Protein AF-G0TZ95-F1 (afdb_monomer_lite)

Radius of gyration: 84.83 Å; chains: 1; bounding box: 204×74×215 Å

pLDDT: mean 77.56, std 23.8, range [28.5, 98.88]

InterPro domains:
  IPR039893 Centrosomal protein of 120kDa-like [PTHR21574] (42-413)

Organism: Trypanosoma vivax (strain Y486) (NCBI:txid1055687)

Structure (mmCIF, N/CA/C/O backbone):
data_AF-G0TZ95-F1
#
_entry.id   AF-G0TZ95-F1
#
loop_
_atom_site.group_PDB
_atom_site.id
_atom_site.type_symbol
_atom_site.label_atom_id
_atom_site.label_alt_id
_atom_site.label_comp_id
_atom_site.label_asym_id
_atom_site.label_entity_id
_atom_site.label_seq_id
_atom_site.pdbx_PDB_ins_code
_atom_site.Cartn_x
_atom_site.Cartn_y
_atom_site.Cartn_z
_atom_site.occupancy
_atom_site.B_iso_or_equiv
_atom_site.auth_seq_id
_atom_site.auth_comp_id
_atom_site.auth_asym_id
_atom_site.auth_atom_id
_atom_site.pdbx_PDB_model_num
ATOM 1 N N . MET A 1 1 ? 4.154 -23.115 43.504 1.00 56.00 1 MET A N 1
ATOM 2 C CA . MET A 1 1 ? 4.595 -24.377 42.876 1.00 56.00 1 MET A CA 1
ATOM 3 C C . MET A 1 1 ? 3.771 -24.569 41.620 1.00 56.00 1 MET A C 1
ATOM 5 O O . MET A 1 1 ? 2.568 -24.710 41.749 1.00 56.00 1 MET A O 1
ATOM 9 N N . SER A 1 2 ? 4.413 -24.420 40.462 1.00 44.62 2 SER A N 1
ATOM 10 C CA . SER A 1 2 ? 4.052 -24.951 39.137 1.00 44.62 2 SER A CA 1
ATOM 11 C C . SER A 1 2 ? 4.961 -24.238 38.144 1.00 44.62 2 SER A C 1
ATOM 13 O O . SER A 1 2 ? 4.767 -23.070 37.819 1.00 44.62 2 SER A O 1
ATOM 15 N N . ALA A 1 3 ? 6.037 -24.931 37.787 1.00 47.38 3 ALA A N 1
ATOM 16 C CA . ALA A 1 3 ? 7.017 -24.507 36.808 1.00 47.38 3 ALA A CA 1
ATOM 17 C C . ALA A 1 3 ? 6.435 -24.678 35.402 1.00 47.38 3 ALA A C 1
ATOM 19 O O . ALA A 1 3 ? 5.887 -25.734 35.097 1.00 47.38 3 ALA A O 1
ATOM 20 N N . THR A 1 4 ? 6.602 -23.677 34.541 1.00 55.75 4 THR A N 1
ATOM 21 C CA . THR A 1 4 ? 6.538 -23.873 33.090 1.00 55.75 4 THR A CA 1
ATOM 22 C C . THR A 1 4 ? 7.740 -23.196 32.434 1.00 55.75 4 THR A C 1
ATOM 24 O O . THR A 1 4 ? 8.016 -22.011 32.592 1.00 55.75 4 THR A O 1
ATOM 27 N N . THR A 1 5 ? 8.504 -24.061 31.781 1.00 50.94 5 THR A N 1
ATOM 28 C CA . THR A 1 5 ? 9.686 -23.900 30.932 1.00 50.94 5 THR A CA 1
ATOM 29 C C . THR A 1 5 ? 9.387 -23.015 29.718 1.00 50.94 5 THR A C 1
ATOM 31 O O . THR A 1 5 ? 8.360 -23.183 29.074 1.00 50.94 5 THR A O 1
ATOM 34 N N . SER A 1 6 ? 10.185 -21.981 29.444 1.00 39.12 6 SER A N 1
ATOM 35 C CA . SER A 1 6 ? 11.365 -22.006 28.557 1.00 39.12 6 SER A CA 1
ATOM 36 C C . SER A 1 6 ? 11.121 -22.660 27.192 1.00 39.12 6 SER A C 1
ATOM 38 O O . SER A 1 6 ? 10.993 -23.877 27.094 1.00 39.12 6 SER A O 1
ATOM 40 N N . THR A 1 7 ? 11.120 -21.846 26.133 1.00 47.41 7 THR A N 1
ATOM 41 C CA . THR A 1 7 ? 11.591 -22.232 24.790 1.00 47.41 7 THR A CA 1
ATOM 42 C C . THR A 1 7 ? 11.876 -20.971 23.971 1.00 47.41 7 THR A C 1
ATOM 44 O O . THR A 1 7 ? 10.998 -20.359 23.370 1.00 47.41 7 THR A O 1
ATOM 47 N N . HIS A 1 8 ? 13.147 -20.568 23.970 1.00 43.97 8 HIS A N 1
ATOM 48 C CA . HIS A 1 8 ? 13.704 -19.648 22.986 1.00 43.97 8 HIS A CA 1
ATOM 49 C C . HIS A 1 8 ? 13.823 -20.376 21.644 1.00 43.97 8 HIS A C 1
ATOM 51 O O . HIS A 1 8 ? 14.458 -21.425 21.572 1.00 43.97 8 HIS A O 1
ATOM 57 N N . SER A 1 9 ? 13.251 -19.811 20.583 1.00 46.81 9 SER A N 1
ATOM 58 C CA . SER A 1 9 ? 13.501 -20.245 19.205 1.00 46.81 9 SER A CA 1
ATOM 59 C C . SER A 1 9 ? 14.284 -19.161 18.474 1.00 46.81 9 SER A C 1
ATOM 61 O O . SER A 1 9 ? 13.720 -18.302 17.804 1.00 46.81 9 SER A O 1
ATOM 63 N N . SER A 1 10 ? 15.605 -19.207 18.637 1.00 44.62 10 SER A N 1
ATOM 64 C CA . SER A 1 10 ? 16.561 -18.524 17.769 1.00 44.62 10 SER A CA 1
ATOM 65 C C . SER A 1 10 ? 16.777 -19.392 16.534 1.00 44.62 10 SER A C 1
ATOM 67 O O . SER A 1 10 ? 17.442 -20.421 16.609 1.00 44.62 10 SER A O 1
ATOM 69 N N . THR A 1 11 ? 16.224 -18.993 15.393 1.00 46.06 11 THR A N 1
ATOM 70 C CA . THR A 1 11 ? 16.550 -19.592 14.093 1.00 46.06 11 THR A CA 1
ATOM 71 C C . THR A 1 11 ? 17.605 -18.732 13.409 1.00 46.06 11 THR A C 1
ATOM 73 O O . THR A 1 11 ? 17.319 -17.779 12.692 1.00 46.06 11 THR A O 1
ATOM 76 N N . SER A 1 12 ? 18.858 -19.082 13.695 1.00 42.91 12 SER A N 1
ATOM 77 C CA . SER A 1 12 ? 20.016 -18.796 12.857 1.00 42.91 12 SER A CA 1
ATOM 78 C C . SER A 1 12 ? 20.111 -19.921 11.831 1.00 42.91 12 SER A C 1
ATOM 80 O O . SER A 1 12 ? 20.308 -21.075 12.207 1.00 42.91 12 SER A O 1
ATOM 82 N N . LEU A 1 13 ? 19.950 -19.598 10.550 1.00 49.78 13 LEU A N 1
ATOM 83 C CA . LEU A 1 13 ? 20.355 -20.470 9.454 1.00 49.78 13 LEU A CA 1
ATOM 84 C C . LEU A 1 13 ? 21.202 -19.652 8.489 1.00 49.78 13 LEU A C 1
ATOM 86 O O . LEU A 1 13 ? 20.712 -18.833 7.713 1.00 49.78 13 LEU A O 1
ATOM 90 N N . ALA A 1 14 ? 22.503 -19.902 8.591 1.00 42.12 14 ALA A N 1
ATOM 91 C CA . ALA A 1 14 ? 23.452 -19.702 7.522 1.00 42.12 14 ALA A CA 1
ATOM 92 C C . ALA A 1 14 ? 23.001 -20.522 6.306 1.00 42.12 14 ALA A C 1
ATOM 94 O O . ALA A 1 14 ? 22.770 -21.725 6.412 1.00 42.12 14 ALA A O 1
ATOM 95 N N . SER A 1 15 ? 22.898 -19.867 5.153 1.00 46.28 15 SER A N 1
ATOM 96 C CA . SER A 1 15 ? 22.956 -20.541 3.863 1.00 46.28 15 SER A CA 1
ATOM 97 C C . SER A 1 15 ? 24.113 -19.936 3.098 1.00 46.28 15 SER A C 1
ATOM 99 O O . SER A 1 15 ? 24.068 -18.791 2.649 1.00 46.28 15 SER A O 1
ATOM 101 N N . GLU A 1 16 ? 25.155 -20.746 2.991 1.00 43.72 16 GLU A N 1
ATOM 102 C CA . GLU A 1 16 ? 26.220 -20.633 2.015 1.00 43.72 16 GLU A CA 1
ATOM 103 C C . GLU A 1 16 ? 25.608 -20.521 0.614 1.00 43.72 16 GLU A C 1
ATOM 105 O O . GLU A 1 16 ? 24.672 -21.236 0.252 1.00 43.72 16 GLU A O 1
ATOM 110 N N . GLY A 1 17 ? 26.118 -19.570 -0.159 1.00 41.16 17 GLY A N 1
ATOM 111 C CA . GLY A 1 17 ? 25.615 -19.220 -1.479 1.00 41.16 17 GLY A CA 1
ATOM 112 C C . GLY A 1 17 ? 26.755 -18.709 -2.338 1.00 41.16 17 GLY A C 1
ATOM 113 O O . GLY A 1 17 ? 26.833 -17.524 -2.632 1.00 41.16 17 GLY A O 1
ATOM 114 N N . SER A 1 18 ? 27.675 -19.632 -2.618 1.00 44.09 18 SER A N 1
ATOM 115 C CA . SER A 1 18 ? 28.556 -19.725 -3.784 1.00 44.09 18 SER A CA 1
ATOM 116 C C . SER A 1 18 ? 28.569 -18.509 -4.726 1.00 44.09 18 SER A C 1
ATOM 118 O O . SER A 1 18 ? 27.631 -18.243 -5.478 1.00 44.09 18 SER A O 1
ATOM 120 N N . THR A 1 19 ? 29.700 -17.811 -4.713 1.00 51.06 19 THR A N 1
ATOM 121 C CA . THR A 1 19 ? 30.159 -16.924 -5.783 1.00 51.06 19 THR A CA 1
ATOM 122 C C . THR A 1 19 ? 30.222 -17.657 -7.126 1.00 51.06 19 THR A C 1
ATOM 124 O O . THR A 1 19 ? 30.728 -18.776 -7.207 1.00 51.06 19 THR A O 1
ATOM 127 N N . PRO A 1 20 ? 29.854 -16.975 -8.218 1.00 59.34 20 PRO A N 1
ATOM 128 C CA . PRO A 1 20 ? 30.687 -17.025 -9.414 1.00 59.34 20 PRO A CA 1
ATOM 129 C C . PRO A 1 20 ? 31.356 -15.665 -9.678 1.00 59.34 20 PRO A C 1
ATOM 131 O O . PRO A 1 20 ? 30.856 -14.616 -9.264 1.00 59.34 20 PRO A O 1
ATOM 134 N N . PRO A 1 21 ? 32.531 -15.673 -10.325 1.00 53.00 21 PRO A N 1
ATOM 135 C CA . PRO A 1 21 ? 33.418 -14.524 -10.387 1.00 53.00 21 PRO A CA 1
ATOM 136 C C . PRO A 1 21 ? 32.870 -13.447 -11.324 1.00 53.00 21 PRO A C 1
ATOM 138 O O . PRO A 1 21 ? 32.476 -13.721 -12.457 1.00 53.00 21 PRO A O 1
ATOM 141 N N . VAL A 1 22 ? 32.940 -12.193 -10.876 1.00 39.97 22 VAL A N 1
ATOM 142 C CA . VAL A 1 22 ? 32.885 -11.028 -11.760 1.00 39.97 22 VAL A CA 1
ATOM 143 C C . VAL A 1 22 ? 34.128 -11.084 -12.646 1.00 39.97 22 VAL A C 1
ATOM 145 O O . VAL A 1 22 ? 35.224 -10.686 -12.252 1.00 39.97 22 VAL A O 1
ATOM 148 N N . THR A 1 23 ? 33.969 -11.628 -13.850 1.00 42.66 23 THR A N 1
ATOM 149 C CA . THR A 1 23 ? 34.944 -11.489 -14.927 1.00 42.66 23 THR A CA 1
ATOM 150 C C . THR A 1 23 ? 35.024 -10.020 -15.308 1.00 42.66 23 THR A C 1
ATOM 152 O O . THR A 1 23 ? 34.185 -9.485 -16.030 1.00 42.66 23 THR A O 1
ATOM 155 N N . SER A 1 24 ? 36.060 -9.379 -14.783 1.00 45.28 24 SER A N 1
ATOM 156 C CA . SER A 1 24 ? 36.605 -8.122 -15.263 1.00 45.28 24 SER A CA 1
ATOM 157 C C . SER A 1 24 ? 36.930 -8.271 -16.754 1.00 45.28 24 SER A C 1
ATOM 159 O O . SER A 1 24 ? 37.904 -8.929 -17.127 1.00 45.28 24 SER A O 1
ATOM 161 N N . VAL A 1 25 ? 36.092 -7.702 -17.625 1.00 41.94 25 VAL A N 1
ATOM 162 C CA . VAL A 1 25 ? 36.420 -7.537 -19.046 1.00 41.94 25 VAL A CA 1
ATOM 163 C C . VAL A 1 25 ? 37.445 -6.415 -19.137 1.00 41.94 25 VAL A C 1
ATOM 165 O O . VAL A 1 25 ? 37.148 -5.239 -19.315 1.00 41.94 25 VAL A O 1
ATOM 168 N N . ARG A 1 26 ? 38.696 -6.832 -18.974 1.00 42.22 26 ARG A N 1
ATOM 169 C CA . ARG A 1 26 ? 39.902 -6.149 -19.412 1.00 42.22 26 ARG A CA 1
ATOM 170 C C . ARG A 1 26 ? 39.840 -6.046 -20.937 1.00 42.22 26 ARG A C 1
ATOM 172 O O . ARG A 1 26 ? 40.210 -6.983 -21.638 1.00 42.22 26 ARG A O 1
ATOM 179 N N . THR A 1 27 ? 39.392 -4.911 -21.466 1.00 41.75 27 THR A N 1
ATOM 180 C CA . THR A 1 27 ? 39.670 -4.527 -22.855 1.00 41.75 27 THR A CA 1
ATOM 181 C C . THR A 1 27 ? 41.162 -4.237 -22.983 1.00 41.75 27 THR A C 1
ATOM 183 O O . THR A 1 27 ? 41.624 -3.110 -22.831 1.00 41.75 27 THR A O 1
ATOM 186 N N . GLY A 1 28 ? 41.933 -5.298 -23.224 1.00 37.97 28 GLY A N 1
ATOM 187 C CA . GLY A 1 28 ? 43.259 -5.208 -23.811 1.00 37.97 28 GLY A CA 1
ATOM 188 C C . GLY A 1 28 ? 43.123 -4.817 -25.278 1.00 37.97 28 GLY A C 1
ATOM 189 O O . GLY A 1 28 ? 42.950 -5.675 -26.135 1.00 37.97 28 GLY A O 1
ATOM 190 N N . GLY A 1 29 ? 43.189 -3.517 -25.559 1.00 38.03 29 GLY A N 1
ATOM 191 C CA . GLY A 1 29 ? 43.485 -3.002 -26.892 1.00 38.03 29 GLY A CA 1
ATOM 192 C C . GLY A 1 29 ? 44.996 -2.984 -27.073 1.00 38.03 29 GLY A C 1
ATOM 193 O O . GLY A 1 29 ? 45.649 -2.004 -26.729 1.00 38.03 29 GLY A O 1
ATOM 194 N N . GLY A 1 30 ? 45.547 -4.109 -27.529 1.00 38.28 30 GLY A N 1
ATOM 195 C CA . GLY A 1 30 ? 46.945 -4.222 -27.914 1.00 38.28 30 GLY A CA 1
ATOM 196 C C . GLY A 1 30 ? 47.277 -3.254 -29.045 1.00 38.28 30 GLY A C 1
ATOM 197 O O . GLY A 1 30 ? 46.555 -3.153 -30.036 1.00 38.28 30 GLY A O 1
ATOM 198 N N . ALA A 1 31 ? 48.390 -2.554 -28.865 1.00 42.97 31 ALA A N 1
ATOM 199 C CA . ALA A 1 31 ? 49.067 -1.800 -29.895 1.00 42.97 31 ALA A CA 1
ATOM 200 C C . ALA A 1 31 ? 49.420 -2.706 -31.084 1.00 42.97 31 ALA A C 1
ATOM 202 O O . ALA A 1 31 ? 50.064 -3.739 -30.908 1.00 42.97 31 ALA A O 1
ATOM 203 N N . ILE A 1 32 ? 49.068 -2.269 -32.293 1.00 44.06 32 ILE A N 1
ATOM 204 C CA . ILE A 1 32 ? 49.827 -2.567 -33.508 1.00 44.06 32 ILE A CA 1
ATOM 205 C C . ILE A 1 32 ? 50.023 -1.230 -34.241 1.00 44.06 32 ILE A C 1
ATOM 207 O O . ILE A 1 32 ? 49.062 -0.473 -34.395 1.00 44.06 32 ILE A O 1
ATOM 211 N N . PRO A 1 33 ? 51.266 -0.906 -34.632 1.00 44.66 33 PRO A N 1
ATOM 212 C CA . PRO A 1 33 ? 51.645 0.396 -35.154 1.00 44.66 33 PRO A CA 1
ATOM 213 C C . PRO A 1 33 ? 51.264 0.513 -36.629 1.00 44.66 33 PRO A C 1
ATOM 215 O O . PRO A 1 33 ? 51.649 -0.324 -37.444 1.00 44.66 33 PRO A O 1
ATOM 218 N N . VAL A 1 34 ? 50.583 1.593 -37.006 1.00 37.25 34 VAL A N 1
ATOM 219 C CA . VAL A 1 34 ? 50.553 2.012 -38.412 1.00 37.25 34 VAL A CA 1
ATOM 220 C C . VAL A 1 34 ? 51.740 2.936 -38.633 1.00 37.25 34 VAL A C 1
ATOM 222 O O . VAL A 1 34 ? 51.669 4.153 -38.488 1.00 37.25 34 VAL A O 1
ATOM 225 N N . SER A 1 35 ? 52.861 2.293 -38.945 1.00 40.84 35 SER A N 1
ATOM 226 C CA . SER A 1 35 ? 53.931 2.874 -39.738 1.00 40.84 35 SER A CA 1
ATOM 227 C C . SER A 1 35 ? 53.448 2.934 -41.189 1.00 40.84 35 SER A C 1
ATOM 229 O O . SER A 1 35 ? 53.229 1.902 -41.818 1.00 40.84 35 SER A O 1
ATOM 231 N N . ALA A 1 36 ? 53.248 4.140 -41.706 1.00 35.75 36 ALA A N 1
ATOM 232 C CA . ALA A 1 36 ? 53.238 4.437 -43.135 1.00 35.75 36 ALA A CA 1
ATOM 233 C C . ALA A 1 36 ? 53.902 5.815 -43.255 1.00 35.75 36 ALA A C 1
ATOM 235 O O . ALA A 1 36 ? 53.308 6.841 -42.950 1.00 35.75 36 ALA A O 1
ATOM 236 N N . ALA A 1 37 ? 55.228 5.842 -43.347 1.00 37.59 37 ALA A N 1
ATOM 237 C CA . ALA A 1 37 ? 55.905 5.934 -44.635 1.00 37.59 37 ALA A CA 1
ATOM 238 C C . ALA A 1 37 ? 55.388 7.132 -45.450 1.00 37.59 37 ALA A C 1
ATOM 240 O O . ALA A 1 37 ? 54.465 7.021 -46.253 1.00 37.59 37 ALA A O 1
ATOM 241 N N . ALA A 1 38 ? 56.052 8.273 -45.249 1.00 43.88 38 ALA A N 1
ATOM 242 C CA . ALA A 1 38 ? 56.300 9.216 -46.331 1.00 43.88 38 ALA A CA 1
ATOM 243 C C . ALA A 1 38 ? 56.900 8.462 -47.540 1.00 43.88 38 ALA A C 1
ATOM 245 O O . ALA A 1 38 ? 57.601 7.462 -47.363 1.00 43.88 38 ALA A O 1
ATOM 246 N N . PRO A 1 39 ? 56.633 8.926 -48.764 1.00 44.38 39 PRO A N 1
ATOM 247 C CA . PRO A 1 39 ? 57.570 9.865 -49.376 1.00 44.38 39 PRO A CA 1
ATOM 248 C C . PRO A 1 39 ? 56.809 11.056 -49.983 1.00 44.38 39 PRO A C 1
ATOM 250 O O . PRO A 1 39 ? 55.690 10.934 -50.458 1.00 44.38 39 PRO A O 1
ATOM 253 N N . GLY A 1 40 ? 57.324 12.276 -49.889 1.00 38.81 40 GLY A N 1
ATOM 254 C CA . GLY A 1 40 ? 58.403 12.686 -50.778 1.00 38.81 40 GLY A CA 1
ATOM 255 C C . GLY A 1 40 ? 57.816 13.140 -52.118 1.00 38.81 40 GLY A C 1
ATOM 256 O O . GLY A 1 40 ? 57.840 12.402 -53.096 1.00 38.81 40 GLY A O 1
ATOM 257 N N . HIS A 1 41 ? 57.291 14.364 -52.151 1.00 37.28 41 HIS A N 1
ATOM 258 C CA . HIS A 1 41 ? 57.091 15.122 -53.386 1.00 37.28 41 HIS A CA 1
ATOM 259 C C . HIS A 1 41 ? 57.794 16.477 -53.255 1.00 37.28 41 HIS A C 1
ATOM 261 O O . HIS A 1 41 ? 57.189 17.534 -53.376 1.00 37.28 41 HIS A O 1
ATOM 267 N N . ASP A 1 42 ? 59.105 16.414 -53.022 1.00 35.78 42 ASP A N 1
ATOM 268 C CA . ASP A 1 42 ? 60.013 17.274 -53.770 1.00 35.78 42 ASP A CA 1
ATOM 269 C C . ASP A 1 42 ? 60.232 16.590 -55.118 1.00 35.78 42 ASP A C 1
ATOM 271 O O . ASP A 1 42 ? 60.610 15.425 -55.164 1.00 35.78 42 ASP A O 1
ATOM 275 N N . HIS A 1 43 ? 59.902 17.282 -56.203 1.00 39.34 43 HIS A N 1
ATOM 276 C CA . HIS A 1 43 ? 60.775 17.461 -57.360 1.00 39.34 43 HIS A CA 1
ATOM 277 C C . HIS A 1 43 ? 60.036 18.311 -58.391 1.00 39.34 43 HIS A C 1
ATOM 279 O O . HIS A 1 43 ? 59.138 17.872 -59.109 1.00 39.34 43 HIS A O 1
ATOM 285 N N . ALA A 1 44 ? 60.481 19.561 -58.456 1.00 39.88 44 ALA A N 1
ATOM 286 C CA . ALA A 1 44 ? 60.479 20.352 -59.6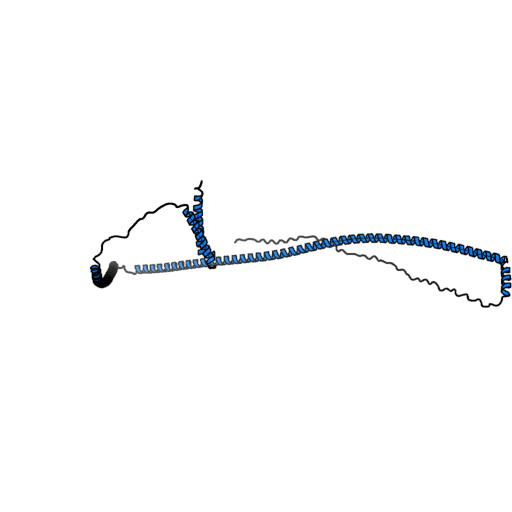68 1.00 39.88 44 ALA A CA 1
ATOM 287 C C . ALA A 1 44 ? 60.929 19.524 -60.888 1.00 39.88 44 ALA A C 1
ATOM 289 O O . ALA A 1 44 ? 61.812 18.671 -60.788 1.00 39.88 44 ALA A O 1
ATOM 290 N N . PRO A 1 45 ? 60.419 19.886 -62.066 1.00 43.78 45 PRO A N 1
ATOM 291 C CA . PRO A 1 45 ? 61.300 20.249 -63.169 1.00 43.78 45 PRO A CA 1
ATOM 292 C C . PRO A 1 45 ? 60.981 21.707 -63.531 1.00 43.78 45 PRO A C 1
ATOM 294 O O . PRO A 1 45 ? 59.857 22.049 -63.878 1.00 43.78 45 PRO A O 1
ATOM 297 N N . VAL A 1 46 ? 61.881 22.674 -63.338 1.00 35.19 46 VAL A N 1
ATOM 298 C CA . VAL A 1 46 ? 63.042 22.922 -64.210 1.00 35.19 46 VAL A CA 1
ATOM 299 C C . VAL A 1 46 ? 62.855 22.307 -65.601 1.00 35.19 46 VAL A C 1
ATOM 301 O O . VAL A 1 46 ? 63.374 21.245 -65.916 1.00 35.19 46 VAL A O 1
ATOM 304 N N . ALA A 1 47 ? 62.107 23.018 -66.439 1.00 34.62 47 ALA A N 1
ATOM 305 C CA . ALA A 1 47 ? 62.411 23.135 -67.858 1.00 34.62 47 ALA A CA 1
ATOM 306 C C . ALA A 1 47 ? 62.507 24.644 -68.140 1.00 34.62 47 ALA A C 1
ATOM 308 O O . ALA A 1 47 ? 61.515 25.361 -68.186 1.00 34.62 47 ALA A O 1
ATOM 309 N N . SER A 1 48 ? 63.705 25.199 -67.989 1.00 42.25 48 SER A N 1
ATOM 310 C CA . SER A 1 48 ? 64.605 25.436 -69.121 1.00 42.25 48 SER A CA 1
ATOM 311 C C . SER A 1 48 ? 64.121 26.592 -69.990 1.00 42.25 48 SER A C 1
ATOM 313 O O . SER A 1 48 ? 63.500 26.418 -71.034 1.00 42.25 48 SER A O 1
ATOM 315 N N . LYS A 1 49 ? 64.513 27.798 -69.561 1.00 36.03 49 LYS A N 1
ATOM 316 C CA . LYS A 1 49 ? 64.950 28.838 -70.491 1.00 36.03 49 LYS A CA 1
ATOM 317 C C . LYS A 1 49 ? 66.024 28.232 -71.405 1.00 36.03 49 LYS A C 1
ATOM 319 O O . LYS A 1 49 ? 67.111 27.912 -70.938 1.00 36.03 49 LYS A O 1
ATOM 324 N N . ALA A 1 50 ? 65.719 28.110 -72.687 1.00 33.72 50 ALA A N 1
ATOM 325 C CA . ALA A 1 50 ? 66.679 28.114 -73.785 1.00 33.72 50 ALA A CA 1
ATOM 326 C C . ALA A 1 50 ? 65.928 28.744 -74.965 1.00 33.72 50 A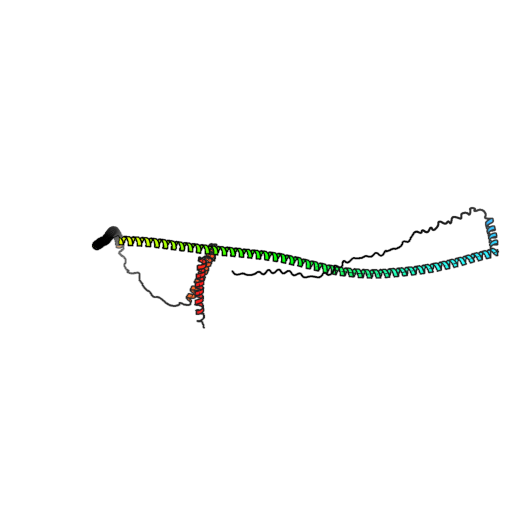LA A C 1
ATOM 328 O O . ALA A 1 50 ? 64.919 28.224 -75.424 1.00 33.72 50 ALA A O 1
ATOM 329 N N . SER A 1 51 ? 66.197 30.011 -75.259 1.00 33.03 51 SER A N 1
ATOM 330 C CA . SER A 1 51 ? 67.262 30.381 -76.192 1.00 33.03 51 SER A CA 1
ATOM 331 C C . SER A 1 51 ? 66.954 29.893 -77.610 1.00 33.03 51 SER A C 1
ATOM 333 O O . SER A 1 51 ? 67.400 28.836 -78.039 1.00 33.03 51 SER A O 1
ATOM 335 N N . ALA A 1 52 ? 66.191 30.716 -78.324 1.00 32.19 52 ALA A N 1
ATOM 336 C CA . ALA A 1 52 ? 66.441 31.008 -79.728 1.00 32.19 52 ALA A CA 1
ATOM 337 C C . ALA A 1 52 ? 66.411 32.539 -79.874 1.00 32.19 52 ALA A C 1
ATOM 339 O O . ALA A 1 52 ? 65.483 33.140 -80.405 1.00 32.19 52 ALA A O 1
ATOM 340 N N . GLN A 1 53 ? 67.416 33.171 -79.267 1.00 31.42 53 GLN A N 1
ATOM 341 C CA . GLN A 1 53 ? 68.057 34.349 -79.839 1.00 31.42 53 GLN A CA 1
ATOM 342 C C . GLN A 1 53 ? 69.013 33.845 -80.937 1.00 31.42 53 GLN A C 1
ATOM 344 O O . GLN A 1 53 ? 69.553 32.749 -80.801 1.00 31.42 53 GLN A O 1
ATOM 349 N N . ALA A 1 54 ? 69.250 34.685 -81.950 1.00 29.42 54 ALA A N 1
ATOM 350 C CA . ALA A 1 54 ? 69.963 34.451 -83.219 1.00 29.42 54 ALA A CA 1
ATOM 351 C C . ALA A 1 54 ? 69.050 33.880 -84.324 1.00 29.42 54 ALA A C 1
ATOM 353 O O . ALA A 1 54 ? 68.475 32.813 -84.170 1.00 29.42 54 ALA A O 1
ATOM 354 N N . ALA A 1 55 ? 68.820 34.547 -85.454 1.00 34.25 55 ALA A N 1
ATOM 355 C CA . ALA A 1 55 ? 69.574 35.583 -86.168 1.00 34.25 55 ALA A CA 1
ATOM 356 C C . ALA A 1 55 ? 68.561 36.634 -86.686 1.00 34.25 55 ALA A C 1
ATOM 358 O O . ALA A 1 55 ? 67.496 36.263 -87.163 1.00 34.25 55 ALA A O 1
ATOM 359 N N . ASN A 1 56 ? 68.673 37.946 -86.479 1.00 30.77 56 ASN A N 1
ATOM 360 C CA . ASN A 1 56 ? 69.759 38.884 -86.761 1.00 30.77 56 ASN A CA 1
ATOM 361 C C . ASN A 1 56 ? 70.303 38.800 -88.199 1.00 30.77 56 ASN A C 1
ATOM 363 O O . ASN A 1 56 ? 70.841 37.780 -88.603 1.00 30.77 56 ASN A O 1
ATOM 367 N N . VAL A 1 57 ? 70.251 39.950 -88.876 1.00 30.66 57 VAL A N 1
ATOM 368 C CA . VAL A 1 57 ? 71.032 40.340 -90.062 1.00 30.66 57 VAL A CA 1
ATOM 369 C C . VAL A 1 57 ? 70.627 39.739 -91.418 1.00 30.66 57 VAL A C 1
ATOM 371 O O . VAL A 1 57 ? 71.041 38.645 -91.774 1.00 30.66 57 VAL A O 1
ATOM 374 N N . ALA A 1 58 ? 69.918 40.540 -92.221 1.00 32.62 58 ALA A N 1
ATOM 375 C CA . ALA A 1 58 ? 70.298 40.904 -93.600 1.00 32.62 58 ALA A CA 1
ATOM 376 C C . ALA A 1 58 ? 69.270 41.926 -94.131 1.00 32.62 58 ALA A C 1
ATOM 378 O O . ALA A 1 58 ? 68.105 41.601 -94.322 1.00 32.62 58 ALA A O 1
ATOM 379 N N . SER A 1 59 ? 69.614 43.217 -94.120 1.00 35.81 59 SER A N 1
ATOM 380 C CA . SER A 1 59 ? 70.059 43.976 -95.309 1.00 35.81 59 SER A CA 1
ATOM 381 C C . SER A 1 59 ? 68.861 44.483 -96.124 1.00 35.81 59 SER A C 1
ATOM 383 O O . SER A 1 59 ? 68.125 43.708 -96.713 1.00 35.81 59 SER A O 1
ATOM 385 N N . ALA A 1 60 ? 68.498 45.766 -96.076 1.00 35.25 60 ALA A N 1
ATOM 386 C CA . ALA A 1 60 ? 69.257 46.906 -96.601 1.00 35.25 60 ALA A CA 1
ATOM 387 C C . ALA A 1 60 ? 69.741 46.685 -98.046 1.00 35.25 60 ALA A C 1
ATOM 389 O O . ALA A 1 60 ? 70.452 45.726 -98.320 1.00 35.25 60 ALA A O 1
ATOM 390 N N . ARG A 1 61 ? 69.428 47.670 -98.898 1.00 39.41 61 ARG A N 1
ATOM 391 C CA . ARG A 1 61 ? 69.887 47.889 -100.284 1.00 39.41 61 ARG A CA 1
ATOM 392 C C . ARG A 1 61 ? 69.100 47.182 -101.393 1.00 39.41 61 ARG A C 1
ATOM 394 O O . ARG A 1 61 ? 69.501 46.176 -101.959 1.00 39.41 61 ARG A O 1
ATOM 401 N N . LEU A 1 62 ? 68.000 47.841 -101.763 1.00 43.84 62 LEU A N 1
ATOM 402 C CA . LEU A 1 62 ? 67.771 48.205 -103.163 1.00 43.84 62 LEU A CA 1
ATOM 403 C C . LEU A 1 62 ? 69.028 48.930 -103.676 1.00 43.84 62 LEU A C 1
ATOM 405 O O . LEU A 1 62 ? 69.500 49.811 -102.961 1.00 43.84 62 LEU A O 1
ATOM 409 N N . GLU A 1 63 ? 69.521 48.512 -104.847 1.00 45.22 63 GLU A N 1
ATOM 410 C CA . GLU A 1 63 ? 70.679 48.986 -105.646 1.00 45.22 63 GLU A CA 1
ATOM 411 C C . GLU A 1 63 ? 71.642 47.813 -105.913 1.00 45.22 63 GLU A C 1
ATOM 413 O O . GLU A 1 63 ? 72.585 47.604 -105.161 1.00 45.22 63 GLU A O 1
ATOM 418 N N . ASP A 1 64 ? 71.322 46.993 -106.930 1.00 44.09 64 ASP A N 1
ATOM 419 C CA . ASP A 1 64 ? 72.280 46.293 -107.817 1.00 44.09 64 ASP A CA 1
ATOM 420 C C . ASP A 1 64 ? 71.533 45.393 -108.835 1.00 44.09 64 ASP A C 1
ATOM 422 O O . ASP A 1 64 ? 71.680 44.171 -108.910 1.00 44.09 64 ASP A O 1
ATOM 426 N N . GLY A 1 65 ? 70.695 46.019 -109.672 1.00 48.22 65 GLY A N 1
ATOM 427 C CA . GLY A 1 65 ? 69.930 45.365 -110.749 1.00 48.22 65 GLY A CA 1
ATOM 428 C C . GLY A 1 65 ? 70.773 44.797 -111.903 1.00 48.22 65 GLY A C 1
ATOM 429 O O . GLY A 1 65 ? 70.226 44.176 -112.807 1.00 48.22 65 GLY A O 1
ATOM 430 N N . SER A 1 66 ? 72.097 44.966 -111.862 1.00 49.38 66 SER A N 1
ATOM 431 C CA . SER A 1 66 ? 73.047 44.364 -112.810 1.00 49.38 66 SER A CA 1
ATOM 432 C C . SER A 1 66 ? 73.669 43.064 -112.270 1.00 49.38 66 SER A C 1
ATOM 434 O O . SER A 1 66 ? 74.028 42.170 -113.036 1.00 49.38 66 SER A O 1
ATOM 436 N N . TYR A 1 67 ? 73.702 42.884 -110.942 1.00 48.81 67 TYR A N 1
ATOM 437 C CA . TYR A 1 67 ? 74.246 41.678 -110.311 1.00 48.81 67 TYR A CA 1
ATOM 438 C C . TYR A 1 67 ? 73.187 40.605 -110.041 1.00 48.81 67 TYR A C 1
ATOM 440 O O . TYR A 1 67 ? 73.544 39.436 -109.969 1.00 48.81 67 TYR A O 1
ATOM 448 N N . ALA A 1 68 ? 71.892 40.940 -109.964 1.00 55.31 68 ALA A N 1
ATOM 449 C CA . ALA A 1 68 ? 70.823 39.953 -109.765 1.00 55.31 68 ALA A CA 1
ATOM 450 C C . ALA A 1 68 ? 70.648 39.002 -110.966 1.00 55.31 68 ALA A C 1
ATOM 452 O O . ALA A 1 68 ? 70.476 37.804 -110.763 1.00 55.31 68 ALA A O 1
ATOM 453 N N . ALA A 1 69 ? 70.768 39.510 -112.201 1.00 54.97 69 ALA A N 1
ATOM 454 C CA . ALA A 1 69 ? 70.694 38.707 -113.427 1.00 54.97 69 ALA A CA 1
ATOM 455 C C . ALA A 1 69 ? 71.930 37.800 -113.606 1.00 54.97 69 ALA A C 1
ATOM 457 O O . ALA A 1 69 ? 71.799 36.618 -113.941 1.00 54.97 69 ALA A O 1
ATOM 458 N N . ALA A 1 70 ? 73.125 38.320 -113.295 1.00 56.72 70 ALA A N 1
ATOM 459 C CA . ALA A 1 70 ? 74.365 37.546 -113.263 1.00 56.72 70 ALA A CA 1
ATOM 460 C C . ALA A 1 70 ? 74.367 36.511 -112.122 1.00 56.72 70 ALA A C 1
ATOM 462 O O . ALA A 1 70 ? 74.750 35.364 -112.336 1.00 56.72 70 ALA A O 1
ATOM 463 N N . ALA A 1 71 ? 73.851 36.861 -110.940 1.00 57.50 71 ALA A N 1
ATOM 464 C CA . ALA A 1 71 ? 73.688 35.944 -109.815 1.00 57.50 71 ALA A CA 1
ATOM 465 C C . ALA A 1 71 ? 72.686 34.829 -110.135 1.00 57.50 71 ALA A C 1
ATOM 467 O O . ALA A 1 71 ? 72.975 33.676 -109.843 1.00 57.50 71 ALA A O 1
ATOM 468 N N . THR A 1 72 ? 71.562 35.109 -110.803 1.00 61.56 72 THR A N 1
ATOM 469 C CA . THR A 1 72 ? 70.652 34.050 -111.274 1.00 61.56 72 THR A CA 1
ATOM 470 C C . THR A 1 72 ? 71.279 33.164 -112.350 1.00 61.56 72 THR A C 1
ATOM 472 O O . THR A 1 72 ? 71.059 31.959 -112.328 1.00 61.56 72 THR A O 1
ATOM 475 N N . SER A 1 73 ? 72.113 33.709 -113.244 1.00 60.25 73 SER A N 1
ATOM 476 C CA . SER A 1 73 ? 72.854 32.915 -114.238 1.00 60.25 73 SER A CA 1
ATOM 477 C C . SER A 1 73 ? 73.908 32.008 -113.591 1.00 60.25 73 SER A C 1
ATOM 479 O O . SER A 1 73 ? 74.041 30.850 -113.980 1.00 60.25 73 SER A O 1
ATOM 481 N N . VAL A 1 74 ? 74.639 32.503 -112.589 1.00 61.66 74 VAL A N 1
ATOM 482 C CA . VAL A 1 74 ? 75.631 31.724 -111.829 1.00 61.66 74 VAL A CA 1
ATOM 483 C C . VAL A 1 74 ? 74.941 30.687 -110.938 1.00 61.66 74 VAL A C 1
ATOM 485 O O . VAL A 1 74 ? 75.384 29.547 -110.876 1.00 61.66 74 VAL A O 1
ATOM 488 N N . VAL A 1 75 ? 73.808 31.025 -110.316 1.00 64.31 75 VAL A N 1
ATOM 489 C CA . VAL A 1 75 ? 72.983 30.078 -109.548 1.00 64.31 75 VAL A CA 1
ATOM 490 C C . VAL A 1 75 ? 72.408 28.987 -110.452 1.00 64.31 75 VAL A C 1
ATOM 492 O O . VAL A 1 75 ? 72.391 27.830 -110.046 1.00 64.31 75 VAL A O 1
ATOM 495 N N . ASN A 1 76 ? 71.993 29.306 -111.680 1.00 64.56 76 ASN A N 1
ATOM 496 C CA . ASN A 1 76 ? 71.535 28.300 -112.643 1.00 64.56 76 ASN A CA 1
ATOM 497 C C . ASN A 1 76 ? 72.689 27.398 -113.112 1.00 64.56 76 ASN A C 1
ATOM 499 O O . ASN A 1 76 ? 72.529 26.184 -113.141 1.00 64.56 76 ASN A O 1
ATOM 503 N N . SER A 1 77 ? 73.877 27.964 -113.346 1.00 65.44 77 SER A N 1
ATOM 504 C CA . SER A 1 77 ? 75.092 27.204 -113.673 1.00 65.44 77 SER A CA 1
ATOM 505 C C . SER A 1 77 ? 75.533 26.262 -112.538 1.00 65.44 77 SER A C 1
ATOM 507 O O . SER A 1 77 ? 75.887 25.117 -112.801 1.00 65.44 77 SER A O 1
ATOM 509 N N . VAL A 1 78 ? 75.432 26.687 -111.271 1.00 70.00 78 VAL A N 1
ATOM 510 C CA . VAL A 1 78 ? 75.700 25.846 -110.084 1.00 70.00 78 VAL A CA 1
ATOM 511 C C . VAL A 1 78 ? 74.628 24.769 -109.890 1.00 70.00 78 VAL A C 1
ATOM 513 O O . VAL A 1 78 ? 74.936 23.687 -109.411 1.00 70.00 78 VAL A O 1
ATOM 516 N N . ARG A 1 79 ? 73.373 25.024 -110.278 1.00 76.38 79 ARG A N 1
ATOM 517 C CA . ARG A 1 79 ? 72.270 24.049 -110.172 1.00 76.38 79 ARG A CA 1
ATOM 518 C C . ARG A 1 79 ? 72.320 22.937 -111.219 1.00 76.38 79 ARG A C 1
ATOM 520 O O . ARG A 1 79 ? 71.721 21.879 -111.025 1.00 76.38 79 ARG A O 1
ATOM 527 N N . GLU A 1 80 ? 73.008 23.181 -112.327 1.00 75.75 80 GLU A N 1
ATOM 528 C CA . GLU A 1 80 ? 73.201 22.219 -113.413 1.00 75.75 80 GLU A CA 1
ATOM 529 C C . GLU A 1 80 ? 74.428 21.321 -113.205 1.00 75.75 80 GLU A C 1
ATOM 531 O O . GLU A 1 80 ? 74.588 20.339 -113.935 1.00 75.75 80 GLU A O 1
ATOM 536 N N . THR A 1 81 ? 75.264 21.592 -112.193 1.00 85.25 81 THR A N 1
ATOM 537 C CA . THR A 1 81 ? 76.391 20.715 -111.868 1.00 85.25 81 THR A CA 1
ATOM 538 C C . THR A 1 81 ? 75.899 19.378 -111.291 1.00 85.25 81 THR A C 1
ATOM 540 O O . THR A 1 81 ? 74.896 19.327 -110.564 1.00 85.25 81 THR A O 1
ATOM 543 N N . PRO A 1 82 ? 76.570 18.255 -111.608 1.00 86.38 82 PRO A N 1
ATOM 544 C CA . PRO A 1 82 ? 76.180 16.944 -111.094 1.00 86.38 82 PRO A CA 1
ATOM 545 C C . PRO A 1 82 ? 76.238 16.883 -109.560 1.00 86.38 82 PRO A C 1
ATOM 547 O O . PRO A 1 82 ? 75.424 16.196 -108.944 1.00 86.38 82 PRO A O 1
ATOM 550 N N . GLU A 1 83 ? 77.133 17.645 -108.929 1.00 89.69 83 GLU A N 1
ATOM 551 C CA . GLU A 1 83 ? 77.261 17.731 -107.474 1.00 89.69 83 GLU A CA 1
ATOM 552 C C . GLU A 1 83 ? 76.020 18.355 -106.830 1.00 89.69 83 GLU A C 1
ATOM 554 O O . GLU A 1 83 ? 75.562 17.875 -105.791 1.00 89.69 83 GLU A O 1
ATOM 559 N N . TYR A 1 84 ? 75.438 19.389 -107.451 1.00 91.44 84 TYR A N 1
ATOM 560 C CA . TYR A 1 84 ? 74.225 20.021 -106.939 1.00 91.44 84 TYR A CA 1
ATOM 561 C C . TYR A 1 84 ? 73.010 19.101 -107.046 1.00 91.44 84 TYR A C 1
ATOM 563 O O . TYR A 1 84 ? 72.228 19.016 -106.101 1.00 91.44 84 TYR A O 1
ATOM 571 N N . ARG A 1 85 ? 72.860 18.363 -108.155 1.00 88.81 85 ARG A N 1
ATOM 572 C CA . ARG A 1 85 ? 71.776 17.375 -108.305 1.00 88.81 85 ARG A CA 1
ATOM 573 C C . ARG A 1 85 ? 71.847 16.289 -107.236 1.00 88.81 85 ARG A C 1
ATOM 575 O O . ARG A 1 85 ? 70.842 16.011 -106.595 1.00 88.81 85 ARG A O 1
ATOM 582 N N . VAL A 1 86 ? 73.040 15.749 -106.980 1.00 92.81 86 VAL A N 1
ATOM 583 C CA . VAL A 1 86 ? 73.248 14.759 -105.911 1.00 92.81 86 VAL A CA 1
ATOM 584 C C . VAL A 1 86 ? 72.970 15.362 -104.531 1.00 92.81 86 VAL A C 1
ATOM 586 O O . VAL A 1 86 ? 72.324 14.719 -103.706 1.00 92.81 86 VAL A O 1
ATOM 589 N N . ALA A 1 87 ? 73.414 16.594 -104.263 1.00 91.75 87 ALA A N 1
ATOM 590 C CA . ALA A 1 87 ? 73.121 17.277 -103.002 1.00 91.75 87 ALA A CA 1
ATOM 591 C C . ALA A 1 87 ? 71.610 17.483 -102.802 1.00 91.75 87 ALA A C 1
ATOM 593 O O . ALA A 1 87 ? 71.094 17.204 -101.720 1.00 91.75 87 ALA A O 1
ATOM 594 N N . TRP A 1 88 ? 70.897 17.893 -103.852 1.00 92.38 88 TRP A N 1
ATOM 595 C CA . TRP A 1 88 ? 69.445 18.050 -103.842 1.00 92.38 88 TRP A CA 1
ATOM 596 C C . TRP A 1 88 ? 68.710 16.719 -103.641 1.00 92.38 88 TRP A C 1
ATOM 598 O O . TRP A 1 88 ? 67.812 16.634 -102.805 1.00 92.38 88 TRP A O 1
ATOM 608 N N . ASP A 1 89 ? 69.120 15.654 -104.333 1.00 93.56 89 ASP A N 1
ATOM 609 C CA . ASP A 1 89 ? 68.548 14.315 -104.159 1.00 93.56 89 ASP A CA 1
ATOM 610 C C . ASP A 1 89 ? 68.769 13.791 -102.730 1.00 93.56 89 ASP A C 1
ATOM 612 O O . ASP A 1 89 ? 67.876 13.176 -102.142 1.00 93.56 89 ASP A O 1
ATOM 616 N N . LEU A 1 90 ? 69.926 14.085 -102.122 1.00 94.56 90 LEU A N 1
ATOM 617 C CA . LEU A 1 90 ? 70.202 13.774 -100.718 1.00 94.56 90 LEU A CA 1
ATOM 618 C C . LEU A 1 90 ? 69.350 14.607 -99.754 1.00 94.56 90 LEU A C 1
ATOM 620 O O . LEU A 1 90 ? 68.894 14.073 -98.741 1.00 94.56 90 LEU A O 1
ATOM 624 N N . GLU A 1 91 ? 69.121 15.891 -100.031 1.00 95.31 91 GLU A N 1
ATOM 625 C CA . GLU A 1 91 ? 68.210 16.731 -99.246 1.00 95.31 91 GLU A CA 1
ATOM 626 C C . GLU A 1 91 ? 66.770 16.220 -99.324 1.00 95.31 91 GLU A C 1
ATOM 628 O O . GLU A 1 91 ? 66.120 16.066 -98.286 1.00 95.31 91 GLU A O 1
ATOM 633 N N . LEU A 1 92 ? 66.292 15.877 -100.522 1.00 95.62 92 LEU A N 1
ATOM 634 C CA . LEU A 1 92 ? 64.967 15.301 -100.724 1.00 95.62 92 LEU A CA 1
ATOM 635 C C . LEU A 1 92 ? 64.846 13.942 -100.029 1.00 95.62 92 LEU A C 1
ATOM 637 O O . LEU A 1 92 ? 63.867 13.700 -99.322 1.00 95.62 92 LEU A O 1
ATOM 641 N N . TRP A 1 93 ? 65.855 13.074 -100.150 1.00 96.94 93 TRP A N 1
ATOM 642 C CA . TRP A 1 93 ? 65.893 11.798 -99.439 1.00 96.94 93 TRP A CA 1
ATOM 643 C C . TRP A 1 93 ? 65.864 11.999 -97.919 1.00 96.94 93 TRP A C 1
ATOM 645 O O . TRP A 1 93 ? 65.059 11.364 -97.236 1.00 96.94 93 TRP A O 1
ATOM 655 N N . ARG A 1 94 ? 66.654 12.937 -97.375 1.00 97.81 94 ARG A N 1
ATOM 656 C CA . ARG A 1 94 ? 66.613 13.306 -95.947 1.00 97.81 94 ARG A CA 1
ATOM 657 C C . ARG A 1 94 ? 65.240 13.834 -95.537 1.00 97.81 94 ARG A C 1
ATOM 659 O O . ARG A 1 94 ? 64.767 13.483 -94.459 1.00 97.81 94 ARG A O 1
ATOM 666 N N . ALA A 1 95 ? 64.585 14.638 -96.373 1.00 96.50 95 ALA A N 1
ATOM 667 C CA . ALA A 1 95 ? 63.247 15.156 -96.104 1.00 96.50 95 ALA A CA 1
ATOM 668 C C . ALA A 1 95 ? 62.195 14.035 -96.082 1.00 96.50 95 ALA A C 1
ATOM 670 O O . ALA A 1 95 ? 61.381 13.983 -95.157 1.00 96.50 95 ALA A O 1
ATOM 671 N N . VAL A 1 96 ? 62.246 13.103 -97.040 1.00 96.31 96 VAL A N 1
ATOM 672 C CA . VAL A 1 96 ? 61.369 11.921 -97.086 1.00 96.31 96 VAL A CA 1
ATOM 673 C C . VAL A 1 96 ? 61.603 11.025 -95.867 1.00 96.31 96 VAL A C 1
ATOM 675 O O . VAL A 1 96 ? 60.639 10.642 -95.205 1.00 96.31 96 VAL A O 1
ATOM 678 N N . GLN A 1 97 ? 62.859 10.752 -95.502 1.00 97.19 97 GLN A N 1
ATOM 679 C CA . GLN A 1 97 ? 63.198 9.981 -94.298 1.00 97.19 97 GLN A CA 1
ATOM 680 C C . GLN A 1 97 ? 62.725 10.681 -93.016 1.00 97.19 97 GLN A C 1
ATOM 682 O O . GLN A 1 97 ? 62.113 10.059 -92.148 1.00 97.19 97 GLN A O 1
ATOM 687 N N . ALA A 1 98 ? 62.920 11.997 -92.906 1.00 96.75 98 ALA A N 1
ATOM 688 C CA . ALA A 1 98 ? 62.424 12.775 -91.776 1.00 96.75 98 ALA A CA 1
ATOM 689 C C . ALA A 1 98 ? 60.888 12.755 -91.691 1.00 96.75 98 ALA A C 1
ATOM 691 O O . ALA A 1 98 ? 60.339 12.688 -90.591 1.00 96.75 98 ALA A O 1
ATOM 692 N N . ALA A 1 99 ? 60.180 12.794 -92.824 1.00 97.12 99 ALA A N 1
ATOM 693 C CA . ALA A 1 99 ? 58.725 12.669 -92.867 1.00 97.12 99 ALA A CA 1
ATOM 694 C C . ALA A 1 99 ? 58.256 11.273 -92.421 1.00 97.12 99 ALA A C 1
ATOM 696 O O . ALA A 1 99 ? 57.343 11.180 -91.600 1.00 97.12 99 ALA A O 1
ATOM 697 N N . GLN A 1 100 ? 58.922 10.205 -92.876 1.00 97.25 100 GLN A N 1
ATOM 698 C CA . GLN A 1 100 ? 58.639 8.830 -92.448 1.00 97.25 100 GLN A CA 1
ATOM 699 C C . GLN A 1 100 ? 58.843 8.654 -90.937 1.00 97.25 100 GLN A C 1
ATOM 701 O O . GLN A 1 100 ? 57.954 8.144 -90.256 1.00 97.25 100 GLN A O 1
ATOM 706 N N . LEU A 1 101 ? 59.955 9.148 -90.380 1.00 97.75 101 LEU A N 1
ATOM 707 C CA . LEU A 1 101 ? 60.209 9.110 -88.935 1.00 97.75 101 LEU A CA 1
ATOM 708 C C . LEU A 1 101 ? 59.169 9.918 -88.148 1.00 97.75 101 LEU A C 1
ATOM 710 O O . LEU A 1 101 ? 58.673 9.459 -87.119 1.00 97.75 101 LEU A O 1
ATOM 714 N N . LYS A 1 102 ? 58.783 11.104 -88.638 1.00 97.81 102 LYS A N 1
ATOM 715 C CA . LYS A 1 102 ? 57.709 11.905 -88.025 1.00 97.81 102 LYS A CA 1
ATOM 716 C C . LYS A 1 102 ? 56.378 11.154 -88.022 1.00 97.81 102 LYS A C 1
ATOM 718 O O . LYS A 1 102 ? 55.682 11.183 -87.007 1.00 97.81 102 LYS A O 1
ATOM 723 N N . GLN A 1 103 ? 56.035 10.471 -89.113 1.00 97.69 103 GLN A N 1
ATOM 724 C CA . GLN A 1 103 ? 54.817 9.668 -89.197 1.00 97.69 103 GLN A CA 1
ATOM 725 C C . GLN A 1 103 ? 54.861 8.476 -88.233 1.00 97.69 103 GLN A C 1
ATOM 727 O O . GLN A 1 103 ? 53.922 8.298 -87.460 1.00 97.69 103 GLN A O 1
ATOM 732 N N . GLN A 1 104 ? 55.961 7.719 -88.200 1.00 97.69 104 GLN A N 1
ATOM 733 C CA . GLN A 1 104 ? 56.135 6.600 -87.268 1.00 97.69 104 GLN A CA 1
ATOM 734 C C . GLN A 1 104 ? 56.032 7.057 -85.808 1.00 97.69 104 GLN A C 1
ATOM 736 O O . GLN A 1 104 ? 55.318 6.441 -85.017 1.00 97.69 104 GLN A O 1
ATOM 741 N N . LEU A 1 105 ? 56.666 8.180 -85.450 1.00 97.94 105 LEU A N 1
ATOM 742 C CA . LEU A 1 105 ? 56.540 8.769 -84.115 1.00 97.94 105 LEU A CA 1
ATOM 743 C C . LEU A 1 105 ? 55.104 9.207 -83.815 1.00 97.94 105 LEU A C 1
ATOM 745 O O . LEU A 1 105 ? 54.629 9.022 -82.696 1.00 97.94 105 LEU A O 1
ATOM 749 N N . ALA A 1 106 ? 54.392 9.780 -84.786 1.00 97.94 106 ALA A N 1
ATOM 750 C CA . ALA A 1 106 ? 52.993 10.156 -84.613 1.00 97.94 106 ALA A CA 1
ATOM 751 C C . ALA A 1 106 ? 52.095 8.925 -84.406 1.00 97.94 106 ALA A C 1
ATOM 753 O O . ALA A 1 106 ? 51.217 8.946 -83.545 1.00 97.94 106 ALA A O 1
ATOM 754 N N . GLU A 1 107 ? 52.322 7.839 -85.143 1.00 97.75 107 GLU A N 1
ATOM 755 C CA . GLU A 1 107 ? 51.600 6.575 -84.986 1.00 97.75 107 GLU A CA 1
ATOM 756 C C . GLU A 1 107 ? 51.896 5.905 -83.642 1.00 97.75 107 GLU A C 1
ATOM 758 O O . GLU A 1 107 ? 50.965 5.480 -82.957 1.00 97.75 107 GLU A O 1
ATOM 763 N N . GLN A 1 108 ? 53.162 5.859 -83.219 1.00 98.06 108 GLN A N 1
ATOM 764 C CA . GLN A 1 108 ? 53.551 5.354 -81.899 1.00 98.06 108 GLN A CA 1
ATOM 765 C C . GLN A 1 108 ? 52.915 6.179 -80.778 1.00 98.06 108 GLN A C 1
ATOM 767 O O . GLN A 1 108 ? 52.328 5.610 -79.860 1.00 98.06 108 GLN A O 1
ATOM 772 N N . LYS A 1 109 ? 52.938 7.516 -80.883 1.00 98.06 109 LYS A N 1
ATOM 773 C CA . LYS A 1 109 ? 52.251 8.405 -79.934 1.00 98.06 109 LYS A CA 1
ATOM 774 C C . LYS A 1 109 ? 50.747 8.140 -79.901 1.00 98.06 109 LYS A C 1
ATOM 776 O O . LYS A 1 109 ? 50.186 8.021 -78.818 1.00 98.06 109 LYS A O 1
ATOM 781 N N . LYS A 1 110 ? 50.090 7.996 -81.058 1.00 98.00 110 LYS A N 1
ATOM 782 C CA . LYS A 1 110 ? 48.656 7.658 -81.133 1.00 98.00 110 LYS A CA 1
ATOM 783 C C . LYS A 1 110 ? 48.354 6.316 -80.458 1.00 98.00 110 LYS A C 1
ATOM 785 O O . LYS A 1 110 ? 47.397 6.240 -79.693 1.00 98.00 110 LYS A O 1
ATOM 790 N N . LYS A 1 111 ? 49.169 5.282 -80.700 1.00 98.12 111 LYS A N 1
ATOM 791 C CA . LYS A 1 111 ? 49.027 3.959 -80.064 1.00 98.12 111 LYS A CA 1
ATOM 792 C C . LYS A 1 111 ? 49.197 4.046 -78.545 1.00 98.12 111 LYS A C 1
ATOM 794 O O . LYS A 1 111 ? 48.303 3.611 -77.825 1.00 98.12 111 LYS A O 1
ATOM 799 N N . ALA A 1 112 ? 50.262 4.694 -78.071 1.00 97.94 112 ALA A N 1
ATOM 800 C CA . ALA A 1 112 ? 50.531 4.876 -76.644 1.00 97.94 112 ALA A CA 1
ATOM 801 C C . ALA A 1 112 ? 49.420 5.673 -75.935 1.00 97.94 112 ALA A C 1
ATOM 803 O O . ALA A 1 112 ? 48.957 5.277 -74.867 1.00 97.94 112 ALA A O 1
ATOM 804 N N . LEU A 1 113 ? 48.926 6.757 -76.546 1.00 98.06 113 LEU A N 1
ATOM 805 C CA . LEU A 1 113 ? 47.802 7.530 -76.004 1.00 98.06 113 LEU A CA 1
ATOM 806 C C . LEU A 1 113 ? 46.501 6.715 -75.977 1.00 98.06 113 LEU A C 1
ATOM 808 O O . LEU A 1 113 ? 45.740 6.812 -75.016 1.00 98.06 113 LEU A O 1
ATOM 812 N N . ALA A 1 114 ? 46.246 5.885 -76.993 1.00 98.06 114 ALA A N 1
ATOM 813 C CA . ALA A 1 114 ? 45.073 5.014 -77.025 1.00 98.06 114 ALA A CA 1
ATOM 814 C C . ALA A 1 114 ? 45.141 3.891 -75.975 1.00 98.06 114 ALA A C 1
ATOM 816 O O . ALA A 1 114 ? 44.113 3.518 -75.408 1.00 98.06 114 ALA A O 1
ATOM 817 N N . GLU A 1 115 ? 46.325 3.336 -75.711 1.00 98.19 115 GLU A N 1
ATOM 818 C CA . GLU A 1 115 ? 46.555 2.364 -74.634 1.00 98.19 115 GLU A CA 1
ATOM 819 C C . GLU A 1 115 ? 46.386 3.002 -73.257 1.00 98.19 115 GLU A C 1
ATOM 821 O O . GLU A 1 115 ? 45.660 2.460 -72.420 1.00 98.19 115 GLU A O 1
ATOM 826 N N . LEU A 1 116 ? 46.960 4.192 -73.051 1.00 98.12 116 LEU A N 1
ATOM 827 C CA . LEU A 1 116 ? 46.774 4.962 -71.825 1.00 98.12 116 LEU A CA 1
ATOM 828 C C . LEU A 1 116 ? 45.287 5.245 -71.583 1.00 98.12 116 LEU A C 1
ATOM 830 O O . LEU A 1 116 ? 44.778 4.915 -70.514 1.00 98.12 116 LEU A O 1
ATOM 834 N N . ALA A 1 117 ? 44.566 5.747 -72.590 1.00 98.31 117 ALA A N 1
ATOM 835 C CA . ALA A 1 117 ? 43.129 6.004 -72.498 1.00 98.31 117 ALA A CA 1
ATOM 836 C C . ALA A 1 117 ? 42.325 4.740 -72.149 1.00 98.31 117 ALA A C 1
ATOM 838 O O . ALA A 1 117 ? 41.401 4.807 -71.340 1.00 98.31 117 ALA A O 1
ATOM 839 N N . ARG A 1 118 ? 42.680 3.577 -72.714 1.00 98.38 118 ARG A N 1
ATOM 840 C CA . ARG A 1 118 ? 42.058 2.290 -72.356 1.00 98.38 118 ARG A CA 1
ATOM 841 C C . ARG A 1 118 ? 42.332 1.912 -70.899 1.00 98.38 118 ARG A C 1
ATOM 843 O O . ARG A 1 118 ? 41.400 1.531 -70.198 1.00 98.38 118 ARG A O 1
ATOM 850 N N . SER A 1 119 ? 43.573 2.051 -70.427 1.00 98.12 119 SER A N 1
ATOM 851 C CA . SER A 1 119 ? 43.934 1.736 -69.036 1.00 98.12 119 SER A CA 1
ATOM 852 C C . SER A 1 119 ? 43.256 2.657 -68.015 1.00 98.12 119 SER A C 1
ATOM 854 O O . SER A 1 119 ? 42.803 2.183 -66.975 1.00 98.12 119 SER A O 1
ATOM 856 N N . VAL A 1 120 ? 43.132 3.952 -68.327 1.00 98.44 120 VAL A N 1
ATOM 857 C CA . VAL A 1 120 ? 42.442 4.933 -67.480 1.00 98.44 120 VAL A CA 1
ATOM 858 C C . VAL A 1 120 ? 40.959 4.587 -67.392 1.00 98.44 120 VAL A C 1
ATOM 860 O O . VAL A 1 120 ? 40.457 4.409 -66.288 1.00 98.44 120 VAL A O 1
ATOM 863 N N . LYS A 1 121 ? 40.296 4.342 -68.531 1.00 98.56 121 LYS A N 1
ATOM 864 C CA . LYS A 1 121 ? 38.888 3.911 -68.560 1.00 98.56 121 LYS A CA 1
ATOM 865 C C . LYS A 1 121 ? 38.649 2.625 -67.768 1.00 98.56 121 LYS A C 1
ATOM 867 O O . LYS A 1 121 ? 37.673 2.533 -67.033 1.00 98.56 121 LYS A O 1
ATOM 872 N N . ALA A 1 122 ? 39.539 1.637 -67.886 1.00 98.44 122 ALA A N 1
ATOM 873 C CA . ALA A 1 122 ? 39.424 0.392 -67.128 1.00 98.44 122 ALA A CA 1
ATOM 874 C C . ALA A 1 122 ? 39.552 0.626 -65.611 1.00 98.44 122 ALA A C 1
ATOM 876 O O . ALA A 1 122 ? 38.779 0.064 -64.836 1.00 98.44 122 ALA A O 1
ATOM 877 N N . ARG A 1 123 ? 40.487 1.483 -65.178 1.00 98.50 123 ARG A N 1
ATOM 878 C CA . ARG A 1 123 ? 40.642 1.855 -63.761 1.00 98.50 123 ARG A CA 1
ATOM 879 C C . ARG A 1 123 ? 39.447 2.645 -63.235 1.00 98.50 123 ARG A C 1
ATOM 881 O O . ARG A 1 123 ? 39.001 2.377 -62.126 1.00 98.50 123 ARG A O 1
ATOM 888 N N . GLU A 1 124 ? 38.910 3.573 -64.021 1.00 98.50 124 GLU A N 1
ATOM 889 C CA . GLU A 1 124 ? 37.702 4.329 -63.673 1.00 98.50 124 GLU A CA 1
ATOM 890 C C . GLU A 1 124 ? 36.501 3.395 -63.493 1.00 98.50 124 GLU A C 1
ATOM 892 O O . GLU A 1 124 ? 35.828 3.457 -62.468 1.00 98.50 124 GLU A O 1
ATOM 897 N N . GLN A 1 125 ? 36.279 2.462 -64.424 1.00 98.44 125 GLN A N 1
ATOM 898 C CA . GLN A 1 125 ? 35.209 1.462 -64.314 1.00 98.44 125 GLN A CA 1
ATOM 899 C C . GLN A 1 125 ? 35.363 0.582 -63.067 1.00 98.44 125 GLN A C 1
ATOM 901 O O . GLN A 1 125 ? 34.387 0.334 -62.361 1.00 98.44 125 GLN A O 1
ATOM 906 N N . GLN A 1 126 ? 36.587 0.143 -62.758 1.00 98.38 126 GLN A N 1
ATOM 907 C CA . GLN A 1 126 ? 36.869 -0.618 -61.538 1.00 98.38 126 GLN A CA 1
ATOM 908 C C . GLN A 1 126 ? 36.620 0.210 -60.272 1.00 98.38 126 GLN A C 1
ATOM 910 O O . GLN A 1 126 ? 36.055 -0.312 -59.312 1.00 98.38 126 GLN A O 1
ATOM 915 N N . ALA A 1 127 ? 37.001 1.491 -60.262 1.00 98.44 127 ALA A N 1
ATOM 916 C CA . ALA A 1 127 ? 36.757 2.386 -59.136 1.00 98.44 127 ALA A CA 1
ATOM 917 C C . ALA A 1 127 ? 35.254 2.607 -58.913 1.00 98.44 127 ALA A C 1
ATOM 919 O O . ALA A 1 127 ? 34.794 2.480 -57.780 1.00 98.44 127 ALA A O 1
ATOM 920 N N . VAL A 1 128 ? 34.485 2.844 -59.981 1.00 98.44 128 VAL A N 1
ATOM 921 C CA . VAL A 1 128 ? 33.021 2.987 -59.917 1.00 98.44 128 VAL A CA 1
ATOM 922 C C . VAL A 1 128 ? 32.373 1.707 -59.390 1.00 98.44 128 VAL A C 1
ATOM 924 O O . VAL A 1 128 ? 31.628 1.767 -58.417 1.00 98.44 128 VAL A O 1
ATOM 927 N N . ALA A 1 129 ? 32.726 0.535 -59.927 1.00 98.44 129 ALA A N 1
ATOM 928 C CA . ALA A 1 129 ? 32.194 -0.740 -59.439 1.00 98.44 129 ALA A CA 1
ATOM 929 C C . ALA A 1 129 ? 32.528 -0.989 -57.953 1.00 98.44 129 ALA A C 1
ATOM 931 O O . ALA A 1 129 ? 31.689 -1.476 -57.192 1.00 98.44 129 ALA A O 1
ATOM 932 N N . CYS A 1 130 ? 33.738 -0.623 -57.514 1.00 98.56 130 CYS A N 1
ATOM 933 C CA . CYS A 1 130 ? 34.121 -0.688 -56.102 1.00 98.56 130 CYS A CA 1
ATOM 934 C C . CYS A 1 130 ? 33.286 0.257 -55.226 1.00 98.56 130 CYS A C 1
ATOM 936 O O . CYS A 1 130 ? 32.915 -0.123 -54.114 1.00 98.56 130 CYS A O 1
ATOM 938 N N . LEU A 1 131 ? 33.006 1.476 -55.694 1.00 98.56 131 LEU A N 1
ATOM 939 C CA . LEU A 1 131 ? 32.179 2.443 -54.971 1.00 98.56 131 LEU A CA 1
ATOM 940 C C . LEU A 1 131 ? 30.731 1.965 -54.865 1.00 98.56 131 LEU A C 1
ATOM 942 O O . LEU A 1 131 ? 30.203 1.942 -53.760 1.00 98.56 131 LEU A O 1
ATOM 946 N N . GLU A 1 132 ? 30.139 1.458 -55.946 1.00 98.62 132 GLU A N 1
ATOM 947 C CA . GLU A 1 132 ? 28.780 0.907 -55.916 1.00 98.62 132 GLU A CA 1
ATOM 948 C C . GLU A 1 132 ? 28.638 -0.263 -54.928 1.00 98.62 132 GLU A C 1
ATOM 950 O O . GLU A 1 132 ? 27.628 -0.397 -54.237 1.00 98.62 132 GLU A O 1
ATOM 955 N N . LEU A 1 133 ? 29.641 -1.147 -54.843 1.00 98.69 133 LEU A N 1
ATOM 956 C CA . LEU A 1 133 ? 29.644 -2.226 -53.850 1.00 98.69 133 LEU A CA 1
ATOM 957 C C . LEU A 1 133 ? 29.700 -1.671 -52.423 1.00 98.69 133 LEU A C 1
ATOM 959 O O . LEU A 1 133 ? 28.938 -2.117 -51.564 1.00 98.69 133 LEU A O 1
ATOM 963 N N . ARG A 1 134 ? 30.557 -0.672 -52.180 1.00 98.69 134 ARG A N 1
ATOM 964 C CA . ARG A 1 134 ? 30.649 -0.001 -50.876 1.00 98.69 134 ARG A CA 1
ATOM 965 C C . ARG A 1 134 ? 29.345 0.701 -50.509 1.00 98.69 134 ARG A C 1
ATOM 967 O O . ARG A 1 134 ? 28.916 0.572 -49.370 1.00 98.69 134 ARG A O 1
ATOM 974 N N . GLU A 1 135 ? 28.694 1.379 -51.449 1.00 98.69 135 GLU A N 1
ATOM 975 C CA . GLU A 1 135 ? 27.391 2.023 -51.245 1.00 98.69 135 GLU A CA 1
ATOM 976 C C . GLU A 1 135 ? 26.313 1.005 -50.864 1.00 98.69 135 GLU A C 1
ATOM 978 O O . GLU A 1 135 ? 25.592 1.205 -49.888 1.00 98.69 135 GLU A O 1
ATOM 983 N N . ARG A 1 136 ? 26.246 -0.139 -51.561 1.00 98.69 136 ARG A N 1
ATOM 984 C CA . ARG A 1 136 ? 25.310 -1.226 -51.221 1.00 98.69 136 ARG A CA 1
ATOM 985 C C . ARG A 1 136 ? 25.569 -1.784 -49.820 1.00 98.69 136 ARG A C 1
ATOM 987 O O . ARG A 1 136 ? 24.624 -2.049 -49.077 1.00 98.69 136 ARG A O 1
ATOM 994 N N . ASP A 1 137 ? 26.831 -1.970 -49.446 1.00 98.50 137 ASP A N 1
ATOM 995 C CA . ASP A 1 137 ? 27.193 -2.483 -48.124 1.00 98.50 137 ASP A CA 1
ATOM 996 C C . ASP A 1 137 ? 26.935 -1.471 -47.003 1.00 98.50 137 ASP A C 1
ATOM 998 O O . ASP A 1 137 ? 26.482 -1.864 -45.925 1.00 98.50 137 ASP A O 1
ATOM 1002 N N . ILE A 1 138 ? 27.170 -0.179 -47.252 1.00 98.62 138 ILE A N 1
ATOM 1003 C CA . ILE A 1 138 ? 26.799 0.906 -46.336 1.00 98.62 138 ILE A CA 1
ATOM 1004 C C . ILE A 1 138 ? 25.277 0.935 -46.165 1.00 98.62 138 ILE A C 1
ATOM 1006 O O . ILE A 1 138 ? 24.812 0.840 -45.032 1.00 98.62 138 ILE A O 1
ATOM 1010 N N . GLY A 1 139 ? 24.503 0.907 -47.254 1.00 98.62 139 GLY A N 1
ATOM 1011 C CA . GLY A 1 139 ? 23.039 0.894 -47.190 1.00 98.62 139 GLY A CA 1
ATOM 1012 C C . GLY A 1 139 ? 22.476 -0.298 -46.403 1.00 98.62 139 GLY A C 1
ATOM 1013 O O . GLY A 1 139 ? 21.558 -0.144 -45.599 1.00 98.62 139 GLY A O 1
ATOM 1014 N N . ARG A 1 140 ? 23.067 -1.496 -46.535 1.00 98.75 140 ARG A N 1
ATOM 1015 C CA . ARG A 1 140 ? 22.696 -2.664 -45.707 1.00 98.75 140 ARG A CA 1
ATOM 1016 C C . ARG A 1 140 ? 23.000 -2.454 -44.222 1.00 98.75 140 ARG A C 1
ATOM 1018 O O . ARG A 1 140 ? 22.250 -2.932 -43.372 1.00 98.75 140 ARG A O 1
ATOM 1025 N N . ARG A 1 141 ? 24.116 -1.799 -43.886 1.00 98.56 141 ARG A N 1
ATOM 1026 C CA . ARG A 1 141 ? 24.474 -1.490 -42.490 1.00 98.56 141 ARG A CA 1
ATOM 1027 C C . ARG A 1 141 ? 23.536 -0.441 -41.905 1.00 98.56 141 ARG A C 1
ATOM 1029 O O . ARG A 1 141 ? 23.075 -0.634 -40.788 1.00 98.56 141 ARG A O 1
ATOM 1036 N N . GLU A 1 142 ? 23.202 0.596 -42.665 1.00 98.56 142 GLU A N 1
ATOM 1037 C CA . GLU A 1 142 ? 22.232 1.623 -42.271 1.00 98.56 142 GLU A CA 1
ATOM 1038 C C . GLU A 1 142 ? 20.852 1.018 -42.000 1.00 98.56 142 GLU A C 1
ATOM 1040 O O . GLU A 1 142 ? 20.265 1.276 -40.955 1.00 98.56 142 GLU A O 1
ATOM 1045 N N . GLN A 1 143 ? 20.369 0.121 -42.866 1.00 98.69 143 GLN A N 1
ATOM 1046 C CA . GLN A 1 143 ? 19.108 -0.598 -42.638 1.00 98.69 143 GLN A CA 1
ATOM 1047 C C . GLN A 1 143 ? 19.123 -1.392 -41.325 1.00 98.69 143 GLN A C 1
ATOM 1049 O O . GLN A 1 143 ? 18.183 -1.299 -40.534 1.00 98.69 143 GLN A O 1
ATOM 1054 N N . ARG A 1 144 ? 20.213 -2.121 -41.048 1.00 98.56 144 ARG A N 1
ATOM 1055 C CA . ARG A 1 144 ? 20.376 -2.855 -39.781 1.00 98.56 144 ARG A CA 1
ATOM 1056 C C . ARG A 1 144 ? 20.401 -1.923 -38.570 1.00 98.56 144 ARG A C 1
ATOM 1058 O O . ARG A 1 144 ? 19.853 -2.285 -37.531 1.00 98.56 144 ARG A O 1
ATOM 1065 N N . LEU A 1 145 ? 21.024 -0.748 -38.688 1.00 98.69 145 LEU A N 1
ATOM 1066 C CA . LEU A 1 145 ? 21.032 0.257 -37.622 1.00 98.69 145 LEU A CA 1
ATOM 1067 C C . LEU A 1 145 ? 19.620 0.786 -37.357 1.00 98.69 145 LEU A C 1
ATOM 1069 O O . LEU A 1 145 ? 19.184 0.753 -36.213 1.00 98.69 145 LEU A O 1
ATOM 1073 N N . VAL A 1 146 ? 18.864 1.139 -38.398 1.00 98.69 146 VAL A N 1
ATOM 1074 C CA . VAL A 1 146 ? 17.473 1.609 -38.267 1.00 98.69 146 VAL A CA 1
ATOM 1075 C C . VAL A 1 146 ? 16.569 0.547 -37.627 1.00 98.69 146 VAL A C 1
ATOM 1077 O O . VAL A 1 146 ? 15.706 0.854 -36.803 1.00 98.69 146 VAL A O 1
ATOM 1080 N N . GLU A 1 147 ? 16.735 -0.728 -37.982 1.00 98.69 147 GLU A N 1
ATOM 1081 C CA . GLU A 1 147 ? 15.995 -1.823 -37.345 1.00 98.69 147 GLU A CA 1
ATOM 1082 C C . GLU A 1 147 ? 16.374 -1.997 -35.869 1.00 98.69 147 GLU A C 1
ATOM 1084 O O . GLU A 1 147 ? 15.491 -2.188 -35.026 1.00 98.69 147 GLU A O 1
ATOM 1089 N N . ALA A 1 148 ? 17.667 -1.911 -35.545 1.00 98.50 148 ALA A N 1
ATOM 1090 C CA . ALA A 1 148 ? 18.158 -1.983 -34.175 1.00 98.50 148 ALA A CA 1
ATOM 1091 C C . ALA A 1 148 ? 17.653 -0.804 -33.327 1.00 98.50 148 ALA A C 1
ATOM 1093 O O . ALA A 1 148 ? 17.194 -1.024 -32.207 1.00 98.50 148 ALA A O 1
ATOM 1094 N N . GLU A 1 149 ? 17.650 0.415 -33.869 1.00 98.50 149 GLU A N 1
ATOM 1095 C CA . GLU A 1 149 ? 17.092 1.614 -33.232 1.00 98.50 149 GLU A CA 1
ATOM 1096 C C . GLU A 1 149 ? 15.608 1.424 -32.906 1.00 98.50 149 GLU A C 1
ATOM 1098 O O . GLU A 1 149 ? 15.219 1.529 -31.744 1.00 98.50 149 GLU A O 1
ATOM 1103 N N . LYS A 1 150 ? 14.793 0.986 -33.875 1.00 98.69 150 LYS A N 1
ATOM 1104 C CA . LYS A 1 150 ? 13.369 0.676 -33.642 1.00 98.69 150 LYS A CA 1
ATOM 1105 C C . LYS A 1 150 ? 13.167 -0.386 -32.559 1.00 98.69 150 LYS A C 1
ATOM 1107 O O . LYS A 1 150 ? 12.191 -0.345 -31.806 1.00 98.69 150 LYS A O 1
ATOM 1112 N N . GLN A 1 151 ? 14.041 -1.391 -32.484 1.00 98.75 151 GLN A N 1
ATOM 1113 C CA . GLN A 1 151 ? 13.977 -2.399 -31.423 1.00 98.75 151 GLN A CA 1
ATOM 1114 C C . GLN A 1 151 ? 14.356 -1.818 -30.056 1.00 98.75 151 GLN A C 1
ATOM 1116 O O . GLN A 1 151 ? 13.723 -2.173 -29.058 1.00 98.75 151 GLN A O 1
ATOM 1121 N N . LEU A 1 152 ? 15.353 -0.933 -29.998 1.00 98.69 152 LEU A N 1
ATOM 1122 C CA . LEU A 1 152 ? 15.748 -0.239 -28.774 1.00 98.69 152 LEU A CA 1
ATOM 1123 C C . LEU A 1 152 ? 14.644 0.698 -28.283 1.00 98.69 152 LEU A C 1
ATOM 1125 O O . LEU A 1 152 ? 14.300 0.622 -27.108 1.00 98.69 152 LEU A O 1
ATOM 1129 N N . GLU A 1 153 ? 14.011 1.475 -29.159 1.00 98.69 153 GLU A N 1
ATOM 1130 C CA . GLU A 1 153 ? 12.862 2.327 -28.819 1.00 98.69 153 GLU A CA 1
ATOM 1131 C C . GLU A 1 153 ? 11.703 1.509 -28.232 1.00 98.69 153 GLU A C 1
ATOM 1133 O O . GLU A 1 153 ? 11.155 1.846 -27.181 1.00 98.69 153 GLU A O 1
ATOM 1138 N N . LYS A 1 154 ? 11.371 0.361 -28.843 1.00 98.81 154 LYS A N 1
ATOM 1139 C CA . LYS A 1 154 ? 10.351 -0.560 -28.308 1.00 98.81 154 LYS A CA 1
ATOM 1140 C C . LYS A 1 154 ? 10.719 -1.085 -26.919 1.00 98.81 154 LYS A C 1
ATOM 1142 O O . LYS A 1 154 ? 9.848 -1.204 -26.058 1.00 98.81 154 LYS A O 1
ATOM 1147 N N . ARG A 1 155 ? 11.991 -1.429 -26.691 1.00 98.75 155 ARG A N 1
ATOM 1148 C CA . ARG A 1 155 ? 12.476 -1.887 -25.377 1.00 98.75 155 ARG A CA 1
ATOM 1149 C C . ARG A 1 155 ? 12.430 -0.760 -24.347 1.00 98.75 155 ARG A C 1
ATOM 1151 O O . ARG A 1 155 ? 11.959 -0.999 -23.242 1.00 98.75 155 ARG A O 1
ATOM 1158 N N . GLN A 1 156 ? 12.850 0.449 -24.711 1.00 98.56 156 GLN A N 1
ATOM 1159 C CA . GLN A 1 156 ? 12.787 1.633 -23.851 1.00 98.56 156 GLN A CA 1
ATOM 1160 C C . GLN A 1 156 ? 11.349 1.956 -23.447 1.00 98.56 156 GLN A C 1
ATOM 1162 O O . GLN A 1 156 ? 11.079 2.170 -22.268 1.00 98.56 156 GLN A O 1
ATOM 1167 N N . TRP A 1 157 ? 10.408 1.912 -24.392 1.00 98.81 157 TRP A N 1
ATOM 1168 C CA . TRP A 1 157 ? 8.996 2.143 -24.101 1.00 98.81 157 TRP A CA 1
ATOM 1169 C C . TRP A 1 157 ? 8.434 1.112 -23.110 1.00 98.81 157 TRP A C 1
ATOM 1171 O O . TRP A 1 157 ? 7.803 1.494 -22.124 1.00 98.81 157 TRP A O 1
ATOM 1181 N N . ARG A 1 158 ? 8.734 -0.183 -23.310 1.00 98.62 158 ARG A N 1
ATOM 1182 C CA . ARG A 1 158 ? 8.339 -1.259 -22.379 1.00 98.62 158 ARG A CA 1
ATOM 1183 C C . ARG A 1 158 ? 8.956 -1.074 -20.994 1.00 98.62 158 ARG A C 1
ATOM 1185 O O . ARG A 1 158 ? 8.261 -1.221 -19.996 1.00 98.62 158 ARG A O 1
ATOM 1192 N N . LEU A 1 159 ? 10.242 -0.727 -20.921 1.00 98.69 159 LEU A N 1
ATOM 1193 C CA . LEU A 1 159 ? 10.914 -0.435 -19.652 1.00 98.69 159 LEU A CA 1
ATOM 1194 C C . LEU A 1 159 ? 10.237 0.736 -18.930 1.00 98.69 159 LEU A C 1
ATOM 1196 O O . LEU A 1 159 ? 9.928 0.623 -17.748 1.00 98.69 159 LEU A O 1
ATOM 1200 N N . ALA A 1 160 ? 9.917 1.816 -19.645 1.00 98.75 160 ALA A N 1
ATOM 1201 C CA . ALA A 1 160 ? 9.223 2.969 -19.080 1.00 98.75 160 ALA A CA 1
ATOM 1202 C C . ALA A 1 160 ? 7.796 2.642 -18.599 1.00 98.75 160 ALA A C 1
ATOM 1204 O O . ALA A 1 160 ? 7.294 3.289 -17.678 1.00 98.75 160 ALA A O 1
ATOM 1205 N N . GLU A 1 161 ? 7.106 1.685 -19.223 1.00 98.75 161 GLU A N 1
ATOM 1206 C CA . GLU A 1 161 ? 5.812 1.173 -18.755 1.00 98.75 161 GLU A CA 1
ATOM 1207 C C . GLU A 1 161 ? 5.966 0.340 -17.476 1.00 98.75 161 GLU A C 1
ATOM 1209 O O . GLU A 1 161 ? 5.342 0.664 -16.466 1.00 98.75 161 GLU A O 1
ATOM 1214 N N . MET A 1 162 ? 6.888 -0.628 -17.459 1.00 98.62 162 MET A N 1
ATOM 1215 C CA . MET A 1 162 ? 7.160 -1.423 -16.256 1.00 98.62 162 MET A CA 1
ATOM 1216 C C . MET A 1 162 ? 7.617 -0.556 -15.076 1.00 98.62 162 MET A C 1
ATOM 1218 O O . MET A 1 162 ? 7.221 -0.796 -13.939 1.00 98.62 162 MET A O 1
ATOM 1222 N N . GLU A 1 163 ? 8.422 0.482 -15.312 1.00 98.69 163 GLU A N 1
ATOM 1223 C CA . GLU A 1 163 ? 8.806 1.442 -14.273 1.00 98.69 163 GLU A CA 1
ATOM 1224 C C . GLU A 1 163 ? 7.604 2.196 -13.697 1.00 98.69 163 GLU A C 1
ATOM 1226 O O . GLU A 1 163 ? 7.544 2.432 -12.487 1.00 98.69 163 GLU A O 1
ATOM 1231 N N . ARG A 1 164 ? 6.648 2.589 -14.549 1.00 98.75 164 ARG A N 1
ATOM 1232 C CA . ARG A 1 164 ? 5.405 3.233 -14.107 1.00 98.75 164 ARG A CA 1
ATOM 1233 C C . ARG A 1 164 ? 4.594 2.282 -13.230 1.00 98.75 164 ARG A C 1
ATOM 1235 O O . ARG A 1 164 ? 4.149 2.698 -12.161 1.00 98.75 164 ARG A O 1
ATOM 1242 N N . ASP A 1 165 ? 4.474 1.017 -13.613 1.00 98.69 165 ASP A N 1
ATOM 1243 C CA . ASP A 1 165 ? 3.761 0.015 -12.818 1.00 98.69 165 ASP A CA 1
ATOM 1244 C C . ASP A 1 165 ? 4.474 -0.304 -11.501 1.00 98.69 165 ASP A C 1
ATOM 1246 O O . ASP A 1 165 ? 3.835 -0.343 -10.451 1.00 98.69 165 ASP A O 1
ATOM 1250 N N . LEU A 1 166 ? 5.807 -0.400 -11.500 1.00 98.75 166 LEU A N 1
ATOM 1251 C CA . LEU A 1 166 ? 6.589 -0.545 -10.271 1.00 98.75 166 LEU A CA 1
ATOM 1252 C C . LEU A 1 166 ? 6.390 0.641 -9.318 1.00 98.75 166 LEU A C 1
ATOM 1254 O O . LEU A 1 166 ? 6.280 0.438 -8.108 1.00 98.75 166 LEU A O 1
ATOM 1258 N N . ARG A 1 167 ? 6.323 1.879 -9.828 1.00 98.81 167 ARG A N 1
ATOM 1259 C CA . ARG A 1 167 ? 6.016 3.067 -9.008 1.00 98.81 167 ARG A CA 1
ATOM 1260 C C . ARG A 1 167 ? 4.608 2.975 -8.410 1.00 98.81 167 ARG A C 1
ATOM 1262 O O . ARG A 1 167 ? 4.466 3.209 -7.212 1.00 98.81 167 ARG A O 1
ATOM 1269 N N . ARG A 1 168 ? 3.605 2.572 -9.199 1.00 98.88 168 ARG A N 1
ATOM 1270 C CA . ARG A 1 168 ? 2.217 2.376 -8.734 1.00 98.88 168 ARG A CA 1
ATOM 1271 C C . ARG A 1 168 ? 2.125 1.308 -7.645 1.00 98.88 168 ARG A C 1
ATOM 1273 O O . ARG A 1 168 ? 1.564 1.572 -6.587 1.00 98.88 168 ARG A O 1
ATOM 1280 N N . VAL A 1 169 ? 2.724 0.136 -7.856 1.00 98.69 169 VAL A N 1
ATOM 1281 C CA . VAL A 1 169 ? 2.715 -0.960 -6.870 1.00 98.69 169 VAL A CA 1
ATOM 1282 C C . VAL A 1 169 ? 3.438 -0.550 -5.587 1.00 98.69 169 VAL A C 1
ATOM 1284 O O . VAL A 1 169 ? 2.956 -0.829 -4.491 1.00 98.69 169 VAL A O 1
ATOM 1287 N N . ARG A 1 170 ? 4.564 0.169 -5.685 1.00 98.75 170 ARG A N 1
ATOM 1288 C CA . ARG A 1 170 ? 5.255 0.714 -4.504 1.00 98.75 170 ARG A CA 1
ATOM 1289 C C . ARG A 1 170 ? 4.362 1.670 -3.714 1.00 98.75 170 ARG A C 1
ATOM 1291 O O . ARG A 1 170 ? 4.303 1.532 -2.497 1.00 98.75 170 ARG A O 1
ATOM 1298 N N . GLN A 1 171 ? 3.657 2.579 -4.390 1.00 98.81 171 GLN A N 1
ATOM 1299 C CA . GLN A 1 171 ? 2.706 3.503 -3.758 1.00 98.81 171 GLN A CA 1
ATOM 1300 C C . GLN A 1 171 ? 1.548 2.753 -3.078 1.00 98.81 171 GLN A C 1
ATOM 1302 O O . GLN A 1 171 ? 1.244 3.000 -1.913 1.00 98.81 171 GLN A O 1
ATOM 1307 N N . GLN A 1 172 ? 0.965 1.760 -3.754 1.00 98.69 172 GLN A N 1
ATOM 1308 C CA . GLN A 1 172 ? -0.091 0.919 -3.182 1.00 98.69 172 GLN A CA 1
ATOM 1309 C C . GLN A 1 172 ? 0.385 0.157 -1.940 1.00 98.69 172 GLN A C 1
ATOM 1311 O O . GLN A 1 172 ? -0.327 0.107 -0.939 1.00 98.69 172 GLN A O 1
ATOM 1316 N N . LEU A 1 173 ? 1.601 -0.398 -1.965 1.00 98.81 173 LEU A N 1
ATOM 1317 C CA . LEU A 1 173 ? 2.189 -1.076 -0.809 1.00 98.81 173 LEU A CA 1
ATOM 1318 C C . LEU A 1 173 ? 2.466 -0.111 0.348 1.00 98.81 173 LEU A C 1
ATOM 1320 O O . LEU A 1 173 ? 2.276 -0.487 1.505 1.00 98.81 173 LEU A O 1
ATOM 1324 N N . THR A 1 174 ? 2.908 1.120 0.076 1.00 98.69 174 THR A N 1
ATOM 1325 C CA . THR A 1 174 ? 3.095 2.127 1.131 1.00 98.69 174 THR A CA 1
ATOM 1326 C C . THR A 1 174 ? 1.768 2.548 1.752 1.00 98.69 174 THR A C 1
ATOM 1328 O O . THR A 1 174 ? 1.681 2.622 2.977 1.00 98.69 174 THR A O 1
ATOM 1331 N N . ASP A 1 175 ? 0.724 2.730 0.943 1.00 98.75 175 ASP A N 1
ATOM 1332 C CA . ASP A 1 175 ? -0.612 3.085 1.426 1.00 98.75 175 ASP A CA 1
ATOM 1333 C C . ASP A 1 175 ? -1.252 1.946 2.221 1.00 98.75 175 ASP A C 1
ATOM 1335 O O . ASP A 1 175 ? -1.801 2.182 3.295 1.00 98.75 175 ASP A O 1
ATOM 1339 N N . ALA A 1 176 ? -1.132 0.702 1.749 1.00 98.62 176 ALA A N 1
ATOM 1340 C CA . ALA A 1 176 ? -1.617 -0.476 2.465 1.00 98.62 176 ALA A CA 1
ATOM 1341 C C . ALA A 1 176 ? -0.910 -0.644 3.818 1.00 98.62 176 ALA A C 1
ATOM 1343 O O . ALA A 1 176 ? -1.564 -0.864 4.834 1.00 98.62 176 ALA A O 1
ATOM 1344 N N . ARG A 1 177 ? 0.419 -0.461 3.863 1.00 98.75 177 ARG A N 1
ATOM 1345 C CA . ARG A 1 177 ? 1.181 -0.467 5.124 1.00 98.75 177 ARG A CA 1
ATOM 1346 C C . ARG A 1 177 ? 0.748 0.650 6.068 1.00 98.75 177 ARG A C 1
ATOM 1348 O O . ARG A 1 177 ? 0.756 0.437 7.275 1.00 98.75 177 ARG A O 1
ATOM 1355 N N . ARG A 1 178 ? 0.415 1.836 5.549 1.00 98.75 178 ARG A N 1
ATOM 1356 C CA . ARG A 1 178 ? -0.091 2.948 6.363 1.00 98.75 178 ARG A CA 1
ATOM 1357 C C . ARG A 1 178 ? -1.456 2.608 6.966 1.00 98.75 178 ARG A C 1
ATOM 1359 O O . ARG A 1 178 ? -1.593 2.706 8.178 1.00 98.75 178 ARG A O 1
ATOM 1366 N N . ARG A 1 179 ? -2.407 2.131 6.155 1.00 98.75 179 ARG A N 1
ATOM 1367 C CA . ARG A 1 179 ? -3.745 1.721 6.624 1.00 98.75 179 ARG A CA 1
ATOM 1368 C C . ARG A 1 179 ? -3.673 0.615 7.672 1.00 98.75 179 ARG A C 1
ATOM 1370 O O . ARG A 1 179 ? -4.235 0.772 8.743 1.00 98.75 179 ARG A O 1
ATOM 1377 N N . ALA A 1 180 ? -2.881 -0.430 7.425 1.00 98.69 180 ALA A N 1
ATOM 1378 C CA . ALA A 1 180 ? -2.705 -1.520 8.385 1.00 98.69 180 ALA A CA 1
ATOM 1379 C C . ALA A 1 180 ? -2.135 -1.038 9.735 1.00 98.69 180 ALA A C 1
ATOM 1381 O O . ALA A 1 180 ? -2.506 -1.550 10.786 1.00 98.69 180 ALA A O 1
ATOM 1382 N N . LYS A 1 181 ? -1.243 -0.036 9.730 1.00 98.69 181 LYS A N 1
ATOM 1383 C CA . LYS A 1 181 ? -0.736 0.580 10.969 1.00 98.69 181 LYS A CA 1
ATOM 1384 C C . LYS A 1 181 ? -1.806 1.397 11.692 1.00 98.69 181 LYS A C 1
ATOM 1386 O O . LYS A 1 181 ? -1.858 1.352 12.916 1.00 98.69 181 LYS A O 1
ATOM 1391 N N . GLU A 1 182 ? -2.614 2.154 10.954 1.00 98.69 182 GLU A N 1
ATOM 1392 C CA . GLU A 1 182 ? -3.720 2.945 11.509 1.00 98.69 182 GLU A CA 1
ATOM 1393 C C . GLU A 1 182 ? -4.797 2.032 12.123 1.00 98.69 182 GLU A C 1
ATOM 1395 O O . GLU A 1 182 ? -5.231 2.274 13.247 1.00 98.69 182 GLU A O 1
ATOM 1400 N N . GLU A 1 183 ? -5.154 0.940 11.443 1.00 98.62 183 GLU A N 1
ATOM 1401 C CA . GLU A 1 183 ? -6.091 -0.081 11.931 1.00 98.62 183 GLU A CA 1
ATOM 1402 C C . GLU A 1 183 ? -5.564 -0.775 13.194 1.00 98.62 183 GLU A C 1
ATOM 1404 O O . GLU A 1 183 ? -6.249 -0.781 14.216 1.00 98.62 183 GLU A O 1
ATOM 1409 N N . ALA A 1 184 ? -4.313 -1.251 13.183 1.00 98.69 184 ALA A N 1
ATOM 1410 C CA . ALA A 1 184 ? -3.698 -1.874 14.356 1.00 98.69 184 ALA A CA 1
ATOM 1411 C C . ALA A 1 184 ? -3.603 -0.913 15.558 1.00 98.69 184 ALA A C 1
ATOM 1413 O O . ALA A 1 184 ? -3.771 -1.325 16.706 1.00 98.69 184 ALA A O 1
ATOM 1414 N N . ALA A 1 185 ? -3.350 0.380 15.320 1.00 98.69 185 ALA A N 1
ATOM 1415 C CA . ALA A 1 185 ? -3.345 1.390 16.377 1.00 98.69 185 ALA A CA 1
ATOM 1416 C C . ALA A 1 185 ? -4.750 1.628 16.955 1.00 98.69 185 ALA A C 1
ATOM 1418 O O . ALA A 1 185 ? -4.895 1.745 18.172 1.00 98.69 185 ALA A O 1
ATOM 1419 N N . ALA A 1 186 ? -5.782 1.666 16.106 1.00 98.69 186 ALA A N 1
ATOM 1420 C CA . ALA A 1 186 ? -7.169 1.807 16.540 1.00 98.69 186 ALA A CA 1
ATOM 1421 C C . ALA A 1 186 ? -7.651 0.583 17.336 1.00 98.69 186 ALA A C 1
ATOM 1423 O O . ALA A 1 186 ? -8.305 0.741 18.365 1.00 98.69 186 ALA A O 1
ATOM 1424 N N . GLU A 1 187 ? -7.296 -0.630 16.909 1.00 98.56 187 GLU A N 1
ATOM 1425 C CA . GLU A 1 187 ? -7.574 -1.867 17.649 1.00 98.56 187 GLU A CA 1
ATOM 1426 C C . GLU A 1 187 ? -6.874 -1.884 19.009 1.00 98.56 187 GLU A C 1
ATOM 1428 O O . GLU A 1 187 ? -7.504 -2.180 20.023 1.00 98.56 187 GLU A O 1
ATOM 1433 N N . ALA A 1 188 ? -5.595 -1.496 19.057 1.00 98.69 188 ALA A N 1
ATOM 1434 C CA . ALA A 1 188 ? -4.859 -1.387 20.311 1.00 98.69 188 ALA A CA 1
ATOM 1435 C C . ALA A 1 188 ? -5.479 -0.350 21.258 1.00 98.69 188 ALA A C 1
ATOM 1437 O O . ALA A 1 188 ? -5.455 -0.550 22.471 1.00 98.69 188 ALA A O 1
ATOM 1438 N N . GLN A 1 189 ? -6.031 0.747 20.730 1.00 98.81 189 GLN A N 1
ATOM 1439 C CA . GLN A 1 189 ? -6.727 1.737 21.546 1.00 98.81 189 GLN A CA 1
ATOM 1440 C C . GLN A 1 189 ? -8.038 1.181 22.110 1.00 98.81 189 GLN A C 1
ATOM 1442 O O . GLN A 1 189 ? -8.241 1.253 23.316 1.00 98.81 189 GLN A O 1
ATOM 1447 N N . ARG A 1 190 ? -8.865 0.529 21.283 1.00 98.81 190 ARG A N 1
ATOM 1448 C CA . ARG A 1 190 ? -10.101 -0.127 21.750 1.00 98.81 190 ARG A CA 1
ATOM 1449 C C . ARG A 1 190 ? -9.820 -1.173 22.826 1.00 98.81 190 ARG A C 1
ATOM 1451 O O . ARG A 1 190 ? -10.456 -1.158 23.867 1.00 98.81 190 ARG A O 1
ATOM 1458 N N . ALA A 1 191 ? -8.809 -2.019 22.621 1.00 98.62 191 ALA A N 1
ATOM 1459 C CA . ALA A 1 191 ? -8.423 -3.029 23.604 1.00 98.62 191 ALA A CA 1
ATOM 1460 C C . ALA A 1 191 ? -7.952 -2.413 24.936 1.00 98.62 191 ALA A C 1
ATOM 1462 O O . ALA A 1 191 ? -8.184 -2.992 25.997 1.00 98.62 191 ALA A O 1
ATOM 1463 N N . LYS A 1 192 ? -7.294 -1.244 24.901 1.00 98.75 192 LYS A N 1
ATOM 1464 C CA . LYS A 1 192 ? -6.941 -0.498 26.118 1.00 98.75 192 LYS A CA 1
ATOM 1465 C C . LYS A 1 192 ? -8.178 0.051 26.812 1.00 98.75 192 LYS A C 1
ATOM 1467 O O . LYS A 1 192 ? -8.277 -0.098 28.024 1.00 98.75 192 LYS A O 1
ATOM 1472 N N . ASP A 1 193 ? -9.096 0.655 26.066 1.00 98.69 193 ASP A N 1
ATOM 1473 C CA . ASP A 1 193 ? -10.327 1.226 26.614 1.00 98.69 193 ASP A CA 1
ATOM 1474 C C . ASP A 1 193 ? -11.202 0.127 27.253 1.00 98.69 193 ASP A C 1
ATOM 1476 O O . ASP A 1 193 ? -11.650 0.275 28.391 1.00 98.69 193 ASP A O 1
ATOM 1480 N N . ASP A 1 194 ? -11.329 -1.032 26.599 1.00 98.69 194 ASP A N 1
ATOM 1481 C CA . ASP A 1 194 ? -12.018 -2.213 27.138 1.00 98.69 194 ASP A CA 1
ATOM 1482 C C . ASP A 1 194 ? -11.341 -2.744 28.414 1.00 98.69 194 ASP A C 1
ATOM 1484 O O . ASP A 1 194 ? -12.013 -3.091 29.390 1.00 98.69 194 ASP A O 1
ATOM 1488 N N . ALA A 1 195 ? -10.003 -2.794 28.438 1.00 98.50 195 ALA A N 1
ATOM 1489 C CA . ALA A 1 195 ? -9.250 -3.212 29.618 1.00 98.50 195 ALA A CA 1
ATOM 1490 C C . ALA A 1 195 ? -9.417 -2.226 30.786 1.00 98.50 195 ALA A C 1
ATOM 1492 O O . ALA A 1 195 ? -9.585 -2.667 31.923 1.00 98.50 195 ALA A O 1
ATOM 1493 N N . MET A 1 196 ? -9.413 -0.915 30.521 1.00 98.69 196 MET A N 1
ATOM 1494 C CA . MET A 1 196 ? -9.674 0.108 31.539 1.00 98.69 196 MET A CA 1
ATOM 1495 C C . MET A 1 196 ? -11.079 -0.052 32.125 1.00 98.69 196 MET A C 1
ATOM 1497 O O . MET A 1 196 ? -11.214 -0.149 33.343 1.00 98.69 196 MET A O 1
ATOM 1501 N N . HIS A 1 197 ? -12.107 -0.208 31.288 1.00 98.75 197 HIS A N 1
ATOM 1502 C CA . HIS A 1 197 ? -13.471 -0.447 31.764 1.00 98.75 197 HIS A CA 1
ATOM 1503 C C . HIS A 1 197 ? -13.618 -1.747 32.567 1.00 98.75 197 HIS A C 1
ATOM 1505 O O . HIS A 1 197 ? -14.339 -1.786 33.567 1.00 98.75 197 HIS A O 1
ATOM 1511 N N . ALA A 1 198 ? -12.929 -2.821 32.171 1.00 98.62 198 ALA A N 1
ATOM 1512 C CA . ALA A 1 198 ? -12.929 -4.067 32.933 1.00 98.62 198 ALA A CA 1
ATOM 1513 C C . ALA A 1 198 ? -12.298 -3.889 34.326 1.00 98.62 198 ALA A C 1
ATOM 1515 O O . ALA A 1 198 ? -12.822 -4.426 35.309 1.00 98.62 198 ALA A O 1
ATOM 1516 N N . VAL A 1 199 ? -11.208 -3.118 34.419 1.00 98.75 199 VAL A N 1
ATOM 1517 C CA . VAL A 1 199 ? -10.570 -2.763 35.694 1.00 98.75 199 VAL A CA 1
ATOM 1518 C C . VAL A 1 199 ? -11.522 -1.929 36.550 1.00 98.75 199 VAL A C 1
ATOM 1520 O O . VAL A 1 199 ? -11.804 -2.338 37.673 1.00 98.75 199 VAL A O 1
ATOM 1523 N N . GLU A 1 200 ? -12.108 -0.858 36.013 1.00 98.75 200 GLU A N 1
ATOM 1524 C CA . GLU A 1 200 ? -13.078 -0.006 36.723 1.00 98.75 200 GLU A CA 1
ATOM 1525 C C . GLU A 1 200 ? -14.260 -0.814 37.282 1.00 98.75 200 GLU A C 1
ATOM 1527 O O . GLU A 1 200 ? -14.640 -0.670 38.446 1.00 98.75 200 GLU A O 1
ATOM 1532 N N . LEU A 1 201 ? -14.829 -1.720 36.480 1.00 98.88 201 LEU A N 1
ATOM 1533 C CA . LEU A 1 201 ? -15.925 -2.583 36.918 1.00 98.88 201 LEU A CA 1
ATOM 1534 C C . LEU A 1 201 ? -15.484 -3.532 38.042 1.00 98.88 201 LEU A C 1
ATOM 1536 O O . LEU A 1 201 ? -16.250 -3.806 38.971 1.00 98.88 201 LEU A O 1
ATOM 1540 N N . SER A 1 202 ? -14.261 -4.061 37.961 1.00 98.38 202 SER A N 1
ATOM 1541 C CA . SER A 1 202 ? -13.704 -4.918 39.008 1.00 98.38 202 SER A CA 1
ATOM 1542 C C . SER A 1 202 ? -13.475 -4.148 40.312 1.00 98.38 202 SER A C 1
ATOM 1544 O O . SER A 1 202 ? -13.846 -4.646 41.375 1.00 98.38 202 SER A O 1
ATOM 1546 N N . GLU A 1 203 ? -12.984 -2.909 40.236 1.00 98.75 203 GLU A N 1
ATOM 1547 C CA . GLU A 1 203 ? -12.802 -2.021 41.386 1.00 98.75 203 GLU A CA 1
ATOM 1548 C C . GLU A 1 203 ? -14.142 -1.697 42.050 1.00 98.75 203 GLU A C 1
ATOM 1550 O O . GLU A 1 203 ? -14.267 -1.817 43.266 1.00 98.75 203 GLU A O 1
ATOM 1555 N N . GLN A 1 204 ? -15.182 -1.389 41.270 1.00 98.69 204 GLN A N 1
ATOM 1556 C CA . GLN A 1 204 ? -16.532 -1.156 41.797 1.00 98.69 204 GLN A CA 1
ATOM 1557 C C . GLN A 1 204 ? -17.098 -2.388 42.518 1.00 98.69 204 GLN A C 1
ATOM 1559 O O . GLN A 1 204 ? -17.718 -2.265 43.577 1.00 98.69 204 GLN A O 1
ATOM 1564 N N . ARG A 1 205 ? -16.874 -3.595 41.981 1.00 98.69 205 ARG A N 1
ATOM 1565 C CA . ARG A 1 205 ? -17.291 -4.850 42.632 1.00 98.69 205 ARG A CA 1
ATOM 1566 C C . ARG A 1 205 ? -16.550 -5.079 43.945 1.00 98.69 205 ARG A C 1
ATOM 1568 O O . ARG A 1 205 ? -17.184 -5.462 44.927 1.00 98.69 205 ARG A O 1
ATOM 1575 N N . VAL A 1 206 ? -15.240 -4.828 43.968 1.00 98.69 206 VAL A N 1
ATOM 1576 C CA . VAL A 1 206 ? -14.428 -4.909 45.189 1.00 98.69 206 VAL A CA 1
ATOM 1577 C C . VAL A 1 206 ? -14.926 -3.897 46.220 1.00 98.69 206 VAL A C 1
ATOM 1579 O O . VAL A 1 206 ? -15.224 -4.290 47.342 1.00 98.69 206 VAL A O 1
ATOM 1582 N N . GLN A 1 207 ? -15.150 -2.638 45.836 1.00 98.75 207 GLN A N 1
ATOM 1583 C CA . GLN A 1 207 ? -15.690 -1.602 46.727 1.00 98.75 207 GLN A CA 1
ATOM 1584 C C . GLN A 1 207 ? -17.070 -1.973 47.296 1.00 98.75 207 GLN A C 1
ATOM 1586 O O . GLN A 1 207 ? -17.334 -1.773 48.484 1.00 98.75 207 GLN A O 1
ATOM 1591 N N . ALA A 1 208 ? -17.960 -2.546 46.479 1.00 98.62 208 ALA A N 1
ATOM 1592 C CA . ALA A 1 208 ? -19.268 -3.011 46.935 1.00 98.62 208 ALA A CA 1
ATOM 1593 C C . ALA A 1 208 ? -19.152 -4.177 47.934 1.00 98.62 208 ALA A C 1
ATOM 1595 O O . ALA A 1 208 ? -19.840 -4.179 48.961 1.00 98.62 208 ALA A O 1
ATOM 1596 N N . ALA A 1 209 ? -18.259 -5.136 47.663 1.00 98.56 209 ALA A N 1
ATOM 1597 C CA . ALA A 1 209 ? -17.974 -6.253 48.558 1.00 98.56 209 ALA A CA 1
ATOM 1598 C C . ALA A 1 209 ? -17.351 -5.776 49.881 1.00 98.56 209 ALA A C 1
ATOM 1600 O O . ALA A 1 209 ? -17.790 -6.199 50.949 1.00 98.56 209 ALA A O 1
ATOM 1601 N N . GLU A 1 210 ? -16.406 -4.835 49.835 1.00 98.62 210 GLU A N 1
ATOM 1602 C CA . GLU A 1 210 ? -15.815 -4.201 51.018 1.00 98.62 210 GLU A CA 1
ATOM 1603 C C . GLU A 1 210 ? -16.863 -3.457 51.852 1.00 98.62 210 GLU A C 1
ATOM 1605 O O . GLU A 1 210 ? -16.881 -3.568 53.077 1.00 98.62 210 GLU A O 1
ATOM 1610 N N . ALA A 1 211 ? -17.778 -2.720 51.215 1.00 98.56 211 ALA A N 1
ATOM 1611 C CA . ALA A 1 211 ? -18.870 -2.047 51.914 1.00 98.56 211 ALA A CA 1
ATOM 1612 C C . ALA A 1 211 ? -19.837 -3.046 52.571 1.00 98.56 211 ALA A C 1
ATOM 1614 O O . ALA A 1 211 ? -20.350 -2.789 53.660 1.00 98.56 211 ALA A O 1
ATOM 1615 N N . GLN A 1 212 ? -20.104 -4.190 51.936 1.00 98.56 212 GLN A N 1
ATOM 1616 C CA . GLN A 1 212 ? -20.912 -5.254 52.533 1.00 98.56 212 GLN A CA 1
ATOM 1617 C C . GLN A 1 212 ? -20.193 -5.932 53.706 1.00 98.56 212 GLN A C 1
ATOM 1619 O O . GLN A 1 212 ? -20.835 -6.159 54.731 1.00 98.56 212 GLN A O 1
ATOM 1624 N N . ALA A 1 213 ? -18.892 -6.207 53.578 1.00 98.56 213 ALA A N 1
ATOM 1625 C CA . ALA A 1 213 ? -18.068 -6.759 54.651 1.00 98.56 213 ALA A CA 1
ATOM 1626 C C . ALA A 1 213 ? -18.080 -5.837 55.878 1.00 98.56 213 ALA A C 1
ATOM 1628 O O . ALA A 1 213 ? -18.446 -6.280 56.962 1.00 98.56 213 ALA A O 1
ATOM 1629 N N . LYS A 1 214 ? -17.856 -4.528 55.682 1.00 98.69 214 LYS A N 1
ATOM 1630 C CA . LYS A 1 214 ? -17.951 -3.517 56.751 1.00 98.69 214 LYS A CA 1
ATOM 1631 C C . LYS A 1 214 ? -19.308 -3.546 57.466 1.00 98.69 214 LYS A C 1
ATOM 1633 O O . LYS A 1 214 ? -19.358 -3.610 58.686 1.00 98.69 214 LYS A O 1
ATOM 1638 N N . ARG A 1 215 ? -20.422 -3.592 56.722 1.00 98.69 215 ARG A N 1
ATOM 1639 C CA . ARG A 1 215 ? -21.770 -3.691 57.324 1.00 98.69 215 ARG A CA 1
ATOM 1640 C C . ARG A 1 215 ? -21.981 -4.987 58.111 1.00 98.69 215 ARG A C 1
ATOM 1642 O O . ARG A 1 215 ? -22.747 -4.992 59.072 1.00 98.69 215 ARG A O 1
ATOM 1649 N N . ALA A 1 216 ? -21.397 -6.099 57.668 1.00 98.44 216 ALA A N 1
ATOM 1650 C CA . ALA A 1 216 ? -21.480 -7.369 58.385 1.00 98.44 216 ALA A CA 1
ATOM 1651 C C . ALA A 1 216 ? -20.672 -7.317 59.689 1.00 98.44 216 ALA A C 1
ATOM 1653 O O . ALA A 1 216 ? -21.188 -7.729 60.728 1.00 98.44 216 ALA A O 1
ATOM 1654 N N . ASP A 1 217 ? -19.472 -6.736 59.649 1.00 98.56 217 ASP A N 1
ATOM 1655 C CA . ASP A 1 217 ? -18.635 -6.509 60.828 1.00 98.56 217 ASP A CA 1
ATOM 1656 C C . ASP A 1 217 ? -19.336 -5.596 61.843 1.00 98.56 217 ASP A C 1
ATOM 1658 O O . ASP A 1 217 ? -19.380 -5.923 63.028 1.00 98.56 217 ASP A O 1
ATOM 1662 N N . ASP A 1 218 ? -19.978 -4.514 61.392 1.00 98.50 218 ASP A N 1
ATOM 1663 C CA . ASP A 1 218 ? -20.753 -3.618 62.261 1.00 98.50 218 ASP A CA 1
ATOM 1664 C C . ASP A 1 218 ? -21.911 -4.354 62.961 1.00 98.50 218 ASP A C 1
ATOM 1666 O O . ASP A 1 218 ? -22.140 -4.174 64.159 1.00 98.50 218 ASP A O 1
ATOM 1670 N N . ARG A 1 219 ? -22.629 -5.233 62.243 1.00 98.50 219 ARG A N 1
ATOM 1671 C CA . ARG A 1 219 ? -23.698 -6.070 62.824 1.00 98.50 219 ARG A CA 1
ATOM 1672 C C . ARG A 1 219 ? -23.153 -7.066 63.841 1.00 98.50 219 ARG A C 1
ATOM 1674 O O . ARG A 1 219 ? -23.784 -7.268 64.876 1.00 98.50 219 ARG A O 1
ATOM 1681 N N . LEU A 1 220 ? -22.002 -7.681 63.559 1.00 98.56 220 LEU A N 1
ATOM 1682 C CA . LEU A 1 220 ? -21.335 -8.585 64.496 1.00 98.56 220 LEU A CA 1
ATOM 1683 C C . LEU A 1 220 ? -20.913 -7.844 65.767 1.00 98.56 220 LEU A C 1
ATOM 1685 O O . LEU A 1 220 ? -21.194 -8.322 66.863 1.00 98.56 220 LEU A O 1
ATOM 1689 N N . GLN A 1 221 ? -20.307 -6.663 65.637 1.00 98.62 221 GLN A N 1
ATOM 1690 C CA . GLN A 1 221 ? -19.936 -5.829 66.781 1.00 98.62 221 GLN A CA 1
ATOM 1691 C C . GLN A 1 221 ? -21.159 -5.405 67.597 1.00 98.62 221 GLN A C 1
ATOM 1693 O O . GLN A 1 221 ? -21.113 -5.431 68.826 1.00 98.62 221 GLN A O 1
ATOM 1698 N N . GLN A 1 222 ? -22.263 -5.039 66.940 1.00 98.62 222 GLN A N 1
ATOM 1699 C CA . GLN A 1 222 ? -23.498 -4.690 67.635 1.00 98.62 222 GLN A CA 1
ATOM 1700 C C . GLN A 1 222 ? -24.070 -5.890 68.399 1.00 98.62 222 GLN A C 1
ATOM 1702 O O . GLN A 1 222 ? -24.324 -5.773 69.593 1.00 98.62 222 GLN A O 1
ATOM 1707 N N . ALA A 1 223 ? -24.171 -7.060 67.763 1.00 98.50 223 ALA A N 1
ATOM 1708 C CA . ALA A 1 223 ? -24.636 -8.280 68.422 1.00 98.50 223 ALA A CA 1
ATOM 1709 C C . ALA A 1 223 ? -23.747 -8.679 69.615 1.00 98.50 223 ALA A C 1
ATOM 1711 O O . ALA A 1 223 ? -24.253 -9.130 70.642 1.00 98.50 223 ALA A O 1
ATOM 1712 N N . GLN A 1 224 ? -22.428 -8.481 69.513 1.00 98.44 224 GLN A N 1
ATOM 1713 C CA . GLN A 1 224 ? -21.501 -8.684 70.630 1.00 98.44 224 GLN A CA 1
ATOM 1714 C C . GLN A 1 224 ? -21.769 -7.712 71.787 1.00 98.44 224 GLN A C 1
ATOM 1716 O O . GLN A 1 224 ? -21.792 -8.138 72.941 1.00 98.44 224 GLN A O 1
ATOM 1721 N N . ARG A 1 225 ? -22.000 -6.423 71.501 1.00 98.56 225 ARG A N 1
ATOM 1722 C CA . ARG A 1 225 ? -22.359 -5.421 72.523 1.00 98.56 225 ARG A CA 1
ATOM 1723 C C . ARG A 1 225 ? -23.686 -5.758 73.197 1.00 98.56 225 ARG A C 1
ATOM 1725 O O . ARG A 1 225 ? -23.761 -5.703 74.420 1.00 98.56 225 ARG A O 1
ATOM 1732 N N . ASP A 1 226 ? -24.690 -6.151 72.419 1.00 98.44 226 ASP A N 1
ATOM 1733 C CA . ASP A 1 226 ? -26.014 -6.522 72.923 1.00 98.44 226 ASP A CA 1
ATOM 1734 C C . ASP A 1 226 ? -25.939 -7.778 73.805 1.00 98.44 226 ASP A C 1
ATOM 1736 O O . ASP A 1 226 ? -26.542 -7.821 74.874 1.00 98.44 226 ASP A O 1
ATOM 1740 N N . TYR A 1 227 ? -25.143 -8.779 73.410 1.00 98.44 227 TYR A N 1
ATOM 1741 C CA . TYR A 1 227 ? -24.892 -9.971 74.224 1.00 98.44 227 TYR A CA 1
ATOM 1742 C C . TYR A 1 227 ? -24.229 -9.626 75.563 1.00 98.44 227 TYR A C 1
ATOM 1744 O O . TYR A 1 227 ? -24.662 -10.111 76.609 1.00 98.44 227 TYR A O 1
ATOM 1752 N N . LEU A 1 228 ? -23.198 -8.772 75.547 1.00 98.56 228 LEU A N 1
ATOM 1753 C CA . LEU A 1 228 ? -22.535 -8.320 76.771 1.00 98.56 228 LEU A CA 1
ATOM 1754 C C . LEU A 1 228 ? -23.507 -7.547 77.674 1.00 98.56 228 LEU A C 1
ATOM 1756 O O . LEU A 1 228 ? -23.595 -7.851 78.862 1.00 98.56 228 LEU A O 1
ATOM 1760 N N . ALA A 1 229 ? -24.302 -6.633 77.113 1.00 98.25 229 ALA A N 1
ATOM 1761 C CA . ALA A 1 229 ? -25.324 -5.897 77.855 1.00 98.25 229 ALA A CA 1
ATOM 1762 C C . ALA A 1 229 ? -26.373 -6.833 78.481 1.00 98.25 229 ALA A C 1
ATOM 1764 O O . ALA A 1 229 ? -26.672 -6.713 79.668 1.00 98.25 229 ALA A O 1
ATOM 1765 N N . LEU A 1 230 ? -26.869 -7.816 77.721 1.00 98.38 230 LEU A N 1
ATOM 1766 C CA . LEU A 1 230 ? -27.809 -8.823 78.216 1.00 98.38 230 LEU A CA 1
ATOM 1767 C C . LEU A 1 230 ? -27.193 -9.669 79.341 1.00 98.38 230 LEU A C 1
ATOM 1769 O O . LEU A 1 230 ? -27.867 -9.985 80.322 1.00 98.38 230 LEU A O 1
ATOM 1773 N N . SER A 1 231 ? -25.909 -10.020 79.229 1.00 98.06 231 SER A N 1
ATOM 1774 C CA . SER A 1 231 ? -25.198 -10.757 80.277 1.00 98.06 231 SER A CA 1
ATOM 1775 C C . SER A 1 231 ? -25.054 -9.932 81.563 1.00 98.06 231 SER A C 1
ATOM 1777 O O . SER A 1 231 ? -25.320 -10.445 82.652 1.00 98.06 231 SER A O 1
ATOM 1779 N N . ASP A 1 232 ? -24.751 -8.635 81.450 1.00 98.19 232 ASP A N 1
ATOM 1780 C CA . ASP A 1 232 ? -24.694 -7.708 82.582 1.00 98.19 232 ASP A CA 1
ATOM 1781 C C . ASP A 1 232 ? -26.069 -7.538 83.241 1.00 98.19 232 ASP A C 1
ATOM 1783 O O . ASP A 1 232 ? -26.185 -7.559 84.470 1.00 98.19 232 ASP A O 1
ATOM 1787 N N . GLU A 1 233 ? -27.133 -7.394 82.447 1.00 97.19 233 GLU A N 1
ATOM 1788 C CA . GLU A 1 233 ? -28.516 -7.338 82.930 1.00 97.19 233 GLU A CA 1
ATOM 1789 C C . GLU A 1 233 ? -28.915 -8.616 83.664 1.00 97.19 233 GLU A C 1
ATOM 1791 O O . GLU A 1 233 ? -29.478 -8.542 84.758 1.00 97.19 233 GLU A O 1
ATOM 1796 N N . PHE A 1 234 ? -28.566 -9.782 83.119 1.00 97.44 234 PHE A N 1
ATOM 1797 C CA . PHE A 1 234 ? -28.810 -11.068 83.762 1.00 97.44 234 PHE A CA 1
ATOM 1798 C C . PHE A 1 234 ? -28.053 -11.195 85.091 1.00 97.44 234 PHE A C 1
ATOM 1800 O O . PHE A 1 234 ? -28.626 -11.624 86.096 1.00 97.44 234 PHE A O 1
ATOM 1807 N N . HIS A 1 235 ? -26.788 -10.770 85.149 1.00 96.81 235 HIS A N 1
ATOM 1808 C CA . HIS A 1 235 ? -26.018 -10.739 86.394 1.00 96.81 235 HIS A CA 1
ATOM 1809 C C . HIS A 1 235 ? -26.626 -9.786 87.428 1.00 96.81 235 HIS A C 1
ATOM 1811 O O . HIS A 1 235 ? -26.757 -10.151 88.602 1.00 96.81 235 HIS A O 1
ATOM 1817 N N . ARG A 1 236 ? -27.054 -8.589 87.010 1.00 95.19 236 ARG A N 1
ATOM 1818 C CA . ARG A 1 236 ? -27.770 -7.637 87.874 1.00 95.19 236 ARG A CA 1
ATOM 1819 C C . ARG A 1 236 ? -29.082 -8.226 88.380 1.00 95.19 236 ARG A C 1
ATOM 1821 O O . ARG A 1 236 ? -29.357 -8.112 89.569 1.00 95.19 236 ARG A O 1
ATOM 1828 N N . PHE A 1 237 ? -29.865 -8.872 87.517 1.00 94.69 237 PHE A N 1
ATOM 1829 C CA . PHE A 1 237 ? -31.107 -9.550 87.888 1.00 94.69 237 PHE A CA 1
ATOM 1830 C C . PHE A 1 237 ? -30.852 -10.655 88.914 1.00 94.69 237 PHE A C 1
ATOM 1832 O O . PHE A 1 237 ? -31.448 -10.638 89.983 1.00 94.69 237 PHE A O 1
ATOM 1839 N N . ARG A 1 238 ? -29.891 -11.549 88.658 1.00 95.06 238 ARG A N 1
ATOM 1840 C CA . ARG A 1 238 ? -29.512 -12.614 89.596 1.00 95.06 238 ARG A CA 1
ATOM 1841 C C . ARG A 1 238 ? -29.062 -12.057 90.948 1.00 95.06 238 ARG A C 1
ATOM 1843 O O . ARG A 1 238 ? -29.406 -12.610 91.987 1.00 95.06 238 ARG A O 1
ATOM 1850 N N . THR A 1 239 ? -28.311 -10.957 90.939 1.00 93.56 239 THR A N 1
ATOM 1851 C CA . THR A 1 239 ? -27.881 -10.276 92.168 1.00 93.56 239 THR A CA 1
ATOM 1852 C C . THR A 1 239 ? -29.072 -9.663 92.899 1.00 93.56 239 THR A C 1
ATOM 1854 O O . THR A 1 239 ? -29.162 -9.795 94.116 1.00 93.56 239 THR A O 1
ATOM 1857 N N . ARG A 1 240 ? -30.013 -9.038 92.176 1.00 89.56 240 ARG A N 1
ATOM 1858 C CA . ARG A 1 240 ? -31.265 -8.519 92.745 1.00 89.56 240 ARG A CA 1
ATOM 1859 C C . ARG A 1 240 ? -32.077 -9.646 93.367 1.00 89.56 240 ARG A C 1
ATOM 1861 O O . ARG A 1 240 ? -32.336 -9.571 94.554 1.00 89.56 240 ARG A O 1
ATOM 1868 N N . GLU A 1 241 ? -32.397 -10.713 92.645 1.00 85.06 241 GLU A N 1
ATOM 1869 C CA . GLU A 1 241 ? -33.179 -11.845 93.175 1.00 85.06 241 GLU A CA 1
ATOM 1870 C C . GLU A 1 241 ? -32.567 -12.452 94.450 1.00 85.06 241 GLU A C 1
ATOM 1872 O O . GLU A 1 241 ? -33.282 -12.791 95.385 1.00 85.06 241 GLU A O 1
ATOM 1877 N N . LEU A 1 242 ? -31.234 -12.533 94.539 1.00 83.44 242 LEU A N 1
ATOM 1878 C CA . LEU A 1 242 ? -30.551 -13.045 95.734 1.00 83.44 242 LEU A CA 1
ATOM 1879 C C . LEU A 1 242 ? -30.498 -12.047 96.904 1.00 83.44 242 LEU A C 1
ATOM 1881 O O . LEU A 1 242 ? -30.354 -12.465 98.050 1.00 83.44 242 LEU A O 1
ATOM 1885 N N . THR A 1 243 ? -30.567 -10.741 96.635 1.00 81.44 243 THR A N 1
ATOM 1886 C CA . THR A 1 243 ? -30.472 -9.677 97.657 1.00 81.44 243 THR A CA 1
ATOM 1887 C C . THR A 1 243 ? -31.823 -9.077 98.039 1.00 81.44 243 THR A C 1
ATOM 1889 O O . THR A 1 243 ? -31.926 -8.419 99.074 1.00 81.44 243 THR A O 1
ATOM 1892 N N . THR A 1 244 ? -32.867 -9.313 97.242 1.00 67.19 244 THR A N 1
ATOM 1893 C CA . THR A 1 244 ? -34.227 -8.854 97.526 1.00 67.19 244 THR A CA 1
ATOM 1894 C C . THR A 1 244 ? -34.869 -9.854 98.495 1.00 67.19 244 THR A C 1
ATOM 1896 O O . THR A 1 244 ? -34.993 -11.030 98.156 1.00 67.19 244 THR A O 1
ATOM 1899 N N . PRO A 1 245 ? -35.263 -9.449 99.717 1.00 59.41 245 PRO A N 1
ATOM 1900 C CA . PRO A 1 245 ? -36.004 -10.331 100.616 1.00 59.41 245 PRO A CA 1
ATOM 1901 C C . PRO A 1 245 ? -37.318 -10.740 99.935 1.00 59.41 245 PRO A C 1
ATOM 1903 O O . PRO A 1 245 ? -37.894 -9.898 99.243 1.00 59.41 245 PRO A O 1
ATOM 1906 N N . PRO A 1 246 ? -37.807 -11.987 100.109 1.00 59.00 246 PRO A N 1
ATOM 1907 C CA . PRO A 1 246 ? -39.001 -12.459 99.416 1.00 59.00 246 PRO A CA 1
ATOM 1908 C C . PRO A 1 246 ? -40.134 -11.469 99.667 1.00 59.00 246 PRO A C 1
ATOM 1910 O O . PRO A 1 246 ? -40.540 -11.266 100.819 1.00 59.00 246 PRO A O 1
ATOM 1913 N N . GLU A 1 247 ? -40.601 -10.806 98.604 1.00 54.88 247 GLU A N 1
ATOM 1914 C CA . GLU A 1 247 ? -41.761 -9.933 98.702 1.00 54.88 247 GLU A CA 1
ATOM 1915 C C . GLU A 1 247 ? -42.894 -10.788 99.259 1.00 54.88 247 GLU A C 1
ATOM 1917 O O . GLU A 1 247 ? -43.315 -11.784 98.668 1.00 54.88 247 GLU A O 1
ATOM 1922 N N . LYS A 1 248 ? -43.345 -10.438 100.465 1.00 62.47 248 LYS A N 1
ATOM 1923 C CA . LYS A 1 248 ? -44.480 -11.105 101.093 1.00 62.47 248 LYS A CA 1
ATOM 1924 C C . LYS A 1 248 ? -45.629 -11.016 100.092 1.00 62.47 248 LYS A C 1
ATOM 1926 O O . LYS A 1 248 ? -45.935 -9.918 99.635 1.00 62.47 248 LYS A O 1
ATOM 1931 N N . LEU A 1 249 ? -46.258 -12.145 99.766 1.00 61.41 249 LEU A N 1
ATOM 1932 C CA . LEU A 1 249 ? -47.346 -12.238 98.779 1.00 61.41 249 LEU A CA 1
ATOM 1933 C C . LEU A 1 249 ? -48.422 -11.148 98.956 1.00 61.41 249 LEU A C 1
ATOM 1935 O O . LEU A 1 249 ? -48.986 -10.677 97.974 1.00 61.41 249 LEU A O 1
ATOM 1939 N N . SER A 1 250 ? -48.636 -10.673 100.188 1.00 67.94 250 SER A N 1
ATOM 1940 C CA . SER A 1 250 ? -49.538 -9.563 100.514 1.00 67.94 250 SER A CA 1
ATOM 1941 C C . SER A 1 250 ? -49.154 -8.208 99.898 1.00 67.94 250 SER A C 1
ATOM 1943 O O . SER A 1 250 ? -50.039 -7.417 99.580 1.00 67.94 250 SER A O 1
ATOM 1945 N N . ALA A 1 251 ? -47.866 -7.914 99.710 1.00 72.50 251 ALA A N 1
ATOM 1946 C CA . ALA A 1 251 ? -47.396 -6.682 99.074 1.00 72.50 251 ALA A CA 1
ATOM 1947 C C . ALA A 1 251 ? -47.617 -6.717 97.553 1.00 72.50 251 ALA A C 1
ATOM 1949 O O . ALA A 1 251 ? -48.060 -5.727 96.969 1.00 72.50 251 ALA A O 1
ATOM 1950 N N . VAL A 1 252 ? -47.391 -7.880 96.931 1.00 73.31 252 VAL A N 1
ATOM 1951 C CA . VAL A 1 252 ? -47.673 -8.118 95.506 1.00 73.31 252 VAL A CA 1
ATOM 1952 C C . VAL A 1 252 ? -49.177 -8.052 95.244 1.00 73.31 252 VAL A C 1
ATOM 1954 O O . VAL A 1 252 ? -49.617 -7.360 94.329 1.00 73.31 252 VAL A O 1
ATOM 1957 N N . GLU A 1 253 ? -49.981 -8.697 96.092 1.00 73.94 253 GLU A N 1
ATOM 1958 C CA . GLU A 1 253 ? -51.443 -8.630 96.040 1.00 73.94 253 GLU A CA 1
ATOM 1959 C C . GLU A 1 253 ? -51.949 -7.192 96.234 1.00 73.94 253 GLU A C 1
ATOM 1961 O O . GLU A 1 253 ? -52.824 -6.736 95.499 1.00 73.94 253 GLU A O 1
ATOM 1966 N N . GLY A 1 254 ? -51.361 -6.442 97.172 1.00 78.69 254 GLY A N 1
ATOM 1967 C CA . GLY A 1 254 ? -51.662 -5.026 97.382 1.00 78.69 254 GLY A CA 1
ATOM 1968 C C . GLY A 1 254 ? -51.359 -4.169 96.151 1.00 78.69 254 GLY A C 1
ATOM 1969 O O . GLY A 1 254 ? -52.201 -3.376 95.735 1.00 78.69 254 GLY A O 1
ATOM 1970 N N . ARG A 1 255 ? -50.196 -4.366 95.522 1.00 81.81 255 ARG A N 1
ATOM 1971 C CA . ARG A 1 255 ? -49.798 -3.648 94.303 1.00 81.81 255 ARG A CA 1
ATOM 1972 C C . ARG A 1 255 ? -50.675 -3.999 93.099 1.00 81.81 255 ARG A C 1
ATOM 1974 O O . ARG A 1 255 ? -51.048 -3.107 92.344 1.00 81.81 255 ARG A O 1
ATOM 1981 N N . LEU A 1 256 ? -51.030 -5.269 92.914 1.00 82.38 256 LEU A N 1
ATOM 1982 C CA . LEU A 1 256 ? -51.940 -5.678 91.839 1.00 82.38 256 LEU A CA 1
ATOM 1983 C C . LEU A 1 256 ? -53.340 -5.099 92.050 1.00 82.38 256 LEU A C 1
ATOM 1985 O O . LEU A 1 256 ? -53.962 -4.644 91.096 1.00 82.38 256 LEU A O 1
ATOM 1989 N N . ARG A 1 257 ? -53.818 -5.039 93.299 1.00 82.69 257 ARG A N 1
ATOM 1990 C CA . ARG A 1 257 ? -55.085 -4.378 93.633 1.00 82.69 257 ARG A CA 1
ATOM 1991 C C . ARG A 1 257 ? -55.051 -2.883 93.330 1.00 82.69 257 ARG A C 1
ATOM 1993 O O . ARG A 1 257 ? -56.014 -2.383 92.762 1.00 82.69 257 ARG A O 1
ATOM 2000 N N . THR A 1 258 ? -53.973 -2.168 93.658 1.00 83.50 258 THR A N 1
ATOM 2001 C CA . THR A 1 258 ? -53.879 -0.731 93.347 1.00 83.50 258 THR A CA 1
ATOM 2002 C C . THR A 1 258 ? -53.757 -0.468 91.850 1.00 83.50 258 THR A C 1
ATOM 2004 O O . THR A 1 258 ? -54.396 0.456 91.358 1.00 83.50 258 THR A O 1
ATOM 2007 N N . GLN A 1 259 ? -53.013 -1.297 91.110 1.00 85.31 259 GLN A N 1
ATOM 2008 C CA . GLN A 1 259 ? -52.947 -1.221 89.646 1.00 85.31 259 GLN A CA 1
ATOM 2009 C C . GLN A 1 259 ? -54.303 -1.518 89.003 1.00 85.31 259 GLN A C 1
ATOM 2011 O O . GLN A 1 259 ? -54.752 -0.750 88.160 1.00 85.31 259 GLN A O 1
ATOM 2016 N N . PHE A 1 260 ? -55.001 -2.557 89.465 1.00 88.00 260 PHE A N 1
ATOM 2017 C CA . PHE A 1 260 ? -56.346 -2.877 88.998 1.00 88.00 260 PHE A CA 1
ATOM 2018 C C . PHE A 1 260 ? -57.335 -1.740 89.280 1.00 88.00 260 PHE A C 1
ATOM 2020 O O . PHE A 1 260 ? -58.107 -1.370 88.402 1.00 88.00 260 PHE A O 1
ATOM 2027 N N . ILE A 1 261 ? -57.302 -1.140 90.477 1.00 87.81 261 ILE A N 1
ATOM 2028 C CA . ILE A 1 261 ? -58.138 0.025 90.803 1.00 87.81 261 ILE A CA 1
ATOM 2029 C C . ILE A 1 261 ? -57.792 1.206 89.887 1.00 87.81 261 ILE A C 1
ATOM 2031 O O . ILE A 1 261 ? -58.698 1.817 89.327 1.00 87.81 261 ILE A O 1
ATOM 2035 N N . ALA A 1 262 ? -56.506 1.492 89.674 1.00 83.75 262 ALA A N 1
ATOM 2036 C CA . ALA A 1 262 ? -56.067 2.579 88.802 1.00 83.75 262 ALA A CA 1
ATOM 2037 C C . ALA A 1 262 ? -56.483 2.363 87.334 1.00 83.75 262 ALA A C 1
ATOM 2039 O O . ALA A 1 262 ? -56.925 3.307 86.680 1.00 83.75 262 ALA A O 1
ATOM 2040 N N . GLU A 1 263 ? -56.404 1.133 86.819 1.00 86.62 263 GLU A N 1
ATOM 2041 C CA . GLU A 1 263 ? -56.890 0.776 85.480 1.00 86.62 263 GLU A CA 1
ATOM 2042 C C . GLU A 1 263 ? -58.416 0.883 85.379 1.00 86.62 263 GLU A C 1
ATOM 2044 O O . GLU A 1 263 ? -58.932 1.425 84.402 1.00 86.62 263 GLU A O 1
ATOM 2049 N N . GLN A 1 264 ? -59.152 0.440 86.403 1.00 86.06 264 GLN A N 1
ATOM 2050 C CA . GLN A 1 264 ? -60.608 0.596 86.471 1.00 86.06 264 GLN A CA 1
ATOM 2051 C C . GLN A 1 264 ? -61.021 2.072 86.501 1.00 86.06 264 GLN A C 1
ATOM 2053 O O . GLN A 1 264 ? -61.970 2.466 85.824 1.00 86.06 264 GLN A O 1
ATOM 2058 N N . GLU A 1 265 ? -60.303 2.915 87.241 1.00 87.62 265 GLU A N 1
ATOM 2059 C CA . GLU A 1 265 ? -60.517 4.363 87.246 1.00 87.62 265 GLU A CA 1
ATOM 2060 C C . GLU A 1 265 ? -60.160 5.007 85.903 1.00 87.62 265 GLU A C 1
ATOM 2062 O O . GLU A 1 265 ? -60.889 5.883 85.438 1.00 87.62 265 GLU A O 1
ATOM 2067 N N . ALA A 1 266 ? -59.077 4.576 85.251 1.00 86.56 266 ALA A N 1
ATOM 2068 C CA . ALA A 1 266 ? -58.698 5.060 83.926 1.00 86.56 266 ALA A CA 1
ATOM 2069 C C . ALA A 1 266 ? -59.755 4.701 82.868 1.00 86.56 266 ALA A C 1
ATOM 2071 O O . ALA A 1 266 ? -60.134 5.556 82.068 1.00 86.56 266 ALA A O 1
ATOM 2072 N N . LEU A 1 267 ? -60.288 3.476 82.907 1.00 87.81 267 LEU A N 1
ATOM 2073 C CA . LEU A 1 267 ? -61.381 3.038 82.036 1.00 87.81 267 LEU A CA 1
ATOM 2074 C C . LEU A 1 267 ? -62.668 3.825 82.299 1.00 87.81 267 LEU A C 1
ATOM 2076 O O . LEU A 1 267 ? -63.303 4.281 81.349 1.00 87.81 267 LEU A O 1
ATOM 2080 N N . ARG A 1 268 ? -63.035 4.044 83.570 1.00 86.75 268 ARG A N 1
ATOM 2081 C CA . ARG A 1 268 ? -64.187 4.887 83.932 1.00 86.75 268 ARG A CA 1
ATOM 2082 C C . ARG A 1 268 ? -64.032 6.304 83.392 1.00 86.75 268 ARG A C 1
ATOM 2084 O O . ARG A 1 268 ? -64.938 6.779 82.721 1.00 86.75 268 ARG A O 1
ATOM 2091 N N . LYS A 1 269 ? -62.864 6.927 83.575 1.00 88.75 269 LYS A N 1
ATOM 2092 C CA . LYS A 1 269 ? -62.567 8.262 83.032 1.00 88.75 269 LYS A CA 1
ATOM 2093 C C . LYS A 1 269 ? -62.650 8.299 81.507 1.00 88.75 269 LYS A C 1
ATOM 2095 O O . LYS A 1 269 ? -63.208 9.237 80.957 1.00 88.75 269 LYS A O 1
ATOM 2100 N N . GLN A 1 270 ? -62.136 7.286 80.807 1.00 86.94 270 GLN A N 1
ATOM 2101 C CA . GLN A 1 270 ? -62.252 7.213 79.345 1.00 86.94 270 GLN A CA 1
ATOM 2102 C C . GLN A 1 270 ? -63.708 7.086 78.879 1.00 86.94 270 GLN A C 1
ATOM 2104 O O . GLN A 1 270 ? -64.089 7.713 77.891 1.00 86.94 270 GLN A O 1
ATOM 2109 N N . LEU A 1 271 ? -64.527 6.295 79.577 1.00 89.25 271 LEU A N 1
ATOM 2110 C CA . LEU A 1 271 ? -65.955 6.180 79.282 1.00 89.25 271 LEU A CA 1
ATOM 2111 C C . LEU A 1 271 ? -66.701 7.481 79.590 1.00 89.25 271 LEU A C 1
ATOM 2113 O O . LEU A 1 271 ? -67.504 7.917 78.773 1.00 89.25 271 LEU A O 1
ATOM 2117 N N . GLU A 1 272 ? -66.407 8.126 80.718 1.00 88.62 272 GLU A N 1
ATOM 2118 C CA . GLU A 1 272 ? -66.967 9.430 81.088 1.00 88.62 272 GLU A CA 1
ATOM 2119 C C . GLU A 1 272 ? -66.621 10.502 80.052 1.00 88.62 272 GLU A C 1
ATOM 2121 O O . GLU A 1 272 ? -67.517 11.211 79.604 1.00 88.62 272 GLU A O 1
ATOM 2126 N N . LEU A 1 273 ? -65.364 10.576 79.600 1.00 88.88 273 LEU A N 1
ATOM 2127 C CA . LEU A 1 273 ? -64.951 11.503 78.543 1.00 88.88 273 LEU A CA 1
ATOM 2128 C C . LEU A 1 273 ? -65.717 11.248 77.244 1.00 88.88 273 LEU A C 1
ATOM 2130 O O . LEU A 1 273 ? -66.297 12.182 76.702 1.00 88.88 273 LEU A O 1
ATOM 2134 N N . ARG A 1 274 ? -65.823 9.989 76.798 1.00 87.44 274 ARG A N 1
ATOM 2135 C CA . ARG A 1 274 ? -66.619 9.640 75.608 1.00 87.44 274 ARG A CA 1
ATOM 2136 C C . ARG A 1 274 ? -68.094 9.998 75.767 1.00 87.44 274 ARG A C 1
ATOM 2138 O O . ARG A 1 274 ? -68.716 10.453 74.814 1.00 87.44 274 ARG A O 1
ATOM 2145 N N . HIS A 1 275 ? -68.670 9.794 76.951 1.00 89.38 275 HIS A N 1
ATOM 2146 C CA . HIS A 1 275 ? -70.055 10.173 77.221 1.00 89.38 275 HIS A CA 1
ATOM 2147 C C . HIS A 1 275 ? -70.247 11.691 77.195 1.00 89.38 275 HIS A C 1
ATOM 2149 O O . HIS A 1 275 ? -71.229 12.160 76.623 1.00 89.38 275 HIS A O 1
ATOM 2155 N N . VAL A 1 276 ? -69.317 12.457 77.769 1.00 88.75 276 VAL A N 1
ATOM 2156 C CA . VAL A 1 276 ? -69.345 13.924 77.734 1.00 88.75 276 VAL A CA 1
ATOM 2157 C C . VAL A 1 276 ? -69.174 14.434 76.302 1.00 88.75 276 VAL A C 1
ATOM 2159 O O . VAL A 1 276 ? -69.938 15.299 75.885 1.00 88.75 276 VAL A O 1
ATOM 2162 N N . GLU A 1 277 ? -68.246 13.871 75.528 1.00 89.12 277 GLU A N 1
ATOM 2163 C CA . GLU A 1 277 ? -68.053 14.189 74.107 1.00 89.12 277 GLU A CA 1
ATOM 2164 C C . GLU A 1 277 ? -69.327 13.908 73.299 1.00 89.12 277 GLU A C 1
ATOM 2166 O O . GLU A 1 277 ? -69.821 14.793 72.606 1.00 89.12 277 GLU A O 1
ATOM 2171 N N . GLN A 1 278 ? -69.942 12.731 73.462 1.00 86.62 278 GLN A N 1
ATOM 2172 C CA . GLN A 1 278 ? -71.209 12.397 72.799 1.00 86.62 278 GLN A CA 1
ATOM 2173 C C . GLN A 1 278 ? -72.349 13.343 73.201 1.00 86.62 278 GLN A C 1
ATOM 2175 O O . GLN A 1 278 ? -73.156 13.741 72.359 1.00 86.62 278 GLN A O 1
ATOM 2180 N N . GLN A 1 279 ? -72.439 13.726 74.478 1.00 85.75 279 GLN A N 1
ATOM 2181 C CA . GLN A 1 279 ? -73.426 14.705 74.937 1.00 85.75 279 GLN A CA 1
ATOM 2182 C C . GLN A 1 279 ? -73.181 16.087 74.323 1.00 85.75 279 GLN A C 1
ATOM 2184 O O . GLN A 1 279 ? -74.140 16.741 73.911 1.00 85.75 279 GLN A O 1
ATOM 2189 N N . GLN A 1 280 ? -71.923 16.520 74.224 1.00 87.12 280 GLN A N 1
ATOM 2190 C CA . GLN A 1 280 ? -71.552 17.775 73.575 1.00 87.12 280 GLN A CA 1
ATOM 2191 C C . GLN A 1 280 ? -71.896 17.750 72.085 1.00 87.12 280 GLN A C 1
ATOM 2193 O O . GLN A 1 280 ? -72.587 18.656 71.621 1.00 87.12 280 GLN A O 1
ATOM 2198 N N . GLU A 1 281 ? -71.545 16.684 71.364 1.00 89.19 281 GLU A N 1
ATOM 2199 C CA . GLU A 1 281 ? -71.891 16.502 69.951 1.00 89.19 281 GLU A CA 1
ATOM 2200 C C . GLU A 1 281 ? -73.404 16.551 69.713 1.00 89.19 281 GLU A C 1
ATOM 2202 O O . GLU A 1 281 ? -73.874 17.228 68.793 1.00 89.19 281 GLU A O 1
ATOM 2207 N N . LEU A 1 282 ? -74.188 15.870 70.557 1.00 87.38 282 LEU A N 1
ATOM 2208 C CA . LEU A 1 282 ? -75.648 15.925 70.491 1.00 87.38 282 LEU A CA 1
ATOM 2209 C C . LEU A 1 282 ? -76.168 17.332 70.791 1.00 87.38 282 LEU A C 1
ATOM 2211 O O . LEU A 1 282 ? -77.057 17.809 70.088 1.00 87.38 282 LEU A O 1
ATOM 2215 N N . SER A 1 283 ? -75.604 18.019 71.787 1.00 88.31 283 SER A N 1
ATOM 2216 C CA . SER A 1 283 ? -75.998 19.386 72.137 1.00 88.31 283 SER A CA 1
ATOM 2217 C C . SER A 1 283 ? -75.702 20.384 71.012 1.00 88.31 283 SER A C 1
ATOM 2219 O O . SER A 1 283 ? -76.556 21.208 70.681 1.00 88.31 283 SER A O 1
ATOM 2221 N N . ASP A 1 284 ? -74.552 20.260 70.351 1.00 87.19 284 ASP A N 1
ATOM 2222 C CA . ASP A 1 284 ? -74.169 21.099 69.219 1.00 87.19 284 ASP A CA 1
ATOM 2223 C C . ASP A 1 284 ? -75.011 20.782 67.986 1.00 87.19 284 ASP A C 1
ATOM 2225 O O . ASP A 1 284 ? -75.402 21.689 67.250 1.00 87.19 284 ASP A O 1
ATOM 2229 N N . ARG A 1 285 ? -75.361 19.507 67.772 1.00 90.00 285 ARG A N 1
ATOM 2230 C CA . ARG A 1 285 ? -76.305 19.112 66.722 1.00 90.00 285 ARG A CA 1
ATOM 2231 C C . ARG A 1 285 ? -77.697 19.682 66.981 1.00 90.00 285 ARG A C 1
ATOM 2233 O O . ARG A 1 285 ? -78.308 20.184 66.044 1.00 90.00 285 ARG A O 1
ATOM 2240 N N . CYS A 1 286 ? -78.178 19.664 68.224 1.00 85.56 286 CYS A N 1
ATOM 2241 C CA . CYS A 1 286 ? -79.434 20.312 68.601 1.00 85.56 286 CYS A CA 1
ATOM 2242 C C . CYS A 1 286 ? -79.380 21.825 68.356 1.00 85.56 286 CYS A C 1
ATOM 2244 O O . CYS A 1 286 ? -80.291 22.354 67.729 1.00 85.56 286 CYS A O 1
ATOM 2246 N N . ARG A 1 287 ? -78.295 22.512 68.740 1.00 89.12 287 ARG A N 1
ATOM 2247 C CA . ARG A 1 287 ? -78.115 23.950 68.458 1.00 89.12 287 ARG A CA 1
ATOM 2248 C C . ARG A 1 287 ? -78.116 24.257 66.963 1.00 89.12 287 ARG A C 1
ATOM 2250 O O . ARG A 1 287 ? -78.828 25.161 66.539 1.00 89.12 287 ARG A O 1
ATOM 2257 N N . LYS A 1 288 ? -77.390 23.480 66.154 1.00 88.56 288 LYS A N 1
ATOM 2258 C CA . LYS A 1 288 ? -77.389 23.623 64.687 1.00 88.56 288 LYS A CA 1
ATOM 2259 C C . LYS A 1 288 ? -78.785 23.410 64.105 1.00 88.56 288 LYS A C 1
ATOM 2261 O O . LYS A 1 288 ? -79.237 24.216 63.303 1.00 88.56 288 LYS A O 1
ATOM 2266 N N . LEU A 1 289 ? -79.501 22.380 64.556 1.00 85.69 289 LEU A N 1
ATOM 2267 C CA . LEU A 1 289 ? -80.881 22.125 64.134 1.00 85.69 289 LEU A CA 1
ATOM 2268 C C . LEU A 1 289 ? -81.851 23.225 64.589 1.00 85.69 289 LEU A C 1
ATOM 2270 O O . LEU A 1 289 ? -82.817 23.512 63.883 1.00 85.69 289 LEU A O 1
ATOM 2274 N N . GLU A 1 290 ? -81.625 23.853 65.744 1.00 86.12 290 GLU A N 1
ATOM 2275 C CA . GLU A 1 290 ? -82.385 25.020 66.199 1.00 86.12 290 GLU A CA 1
ATOM 2276 C C . GLU A 1 290 ? -82.091 26.260 65.348 1.00 86.12 290 GLU A C 1
ATOM 2278 O O . GLU A 1 290 ? -83.013 27.002 65.015 1.00 86.12 290 GLU A O 1
ATOM 2283 N N . GLU A 1 291 ? -80.831 26.499 64.983 1.00 88.25 291 GLU A N 1
ATOM 2284 C CA . GLU A 1 291 ? -80.423 27.581 64.080 1.00 88.25 291 GLU A CA 1
ATOM 2285 C C . GLU A 1 291 ? -80.989 27.382 62.672 1.00 88.25 291 GLU A C 1
ATOM 2287 O O . GLU A 1 291 ? -81.562 28.314 62.106 1.00 88.25 291 GLU A O 1
ATOM 2292 N N . GLU A 1 292 ? -80.922 26.163 62.136 1.00 85.38 292 GLU A N 1
ATOM 2293 C CA . GLU A 1 292 ? -81.560 25.784 60.875 1.00 85.38 292 GLU A CA 1
ATOM 2294 C C . GLU A 1 292 ? -83.078 25.946 60.956 1.00 85.38 292 GLU A C 1
ATOM 2296 O O . GLU A 1 292 ? -83.673 26.538 60.057 1.00 85.38 292 GLU A O 1
ATOM 2301 N N . ASN A 1 293 ? -83.722 25.515 62.049 1.00 84.50 293 ASN A N 1
ATOM 2302 C CA . ASN A 1 293 ? -85.154 25.738 62.247 1.00 84.50 293 ASN A CA 1
ATOM 2303 C C . ASN A 1 293 ? -85.496 27.224 62.297 1.00 84.50 293 ASN A C 1
ATOM 2305 O O . ASN A 1 293 ? -86.461 27.625 61.650 1.00 84.50 293 ASN A O 1
ATOM 2309 N N . LYS A 1 294 ? -84.717 28.048 63.011 1.00 88.19 294 LYS A N 1
ATOM 2310 C CA . LYS A 1 294 ? -84.873 29.514 63.047 1.00 88.19 294 LYS A CA 1
ATOM 2311 C C . LYS A 1 294 ? -84.694 30.118 61.656 1.00 88.19 294 LYS A C 1
ATOM 2313 O O . LYS A 1 294 ? -85.473 30.982 61.256 1.00 88.19 294 LYS A O 1
ATOM 2318 N N . HIS A 1 295 ? -83.715 29.645 60.887 1.00 85.25 295 HIS A N 1
ATOM 2319 C CA . HIS A 1 295 ? -83.490 30.104 59.522 1.00 85.25 295 HIS A CA 1
ATOM 2320 C C . HIS A 1 295 ? -84.648 29.703 58.598 1.00 85.25 295 HIS A C 1
ATOM 2322 O O . HIS A 1 295 ? -85.134 30.540 57.832 1.00 85.25 295 HIS A O 1
ATOM 2328 N N . LEU A 1 296 ? -85.130 28.463 58.687 1.00 86.00 296 LEU A N 1
ATOM 2329 C CA . LEU A 1 296 ? -86.268 27.964 57.921 1.00 86.00 296 LEU A CA 1
ATOM 2330 C C . LEU A 1 296 ? -87.563 28.675 58.312 1.00 86.00 296 LEU A C 1
ATOM 2332 O O . LEU A 1 296 ? -88.324 29.046 57.424 1.00 86.00 296 LEU A O 1
ATOM 2336 N N . THR A 1 297 ? -87.798 28.952 59.598 1.00 85.62 297 THR A N 1
ATOM 2337 C CA . THR A 1 297 ? -88.945 29.772 60.024 1.00 85.62 297 THR A CA 1
ATOM 2338 C C . THR A 1 297 ? -88.820 31.199 59.515 1.00 85.62 297 THR A C 1
ATOM 2340 O O . THR A 1 297 ? -89.804 31.723 59.007 1.00 85.62 297 THR A O 1
ATOM 2343 N N . ALA A 1 298 ? -87.633 31.812 59.549 1.00 83.31 298 ALA A N 1
ATOM 2344 C CA . ALA A 1 298 ? -87.409 33.140 58.977 1.00 83.31 298 ALA A CA 1
ATOM 2345 C C . ALA A 1 298 ? -87.594 33.168 57.446 1.00 83.31 298 ALA A C 1
ATOM 2347 O O . ALA A 1 298 ? -88.101 34.142 56.892 1.00 83.31 298 ALA A O 1
ATOM 2348 N N . LEU A 1 299 ? -87.207 32.105 56.734 1.00 85.44 299 LEU A N 1
ATOM 2349 C CA . LEU A 1 299 ? -87.486 31.958 55.303 1.00 85.44 299 LEU A CA 1
ATOM 2350 C C . LEU A 1 299 ? -88.975 31.727 55.046 1.00 85.44 299 LEU A C 1
ATOM 2352 O O . LEU A 1 299 ? -89.518 32.295 54.104 1.00 85.44 299 LEU A O 1
ATOM 2356 N N . ALA A 1 300 ? -89.648 30.939 55.883 1.00 80.00 300 ALA A N 1
ATOM 2357 C CA . ALA A 1 300 ? -91.080 30.696 55.788 1.00 80.00 300 ALA A CA 1
ATOM 2358 C C . ALA A 1 300 ? -91.887 31.971 56.068 1.00 80.00 300 ALA A C 1
ATOM 2360 O O . ALA A 1 300 ? -92.843 32.240 55.344 1.00 80.00 300 ALA A O 1
ATOM 2361 N N . THR A 1 301 ? -91.495 32.795 57.047 1.00 82.81 301 THR A N 1
ATOM 2362 C CA . THR A 1 301 ? -92.121 34.102 57.294 1.00 82.81 301 THR A CA 1
ATOM 2363 C C . THR A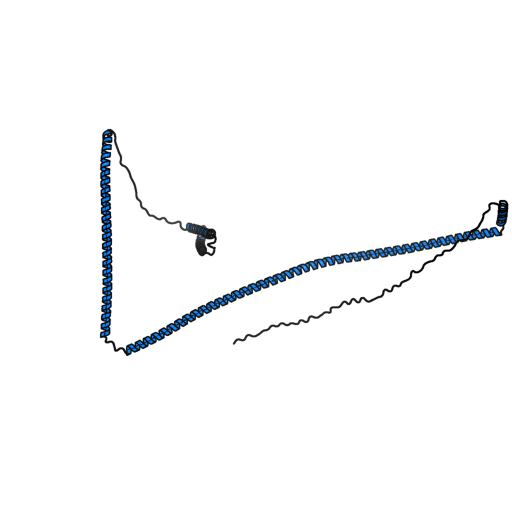 1 301 ? -91.849 35.062 56.144 1.00 82.81 301 THR A C 1
ATOM 2365 O O . THR A 1 301 ? -92.812 35.598 55.604 1.00 82.81 301 THR A O 1
ATOM 2368 N N . LYS A 1 302 ? -90.602 35.174 55.656 1.00 82.44 302 LYS A N 1
ATOM 2369 C CA . LYS A 1 302 ? -90.277 35.957 54.447 1.00 82.44 302 LYS A CA 1
ATOM 2370 C C . LYS A 1 302 ? -91.089 35.508 53.232 1.00 82.44 302 LYS A C 1
ATOM 2372 O O . LYS A 1 302 ? -91.622 36.348 52.514 1.00 82.44 302 LYS A O 1
ATOM 2377 N N . ARG A 1 303 ? -91.227 34.197 53.008 1.00 81.94 303 ARG A N 1
ATOM 2378 C CA . ARG A 1 303 ? -92.028 33.628 51.913 1.00 81.94 303 ARG A CA 1
ATOM 2379 C C . ARG A 1 303 ? -93.518 33.882 52.117 1.00 81.94 303 ARG A C 1
ATOM 2381 O O . ARG A 1 303 ? -94.206 34.181 51.152 1.00 81.94 303 ARG A O 1
ATOM 2388 N N . LYS A 1 304 ? -94.025 33.824 53.350 1.00 80.25 304 LYS A N 1
ATOM 2389 C CA . LYS A 1 304 ? -95.410 34.185 53.689 1.00 80.25 304 LYS A CA 1
ATOM 2390 C C . LYS A 1 304 ? -95.673 35.679 53.483 1.00 80.25 304 LYS A C 1
ATOM 2392 O O . LYS A 1 304 ? -96.753 36.038 53.032 1.00 80.25 304 LYS A O 1
ATOM 2397 N N . GLU A 1 305 ? -94.699 36.541 53.759 1.00 77.50 305 GLU A N 1
ATOM 2398 C CA . GLU A 1 305 ? -94.761 37.980 53.484 1.00 77.50 305 GLU A CA 1
ATOM 2399 C C . GLU A 1 305 ? -94.691 38.282 51.987 1.00 77.50 305 GLU A C 1
ATOM 2401 O O . GLU A 1 305 ? -95.472 39.089 51.498 1.00 77.50 305 GLU A O 1
ATOM 2406 N N . GLN A 1 306 ? -93.810 37.605 51.243 1.00 77.88 306 GLN A N 1
ATOM 2407 C CA . GLN A 1 306 ? -93.784 37.664 49.780 1.00 77.88 306 GLN A CA 1
ATOM 2408 C C . GLN A 1 306 ? -95.102 37.178 49.189 1.00 77.88 306 GLN A C 1
ATOM 2410 O O . GLN A 1 306 ? -95.635 37.830 48.301 1.00 77.88 306 GLN A O 1
ATOM 2415 N N . LEU A 1 307 ? -95.661 36.083 49.714 1.00 74.81 307 LEU A N 1
ATOM 2416 C CA . LEU A 1 307 ? -96.977 35.608 49.313 1.00 74.81 307 LEU A CA 1
ATOM 2417 C C . LEU A 1 307 ? -98.049 36.643 49.642 1.00 74.81 307 LEU A C 1
ATOM 2419 O O . LEU A 1 307 ? -98.833 36.943 48.758 1.00 74.81 307 LEU A O 1
ATOM 2423 N N . ARG A 1 308 ? -98.038 37.261 50.831 1.00 78.06 308 ARG A N 1
ATOM 2424 C CA . ARG A 1 308 ? -98.959 38.356 51.178 1.00 78.06 308 ARG A CA 1
ATOM 2425 C C . ARG A 1 308 ? -98.849 39.551 50.234 1.00 78.06 308 ARG A C 1
ATOM 2427 O O . ARG A 1 308 ? -99.881 40.064 49.819 1.00 78.06 308 ARG A O 1
ATOM 2434 N N . ARG A 1 309 ? -97.627 39.957 49.872 1.00 76.00 309 ARG A N 1
ATOM 2435 C CA . ARG A 1 309 ? -97.376 41.007 48.872 1.00 76.00 309 ARG A CA 1
ATOM 2436 C C . ARG A 1 309 ? -97.898 40.590 47.501 1.00 76.00 309 ARG A C 1
ATOM 2438 O O . ARG A 1 309 ? -98.664 41.320 46.902 1.00 76.00 309 ARG A O 1
ATOM 2445 N N . SER A 1 310 ? -97.606 39.368 47.059 1.00 72.31 310 SER A N 1
ATOM 2446 C CA . SER A 1 310 ? -98.123 38.854 45.789 1.00 72.31 310 SER A CA 1
ATOM 2447 C C . SER A 1 310 ? -99.644 38.696 45.795 1.00 72.31 310 SER A C 1
ATOM 2449 O O . SER A 1 310 ? -100.272 38.931 44.777 1.00 72.31 310 SER A O 1
ATOM 2451 N N . THR A 1 311 ? -100.274 38.345 46.922 1.00 76.38 311 THR A N 1
ATOM 2452 C CA . THR A 1 311 ? -101.735 38.286 47.022 1.00 76.38 311 THR A CA 1
ATOM 2453 C C . THR A 1 311 ? -102.333 39.678 47.040 1.00 76.38 311 THR A C 1
ATOM 2455 O O . THR A 1 311 ? -103.347 39.859 46.386 1.00 76.38 311 THR A O 1
ATOM 2458 N N . SER A 1 312 ? -101.710 40.664 47.698 1.00 76.94 312 SER A N 1
ATOM 2459 C CA . SER A 1 312 ? -102.151 42.059 47.594 1.00 76.94 312 SER A CA 1
ATOM 2460 C C . SER A 1 312 ? -101.943 42.611 46.185 1.00 76.94 312 SER A C 1
ATOM 2462 O O . SER A 1 312 ? -102.804 43.332 45.701 1.00 76.94 312 SER A O 1
ATOM 2464 N N . ASP A 1 313 ? -100.872 42.221 45.490 1.00 76.25 313 ASP A N 1
ATOM 2465 C CA . ASP A 1 313 ? -100.627 42.585 44.092 1.00 76.25 313 ASP A CA 1
ATOM 2466 C C . ASP A 1 313 ? -101.650 41.909 43.174 1.00 76.25 313 ASP A C 1
ATOM 2468 O O . ASP A 1 313 ? -102.202 42.548 42.290 1.00 76.25 313 ASP A O 1
ATOM 2472 N N . VAL A 1 314 ? -101.978 40.635 43.407 1.00 76.19 314 VAL A N 1
ATOM 2473 C CA . VAL A 1 314 ? -103.026 39.910 42.676 1.00 76.19 314 VAL A CA 1
ATOM 2474 C C . VAL A 1 314 ? -104.408 40.476 42.993 1.00 76.19 314 VAL A C 1
ATOM 2476 O O . VAL A 1 314 ? -105.243 40.543 42.103 1.00 76.19 314 VAL A O 1
ATOM 2479 N N . GLU A 1 315 ? -104.691 40.889 44.225 1.00 76.56 315 GLU A N 1
ATOM 2480 C CA . GLU A 1 315 ? -105.940 41.563 44.589 1.00 76.56 315 GLU A CA 1
ATOM 2481 C C . GLU A 1 315 ? -106.023 42.952 43.963 1.00 76.56 315 GLU A C 1
ATOM 2483 O O . GLU A 1 315 ? -107.067 43.295 43.415 1.00 76.56 315 GLU A O 1
ATOM 2488 N N . HIS A 1 316 ? -104.928 43.710 43.953 1.00 79.25 316 HIS A N 1
ATOM 2489 C CA . HIS A 1 316 ? -104.831 44.990 43.264 1.00 79.25 316 HIS A CA 1
ATOM 2490 C C . HIS A 1 316 ? -105.024 44.815 41.755 1.00 79.25 316 HIS A C 1
ATOM 2492 O O . HIS A 1 316 ? -105.843 45.509 41.166 1.00 79.25 316 HIS A 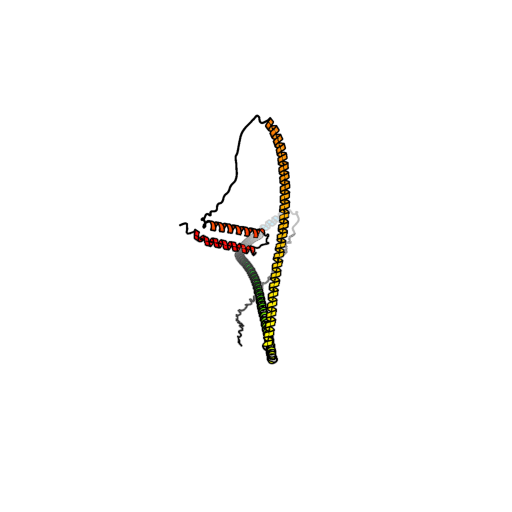O 1
ATOM 2498 N N . LEU A 1 317 ? -104.372 43.822 41.141 1.00 75.19 317 LEU A N 1
ATOM 2499 C CA . LEU A 1 317 ? -104.560 43.452 39.737 1.00 75.19 317 LEU A CA 1
ATOM 2500 C C . LEU A 1 317 ? -105.964 42.914 39.462 1.00 75.19 317 LEU A C 1
ATOM 2502 O O . LEU A 1 317 ? -106.494 43.176 38.395 1.00 75.19 317 LEU A O 1
ATOM 2506 N N . ARG A 1 318 ? -106.603 42.199 40.394 1.00 73.50 318 ARG A N 1
ATOM 2507 C CA . ARG A 1 318 ? -108.009 41.777 40.274 1.00 73.50 318 ARG A CA 1
ATOM 2508 C C . ARG A 1 318 ? -108.963 42.952 40.394 1.00 73.50 318 ARG A C 1
ATOM 2510 O O . ARG A 1 318 ? -109.987 42.932 39.733 1.00 73.50 318 ARG A O 1
ATOM 2517 N N . GLN A 1 319 ? -108.673 43.947 41.224 1.00 76.50 319 GLN A N 1
ATOM 2518 C CA . GLN A 1 319 ? -109.454 45.181 41.293 1.00 76.50 319 GLN A CA 1
ATOM 2519 C C . GLN A 1 319 ? -109.263 46.005 40.018 1.00 76.50 319 GLN A C 1
ATOM 2521 O O . GLN A 1 319 ? -110.245 46.463 39.452 1.00 76.50 319 GLN A O 1
ATOM 2526 N N . LEU A 1 320 ? -108.033 46.116 39.512 1.00 71.81 320 LEU A N 1
ATOM 2527 C CA . LEU A 1 320 ? -107.728 46.737 38.221 1.00 71.81 320 LEU A CA 1
ATOM 2528 C C . LEU A 1 320 ? -108.409 45.999 37.070 1.00 71.81 320 LEU A C 1
ATOM 2530 O O . LEU A 1 320 ? -109.037 46.642 36.242 1.00 71.81 320 LEU A O 1
ATOM 2534 N N . ASN A 1 321 ? -108.352 44.666 37.058 1.00 73.44 321 ASN A N 1
ATOM 2535 C CA . ASN A 1 321 ? -109.072 43.835 36.102 1.00 73.44 321 ASN A CA 1
ATOM 2536 C C . ASN A 1 321 ? -110.574 43.940 36.292 1.00 73.44 321 ASN A C 1
ATOM 2538 O O . ASN A 1 321 ? -111.249 43.960 35.294 1.00 73.44 321 ASN A O 1
ATOM 2542 N N . LYS A 1 322 ? -111.121 44.086 37.501 1.00 76.38 322 LYS A N 1
ATOM 2543 C CA . LYS A 1 322 ? -112.553 44.368 37.682 1.00 76.38 322 LYS A CA 1
ATOM 2544 C C . LYS A 1 322 ? -112.934 45.740 37.155 1.00 76.38 322 LYS A C 1
ATOM 2546 O O . LYS A 1 322 ? -113.965 45.851 36.528 1.00 76.38 322 LYS A O 1
ATOM 2551 N N . VAL A 1 323 ? -112.114 46.769 37.350 1.00 74.00 323 VAL A N 1
ATOM 2552 C CA . VAL A 1 323 ? -112.360 48.103 36.777 1.00 74.00 323 VAL A CA 1
ATOM 2553 C C . VAL A 1 323 ? -112.214 48.076 35.254 1.00 74.00 323 VAL A C 1
ATOM 2555 O O . VAL A 1 323 ? -112.966 48.742 34.547 1.00 74.00 323 VAL A O 1
ATOM 2558 N N . LEU A 1 324 ? -111.256 47.307 34.733 1.00 71.44 324 LEU A N 1
ATOM 2559 C CA . LEU A 1 324 ? -111.088 47.070 33.303 1.00 71.44 324 LEU A CA 1
ATOM 2560 C C . LEU A 1 324 ? -112.225 46.221 32.745 1.00 71.44 324 LEU A C 1
ATOM 2562 O O . LEU A 1 324 ? -112.725 46.583 31.699 1.00 71.44 324 LEU A O 1
ATOM 2566 N N . ASP A 1 325 ? -112.671 45.181 33.438 1.00 72.06 325 ASP A N 1
ATOM 2567 C CA . ASP A 1 325 ? -113.791 44.309 33.087 1.00 72.06 325 ASP A CA 1
ATOM 2568 C C . ASP A 1 325 ? -115.108 45.056 33.239 1.00 72.06 325 ASP A C 1
ATOM 2570 O O . ASP A 1 325 ? -116.004 44.814 32.462 1.00 72.06 325 ASP A O 1
ATOM 2574 N N . GLU A 1 326 ? -115.256 45.997 34.167 1.00 72.06 326 GLU A N 1
ATOM 2575 C CA . GLU A 1 326 ? -116.410 46.895 34.258 1.00 72.06 326 GLU A CA 1
ATOM 2576 C C . GLU A 1 326 ? -116.371 47.920 33.127 1.00 72.06 326 GLU A C 1
ATOM 2578 O O . GLU A 1 326 ? -117.412 48.248 32.574 1.00 72.06 326 GLU A O 1
ATOM 2583 N N . ARG A 1 327 ? -115.190 48.390 32.707 1.00 66.75 327 ARG A N 1
ATOM 2584 C CA . ARG A 1 327 ? -115.032 49.200 31.489 1.00 66.75 327 ARG A CA 1
ATOM 2585 C C . ARG A 1 327 ? -115.295 48.393 30.226 1.00 66.75 327 ARG A C 1
ATOM 2587 O O . ARG A 1 327 ? -115.944 48.898 29.320 1.00 66.75 327 ARG A O 1
ATOM 2594 N N . VAL A 1 328 ? -114.818 47.157 30.163 1.00 62.41 328 VAL A N 1
ATOM 2595 C CA . VAL A 1 328 ? -115.027 46.232 29.053 1.00 62.41 328 VAL A CA 1
ATOM 2596 C C . VAL A 1 328 ? -116.478 45.791 29.047 1.00 62.41 328 VAL A C 1
ATOM 2598 O O . VAL A 1 328 ? -117.055 45.837 27.990 1.00 62.41 328 VAL A O 1
ATOM 2601 N N . GLN A 1 329 ? -117.131 45.541 30.180 1.00 61.53 329 GLN A N 1
ATOM 2602 C CA . GLN A 1 329 ? -118.568 45.276 30.301 1.00 61.53 329 GLN A CA 1
ATOM 2603 C C . GLN A 1 329 ? -119.413 46.532 30.107 1.00 61.53 329 GLN A C 1
ATOM 2605 O O . GLN A 1 329 ? -120.552 46.410 29.697 1.00 61.53 329 GLN A O 1
ATOM 2610 N N . GLN A 1 330 ? -118.908 47.745 30.321 1.00 59.94 330 GLN A N 1
ATOM 2611 C CA . GLN A 1 330 ? -119.582 48.972 29.875 1.00 59.94 330 GLN A CA 1
ATOM 2612 C C . GLN A 1 330 ? -119.455 49.141 28.353 1.00 59.94 330 GLN A C 1
ATOM 2614 O O . GLN A 1 330 ? -120.403 49.583 27.706 1.00 59.94 330 GLN A O 1
ATOM 2619 N N . LEU A 1 331 ? -118.330 48.724 27.763 1.00 55.28 331 LEU A N 1
ATOM 2620 C CA . LEU A 1 331 ? -118.123 48.677 26.312 1.00 55.28 331 LEU A CA 1
ATOM 2621 C C . LEU A 1 331 ? -118.847 47.481 25.651 1.00 55.28 331 LEU A C 1
ATOM 2623 O O . LEU A 1 331 ? -119.346 47.613 24.540 1.00 55.28 331 LEU A O 1
ATOM 2627 N N . GLU A 1 332 ? -119.008 46.359 26.348 1.00 51.97 332 GLU A N 1
ATOM 2628 C CA . GLU A 1 332 ? -119.674 45.118 25.935 1.00 51.97 332 GLU A CA 1
ATOM 2629 C C . GLU A 1 332 ? -121.154 45.108 26.340 1.00 51.97 332 GLU A C 1
ATOM 2631 O O . GLU A 1 332 ? -121.930 44.413 25.711 1.00 51.97 332 GLU A O 1
ATOM 2636 N N . ALA A 1 333 ? -121.624 45.926 27.285 1.00 51.44 333 ALA A N 1
ATOM 2637 C CA . ALA A 1 333 ? -123.052 46.226 27.464 1.00 51.44 333 ALA A CA 1
ATOM 2638 C C . ALA A 1 333 ? -123.526 47.281 26.451 1.00 51.44 333 ALA A C 1
ATOM 2640 O O . ALA A 1 333 ? -124.707 47.313 26.106 1.00 51.44 333 ALA A O 1
ATOM 2641 N N . ALA A 1 334 ? -122.606 48.090 25.907 1.00 47.22 334 ALA A N 1
ATOM 2642 C CA . ALA A 1 334 ? -122.850 48.894 24.711 1.00 47.22 334 ALA A CA 1
ATOM 2643 C C . ALA A 1 334 ? -122.749 48.068 23.407 1.00 47.22 334 ALA A C 1
ATOM 2645 O O . ALA A 1 334 ? -123.444 48.381 22.442 1.00 47.22 334 ALA A O 1
ATOM 2646 N N . ALA A 1 335 ? -121.951 46.990 23.376 1.00 42.06 335 ALA A N 1
ATOM 2647 C CA . ALA A 1 335 ? -121.736 46.143 22.190 1.00 42.06 335 ALA A CA 1
ATOM 2648 C C . ALA A 1 335 ? -122.407 44.747 22.242 1.00 42.06 335 ALA A C 1
ATOM 2650 O O . ALA A 1 335 ? -122.397 44.014 21.258 1.00 42.06 335 ALA A O 1
ATOM 2651 N N . GLY A 1 336 ? -123.081 44.400 23.339 1.00 38.44 336 GLY A N 1
ATOM 2652 C CA . GLY A 1 336 ? -123.737 43.114 23.629 1.00 38.44 336 GLY A CA 1
ATOM 2653 C C . GLY A 1 336 ? -125.176 43.024 23.127 1.00 38.44 336 GLY A C 1
ATOM 2654 O O . GLY A 1 336 ? -126.010 42.322 23.694 1.00 38.44 336 GLY A O 1
ATOM 2655 N N . LYS A 1 337 ? -125.458 43.739 22.035 1.00 38.12 337 LYS A N 1
ATOM 2656 C CA . LYS A 1 337 ? -126.506 43.428 21.055 1.00 38.12 337 LYS A CA 1
ATOM 2657 C C . LYS A 1 337 ? -125.885 42.744 19.826 1.00 38.12 337 LYS A C 1
ATOM 2659 O O . LYS A 1 337 ? -126.287 43.032 18.710 1.00 38.12 337 LYS A O 1
ATOM 2664 N N . ALA A 1 338 ? -124.912 41.850 19.989 1.00 30.30 338 ALA A N 1
ATOM 2665 C CA . ALA A 1 338 ? -124.508 40.925 18.929 1.00 30.30 338 ALA A CA 1
ATOM 2666 C C . ALA A 1 338 ? -123.572 39.836 19.465 1.00 30.30 338 ALA A C 1
ATOM 2668 O O . ALA A 1 338 ? -122.501 40.154 19.959 1.00 30.30 338 ALA A O 1
ATOM 2669 N N . PHE A 1 339 ? -123.948 38.577 19.205 1.00 31.28 339 PHE A N 1
ATOM 2670 C CA . PHE A 1 339 ? -123.053 37.415 19.080 1.00 31.28 339 PHE A CA 1
ATOM 2671 C C . PHE A 1 339 ? -122.374 36.918 20.380 1.00 31.28 339 PHE A C 1
ATOM 2673 O O . PHE A 1 339 ? -121.827 37.677 21.155 1.00 31.28 339 PHE A O 1
ATOM 2680 N N . GLY A 1 340 ? -122.350 35.635 20.732 1.00 28.52 340 GLY A N 1
ATOM 2681 C CA . GLY A 1 340 ? -122.518 34.433 19.928 1.00 28.52 340 GLY A CA 1
ATOM 2682 C C . GLY A 1 340 ? -121.248 33.578 20.001 1.00 28.52 340 GLY A C 1
ATOM 2683 O O . GLY A 1 340 ? -120.278 33.873 19.321 1.00 28.52 340 GLY A O 1
ATOM 2684 N N . GLN A 1 341 ? -121.339 32.477 20.755 1.00 28.50 341 GLN A N 1
ATOM 2685 C CA . GLN A 1 341 ? -120.617 31.205 20.577 1.00 28.50 341 GLN A CA 1
ATOM 2686 C C . GLN A 1 341 ? -119.124 31.028 20.952 1.00 28.50 341 GLN A C 1
ATOM 2688 O O . GLN A 1 341 ? -118.222 31.654 20.420 1.00 28.50 341 GLN A O 1
ATOM 2693 N N . ALA A 1 342 ? -118.940 29.931 21.709 1.00 29.55 342 ALA A N 1
ATOM 2694 C CA . ALA A 1 342 ? -118.000 28.822 21.494 1.00 29.55 342 ALA A CA 1
ATOM 2695 C C . ALA A 1 342 ? -116.512 28.984 21.869 1.00 29.55 342 ALA A C 1
ATOM 2697 O O . ALA A 1 342 ? -115.766 29.738 21.264 1.00 29.55 342 ALA A O 1
ATOM 2698 N N . ARG A 1 343 ? -116.030 28.063 22.720 1.00 28.70 343 ARG A N 1
ATOM 2699 C CA . ARG A 1 343 ? -115.341 26.818 22.301 1.00 28.70 343 ARG A CA 1
ATOM 2700 C C . ARG A 1 343 ? -114.259 26.419 23.310 1.00 28.70 343 ARG A C 1
ATOM 2702 O O . ARG A 1 343 ? -113.294 27.134 23.542 1.00 28.70 343 ARG A O 1
ATOM 2709 N N . ALA A 1 344 ? -114.411 25.213 23.845 1.00 36.88 344 ALA A N 1
ATOM 2710 C CA . ALA A 1 344 ? -113.344 24.433 24.454 1.00 36.88 344 ALA A CA 1
ATOM 2711 C C . ALA A 1 344 ? -112.420 23.850 23.371 1.00 36.88 344 ALA A C 1
ATOM 2713 O O . ALA A 1 344 ? -112.939 23.434 22.338 1.00 36.88 344 ALA A O 1
ATOM 2714 N N . THR A 1 345 ? -111.107 23.764 23.633 1.00 33.28 345 THR A N 1
ATOM 2715 C CA . THR A 1 345 ? -110.221 22.623 23.289 1.00 33.28 345 THR A CA 1
ATOM 2716 C C . THR A 1 345 ? -108.755 22.882 23.679 1.00 33.28 345 THR A C 1
ATOM 2718 O O . THR A 1 345 ? -108.258 23.974 23.433 1.00 33.28 345 THR A O 1
ATOM 2721 N N . ALA A 1 346 ? -108.085 21.790 24.093 1.00 33.31 346 ALA A N 1
ATOM 2722 C CA . ALA A 1 346 ? -106.662 21.443 23.888 1.00 33.31 346 ALA A CA 1
ATOM 2723 C C . ALA A 1 346 ? -105.590 22.114 24.782 1.00 33.31 346 ALA A C 1
ATOM 2725 O O . ALA A 1 346 ? -105.719 23.273 25.137 1.00 33.31 346 ALA A O 1
ATOM 2726 N N . ALA A 1 347 ? -104.451 21.498 25.128 1.00 31.75 347 ALA A N 1
ATOM 2727 C CA . ALA A 1 347 ? -103.926 20.122 25.075 1.00 31.75 347 ALA A CA 1
ATOM 2728 C C . ALA A 1 347 ? -102.477 20.136 25.636 1.00 31.75 347 ALA A C 1
ATOM 2730 O O . ALA A 1 347 ? -101.837 21.184 25.630 1.00 31.75 347 ALA A O 1
ATOM 2731 N N . GLY A 1 348 ? -101.942 18.954 25.981 1.00 29.36 348 GLY A N 1
ATOM 2732 C CA . GLY A 1 348 ? -100.500 18.627 25.927 1.00 29.36 348 GLY A CA 1
ATOM 2733 C C . GLY A 1 348 ? -99.759 18.607 27.277 1.00 29.36 348 GLY A C 1
ATOM 2734 O O . GLY A 1 348 ? -99.951 19.498 28.087 1.00 29.36 348 GLY A O 1
ATOM 2735 N N . SER A 1 349 ? -98.883 17.647 27.599 1.00 35.03 349 SER A N 1
ATOM 2736 C CA . SER A 1 349 ? -98.341 16.515 26.829 1.00 35.03 349 SER A CA 1
ATOM 2737 C C . SER A 1 349 ? -97.627 15.492 27.745 1.00 35.03 349 SER A C 1
ATOM 2739 O O . SER A 1 349 ? -96.892 15.891 28.643 1.00 35.03 349 SER A O 1
ATOM 2741 N N . SER A 1 350 ? -97.873 14.202 27.462 1.00 31.42 350 SER A N 1
ATOM 2742 C CA . SER A 1 350 ? -97.051 12.960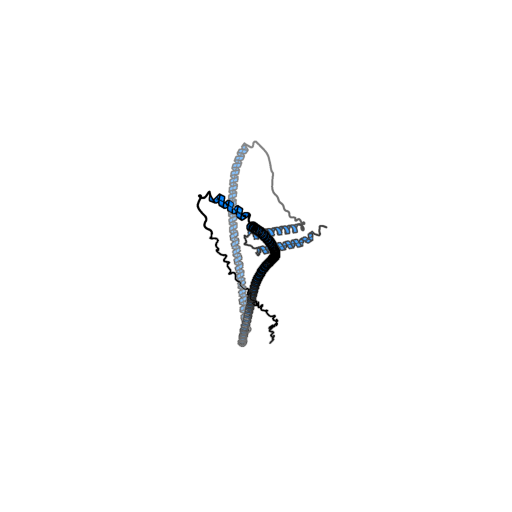 27.547 1.00 31.42 350 SER A CA 1
ATOM 2743 C C . SER A 1 350 ? -95.600 13.010 28.079 1.00 31.42 350 SER A C 1
ATOM 2745 O O . SER A 1 350 ? -94.896 13.976 27.828 1.00 31.42 350 SER A O 1
ATOM 2747 N N . GLY A 1 351 ? -95.007 11.973 28.692 1.00 30.25 351 GLY A N 1
ATOM 2748 C CA . GLY A 1 351 ? -95.316 10.531 28.723 1.00 30.25 351 GLY A CA 1
ATOM 2749 C C . GLY A 1 351 ? -94.259 9.672 27.979 1.00 30.25 351 GLY A C 1
ATOM 2750 O O . GLY A 1 351 ? -93.832 10.060 26.899 1.00 30.25 351 GLY A O 1
ATOM 2751 N N . SER A 1 352 ? -93.954 8.480 28.532 1.00 29.81 352 SER A N 1
ATOM 2752 C CA . SER A 1 352 ? -93.165 7.326 28.001 1.00 29.81 352 SER A CA 1
ATOM 2753 C C . SER A 1 352 ? -91.659 7.310 28.342 1.00 29.81 352 SER A C 1
ATOM 2755 O O . SER A 1 352 ? -90.973 8.286 28.084 1.00 29.81 352 SER A O 1
ATOM 2757 N N . ALA A 1 353 ? -91.036 6.320 29.006 1.00 32.44 353 ALA A N 1
ATOM 2758 C CA . ALA A 1 353 ? -91.106 4.843 29.035 1.00 32.44 353 ALA A CA 1
ATOM 2759 C C . ALA A 1 353 ? -90.566 4.145 27.769 1.00 32.44 353 ALA A C 1
ATOM 2761 O O . ALA A 1 353 ? -91.153 4.306 26.704 1.00 32.44 353 ALA A O 1
ATOM 2762 N N . ALA A 1 354 ? -89.486 3.360 27.920 1.00 31.55 354 ALA A N 1
ATOM 2763 C CA . ALA A 1 354 ? -89.315 1.971 27.447 1.00 31.55 354 ALA A CA 1
ATOM 2764 C C . ALA A 1 354 ? -87.826 1.586 27.309 1.00 31.55 354 ALA A C 1
ATOM 2766 O O . ALA A 1 354 ? -87.027 2.299 26.710 1.00 31.55 354 ALA A O 1
ATOM 2767 N N . ALA A 1 355 ? -87.491 0.416 27.850 1.00 35.75 355 ALA A N 1
ATOM 2768 C CA . ALA A 1 355 ? -86.247 -0.318 27.658 1.00 35.75 355 ALA A CA 1
ATOM 2769 C C . ALA A 1 355 ? -86.484 -1.474 26.673 1.00 35.75 355 ALA A C 1
ATOM 2771 O O . ALA A 1 355 ? -87.584 -2.018 26.682 1.00 35.75 355 ALA A O 1
ATOM 2772 N N . LEU A 1 356 ? -85.463 -1.864 25.897 1.00 32.62 356 LEU A N 1
ATOM 2773 C CA . LEU A 1 356 ? -85.182 -3.218 25.374 1.00 32.62 356 LEU A CA 1
ATOM 2774 C C . LEU A 1 356 ? -83.809 -3.210 24.645 1.00 32.62 356 LEU A C 1
ATOM 2776 O O . LEU A 1 356 ? -83.488 -2.205 24.009 1.00 32.62 356 LEU A O 1
ATOM 2780 N N . PRO A 1 357 ? -83.000 -4.290 24.702 1.00 48.19 357 PRO A N 1
ATOM 2781 C CA . PRO A 1 357 ? -81.732 -4.413 23.978 1.00 48.19 357 PRO A CA 1
ATOM 2782 C C . PRO A 1 357 ? -81.845 -5.315 22.732 1.00 48.19 357 PRO A C 1
ATOM 2784 O O . PRO A 1 357 ? -82.686 -6.211 22.674 1.00 48.19 357 PRO A O 1
ATOM 2787 N N . ALA A 1 358 ? -80.949 -5.117 21.759 1.00 32.12 358 ALA A N 1
ATOM 2788 C CA . ALA A 1 358 ? -80.783 -5.981 20.589 1.00 32.12 358 ALA A CA 1
ATOM 2789 C C . ALA A 1 358 ? -79.338 -6.498 20.488 1.00 32.12 358 ALA A C 1
ATOM 2791 O O . ALA A 1 358 ? -78.376 -5.784 20.765 1.00 32.12 358 ALA A O 1
ATOM 2792 N N . SER A 1 359 ? -79.233 -7.768 20.106 1.00 34.16 359 SER A N 1
ATOM 2793 C CA . SER A 1 359 ? -78.038 -8.605 20.013 1.00 34.16 359 SER A CA 1
ATOM 2794 C C . SER A 1 359 ? -77.616 -8.819 18.550 1.00 34.16 359 SER A C 1
ATOM 2796 O O . SER A 1 359 ? -78.457 -8.775 17.657 1.00 34.16 359 SER A O 1
ATOM 2798 N N . ALA A 1 360 ? -76.331 -9.157 18.377 1.00 38.66 360 ALA A N 1
ATOM 2799 C CA . ALA A 1 360 ? -75.732 -9.971 17.309 1.00 38.66 360 ALA A CA 1
ATOM 2800 C C . ALA A 1 360 ? -75.468 -9.347 15.923 1.00 38.66 360 ALA A C 1
ATOM 2802 O O . ALA A 1 360 ? -76.316 -9.367 15.043 1.00 38.66 360 ALA A O 1
ATOM 2803 N N . MET A 1 361 ? -74.207 -8.939 15.716 1.00 43.78 361 MET A N 1
ATOM 2804 C CA . MET A 1 361 ? -73.415 -9.025 14.467 1.00 43.78 361 MET A CA 1
ATOM 2805 C C . MET A 1 361 ? -71.929 -8.809 14.850 1.00 43.78 361 MET A C 1
ATOM 2807 O O . MET A 1 361 ? -71.298 -7.815 14.496 1.00 43.78 361 MET A O 1
ATOM 2811 N N . ALA A 1 362 ? -71.379 -9.690 15.693 1.00 52.44 362 ALA A N 1
ATOM 2812 C CA . ALA A 1 362 ? -70.052 -9.537 16.299 1.00 52.44 362 ALA A CA 1
ATOM 2813 C C . ALA A 1 362 ? -69.089 -10.610 15.769 1.00 52.44 362 ALA A C 1
ATOM 2815 O O . ALA A 1 362 ? -69.085 -11.742 16.234 1.00 52.44 362 ALA A O 1
ATOM 2816 N N . GLY A 1 363 ? -68.290 -10.250 14.766 1.00 54.66 363 GLY A N 1
ATOM 2817 C CA . GLY A 1 363 ? -67.216 -11.097 14.239 1.00 54.66 363 GLY A CA 1
ATOM 2818 C C . GLY A 1 363 ? -66.417 -10.371 13.161 1.00 54.66 363 GLY A C 1
ATOM 2819 O O . GLY A 1 363 ? -65.243 -10.076 13.348 1.00 54.66 363 GLY A O 1
ATOM 2820 N N . ALA A 1 364 ? -67.085 -9.935 12.089 1.00 54.97 364 ALA A N 1
ATOM 2821 C CA . ALA A 1 364 ? -66.441 -9.178 11.007 1.00 54.97 364 ALA A CA 1
ATOM 2822 C C . ALA A 1 364 ? -66.157 -7.701 11.368 1.00 54.97 364 ALA A C 1
ATOM 2824 O O . ALA A 1 364 ? -65.202 -7.099 10.879 1.00 54.97 364 ALA A O 1
ATOM 2825 N N . GLY A 1 365 ? -66.956 -7.112 12.267 1.00 63.81 365 GLY A N 1
ATOM 2826 C CA . GLY A 1 365 ? -66.787 -5.721 12.707 1.00 63.81 365 GLY A CA 1
ATOM 2827 C C . GLY A 1 365 ? -65.586 -5.491 13.630 1.00 63.81 365 GLY A C 1
ATOM 2828 O O . GLY A 1 365 ? -65.032 -4.395 13.632 1.00 63.81 365 GLY A O 1
ATOM 2829 N N . ALA A 1 366 ? -65.150 -6.516 14.371 1.00 73.00 366 ALA A N 1
ATOM 2830 C CA . ALA A 1 366 ? -64.056 -6.399 15.335 1.00 73.00 366 ALA A CA 1
ATOM 2831 C C . ALA A 1 366 ? -62.698 -6.236 14.634 1.00 73.00 366 ALA A C 1
ATOM 2833 O O . ALA A 1 366 ? -61.960 -5.311 14.954 1.00 73.00 366 ALA A O 1
ATOM 2834 N N . ALA A 1 367 ? -62.415 -7.040 13.603 1.00 78.69 367 ALA A N 1
ATOM 2835 C CA . ALA A 1 367 ? -61.197 -6.890 12.802 1.00 78.69 367 ALA A CA 1
ATOM 2836 C C . ALA A 1 367 ? -61.149 -5.526 12.081 1.00 78.69 367 ALA A C 1
ATOM 2838 O O . ALA A 1 367 ? -60.126 -4.847 12.087 1.00 78.69 367 ALA A O 1
ATOM 2839 N N . SER A 1 368 ? -62.283 -5.062 11.538 1.00 83.50 368 SER A N 1
ATOM 2840 C CA . SER A 1 368 ? -62.389 -3.724 10.931 1.00 83.50 368 SER A CA 1
ATOM 2841 C C . SER A 1 368 ? -62.213 -2.582 11.945 1.00 83.50 368 SER A C 1
ATOM 2843 O O . SER A 1 368 ? -61.707 -1.515 11.589 1.00 83.50 368 SER A O 1
ATOM 2845 N N . ALA A 1 369 ? -62.643 -2.767 13.195 1.00 88.25 369 ALA A N 1
ATOM 2846 C CA . ALA A 1 369 ? -62.463 -1.780 14.256 1.00 88.25 369 ALA A CA 1
ATOM 2847 C C . ALA A 1 369 ? -60.999 -1.708 14.714 1.00 88.25 369 ALA A C 1
ATOM 2849 O O . ALA A 1 369 ? -60.454 -0.611 14.809 1.00 88.25 369 ALA A O 1
ATOM 2850 N N . ILE A 1 370 ? -60.343 -2.858 14.905 1.00 90.06 370 ILE A N 1
ATOM 2851 C CA . ILE A 1 370 ? -58.935 -2.917 15.319 1.00 90.06 370 ILE A CA 1
ATOM 2852 C C . ILE A 1 370 ? -58.025 -2.359 14.212 1.00 90.06 370 ILE A C 1
ATOM 2854 O O . ILE A 1 370 ? -57.130 -1.570 14.500 1.00 90.06 370 ILE A O 1
ATOM 2858 N N . ALA A 1 371 ? -58.295 -2.657 12.935 1.00 91.19 371 ALA A N 1
ATOM 2859 C CA . ALA A 1 371 ? -57.534 -2.090 11.814 1.00 91.19 371 ALA A CA 1
ATOM 2860 C C . ALA A 1 371 ? -57.626 -0.553 11.751 1.00 91.19 371 ALA A C 1
ATOM 2862 O O . ALA A 1 371 ? -56.616 0.129 11.576 1.00 91.19 371 ALA A O 1
ATOM 2863 N N . ARG A 1 372 ? -58.824 0.008 11.966 1.00 93.25 372 ARG A N 1
ATOM 2864 C CA . ARG A 1 372 ? -59.021 1.466 12.019 1.00 93.25 372 ARG A CA 1
ATOM 2865 C C . ARG A 1 372 ? -58.295 2.114 13.195 1.00 93.25 372 ARG A C 1
ATOM 2867 O O . ARG A 1 372 ? -57.779 3.221 13.041 1.00 93.25 372 ARG A O 1
ATOM 2874 N N . GLU A 1 373 ? -58.242 1.435 14.337 1.00 95.50 373 GLU A N 1
ATOM 2875 C CA . GLU A 1 373 ? -57.542 1.930 15.523 1.00 95.50 373 GLU A CA 1
ATOM 2876 C C . GLU A 1 373 ? -56.016 1.885 15.348 1.00 95.50 373 GLU A C 1
ATOM 2878 O O . GLU A 1 373 ? -55.333 2.854 15.676 1.00 95.50 373 GLU A O 1
ATOM 2883 N N . VAL A 1 374 ? -55.475 0.843 14.707 1.00 94.75 374 VAL A N 1
ATOM 2884 C CA . VAL A 1 374 ? -54.054 0.784 14.315 1.00 94.75 374 VAL A CA 1
ATOM 2885 C C . VAL A 1 374 ? -53.684 1.955 13.396 1.00 94.75 374 VAL A C 1
ATOM 2887 O O . VAL A 1 374 ? -52.671 2.624 13.611 1.00 94.75 374 VAL A O 1
ATOM 2890 N N . ASP A 1 375 ? -54.520 2.270 12.404 1.00 94.56 375 ASP A N 1
ATOM 2891 C CA . ASP A 1 375 ? -54.294 3.415 11.512 1.00 94.56 375 ASP A CA 1
ATOM 2892 C C . ASP A 1 375 ? -54.460 4.773 12.212 1.00 94.56 375 ASP A C 1
ATOM 2894 O O . ASP A 1 375 ? -53.856 5.771 11.797 1.00 94.56 375 ASP A O 1
ATOM 2898 N N . ARG A 1 376 ? -55.277 4.849 13.271 1.00 97.50 376 ARG A N 1
ATOM 2899 C CA . ARG A 1 376 ? -55.380 6.030 14.140 1.00 97.50 376 ARG A CA 1
ATOM 2900 C C . ARG A 1 376 ? -54.076 6.233 14.910 1.00 97.50 376 ARG A C 1
ATOM 2902 O O . ARG A 1 376 ? -53.466 7.291 14.766 1.00 97.50 376 ARG A O 1
ATOM 2909 N N . LEU A 1 377 ? -53.585 5.204 15.603 1.00 96.00 377 LEU A N 1
ATOM 2910 C CA . LEU A 1 377 ? -52.342 5.286 16.378 1.00 96.00 377 LEU A CA 1
ATOM 2911 C C . LEU A 1 377 ? -51.110 5.557 15.505 1.00 96.00 377 LEU A C 1
ATOM 2913 O O . LEU A 1 377 ? -50.242 6.334 15.889 1.00 96.00 377 LEU A O 1
ATOM 2917 N N . ARG A 1 378 ? -51.038 5.004 14.286 1.00 96.50 378 ARG A N 1
ATOM 2918 C CA . ARG A 1 378 ? -49.951 5.314 13.332 1.00 96.50 378 ARG A CA 1
ATOM 2919 C C . ARG A 1 378 ? -49.954 6.770 12.866 1.00 96.50 378 ARG A C 1
ATOM 2921 O O . ARG A 1 378 ? -48.903 7.314 12.520 1.00 96.50 378 ARG A O 1
ATOM 2928 N N . ARG A 1 379 ? -51.127 7.405 12.792 1.00 96.25 379 ARG A N 1
ATOM 2929 C CA . ARG A 1 379 ? -51.244 8.840 12.489 1.00 96.25 379 ARG A CA 1
ATOM 2930 C C . ARG A 1 379 ? -50.864 9.686 13.695 1.00 96.25 379 ARG A C 1
ATOM 2932 O O . ARG A 1 379 ? -50.111 10.634 13.518 1.00 96.25 379 ARG A O 1
ATOM 2939 N N . GLU A 1 380 ? -51.300 9.305 14.893 1.00 95.88 380 GLU A N 1
ATOM 2940 C CA . GLU A 1 380 ? -50.906 9.975 16.139 1.00 95.88 380 GLU A CA 1
ATOM 2941 C C . GLU A 1 380 ? -49.394 9.898 16.369 1.00 95.88 380 GLU A C 1
ATOM 2943 O O . GLU A 1 380 ? -48.769 10.923 16.614 1.00 95.88 380 GLU A O 1
ATOM 2948 N N . ARG A 1 381 ? -48.776 8.727 16.172 1.00 96.00 381 ARG A N 1
ATOM 2949 C CA . ARG A 1 381 ? -47.317 8.552 16.235 1.00 96.00 381 ARG A CA 1
ATOM 2950 C C . ARG A 1 381 ? -46.588 9.507 15.290 1.00 96.00 381 ARG A C 1
ATOM 2952 O O . ARG A 1 381 ? -45.682 10.211 15.722 1.00 96.00 381 ARG A O 1
ATOM 2959 N N . ARG A 1 382 ? -46.986 9.552 14.011 1.00 95.50 382 ARG A N 1
ATOM 2960 C CA . ARG A 1 382 ? -46.387 10.470 13.023 1.00 95.50 382 ARG A CA 1
ATOM 2961 C C . ARG A 1 382 ? -46.587 11.927 13.417 1.00 95.50 382 ARG A C 1
ATOM 2963 O O . ARG A 1 382 ? -45.634 12.690 13.386 1.00 95.50 382 ARG A O 1
ATOM 2970 N N . PHE A 1 383 ? -47.787 12.290 13.861 1.00 95.69 383 PHE A N 1
ATOM 2971 C CA . PHE A 1 383 ? -48.088 13.648 14.303 1.00 95.69 383 PHE A CA 1
ATOM 2972 C C . PHE A 1 383 ? -47.253 14.068 15.521 1.00 95.69 383 PHE A C 1
ATOM 2974 O O . PHE A 1 383 ? -46.810 15.208 15.588 1.00 95.69 383 PHE A O 1
ATOM 2981 N N . ILE A 1 384 ? -46.992 13.160 16.462 1.00 93.69 384 ILE A N 1
ATOM 2982 C CA . ILE A 1 384 ? -46.174 13.435 17.649 1.00 93.69 384 ILE A CA 1
ATOM 2983 C C . ILE A 1 384 ? -44.691 13.565 17.279 1.00 93.69 384 ILE A C 1
ATOM 2985 O O . ILE A 1 384 ? -44.029 14.495 17.734 1.00 93.69 384 ILE A O 1
ATOM 2989 N N . VAL A 1 385 ? -44.163 12.678 16.434 1.00 95.19 385 VAL A N 1
ATOM 2990 C CA . VAL A 1 385 ? -42.747 12.719 16.031 1.00 95.19 385 VAL A CA 1
ATOM 2991 C C . VAL A 1 385 ? -42.468 13.918 15.117 1.00 95.19 385 VAL A C 1
ATOM 2993 O O . VAL A 1 385 ? -41.546 14.686 15.371 1.00 95.19 385 VAL A O 1
ATOM 2996 N N . GLU A 1 386 ? -43.297 14.144 14.096 1.00 94.12 386 GLU A N 1
ATOM 2997 C CA . GLU A 1 386 ? -43.105 15.234 13.127 1.00 94.12 386 GLU A CA 1
ATOM 2998 C C . GLU A 1 386 ? -43.561 16.598 13.682 1.00 94.12 386 GLU A C 1
ATOM 3000 O O . GLU A 1 386 ? -42.949 17.625 13.393 1.00 94.12 386 GLU A O 1
ATOM 3005 N N . GLY A 1 387 ? -44.611 16.628 14.509 1.00 91.62 387 GLY A N 1
ATOM 3006 C CA . GLY A 1 387 ? -45.193 17.856 15.064 1.00 91.62 387 GLY A CA 1
ATOM 3007 C C . GLY A 1 387 ? -44.521 18.377 16.336 1.00 91.62 387 GLY A C 1
ATOM 3008 O O . GLY A 1 387 ? -44.758 19.521 16.717 1.00 91.62 387 GLY A O 1
ATOM 3009 N N . SER A 1 388 ? -43.665 17.585 16.990 1.00 89.25 388 SER A N 1
ATOM 3010 C CA . SER A 1 388 ? -42.953 18.005 18.210 1.00 89.25 388 SER A CA 1
ATOM 3011 C C . SER A 1 388 ? -41.704 18.854 17.948 1.00 89.25 388 SER A C 1
ATOM 3013 O O . SER A 1 388 ? -41.031 19.251 18.899 1.00 89.25 388 SER A O 1
ATOM 3015 N N . GLY A 1 389 ? -41.358 19.128 16.684 1.00 85.81 389 GLY A N 1
ATOM 3016 C CA . GLY A 1 389 ? -40.180 19.931 16.336 1.00 85.81 389 GLY A CA 1
ATOM 3017 C C . GLY A 1 389 ? -38.855 19.332 16.829 1.00 85.81 389 GLY A C 1
ATOM 3018 O O . GLY A 1 389 ? -37.910 20.077 17.075 1.00 85.81 389 GLY A O 1
ATOM 3019 N N . GLY A 1 390 ? -38.795 18.007 17.013 1.00 87.25 390 GLY A N 1
ATOM 3020 C CA . GLY A 1 390 ? -37.625 17.291 17.534 1.00 87.25 390 GLY A CA 1
ATOM 3021 C C . GLY A 1 390 ? -37.571 17.154 19.060 1.00 87.25 390 GLY A C 1
ATOM 3022 O O . GLY A 1 390 ? -36.589 16.628 19.575 1.00 87.25 390 GLY A O 1
ATOM 3023 N N . ALA A 1 391 ? -38.600 17.599 19.794 1.00 87.94 391 ALA A N 1
ATOM 3024 C CA . ALA A 1 391 ? -38.669 17.417 21.247 1.00 87.94 391 ALA A CA 1
ATOM 3025 C C . ALA A 1 391 ? -38.954 15.962 21.663 1.00 87.94 391 ALA A C 1
ATOM 3027 O O . ALA A 1 391 ? -38.608 15.564 22.774 1.00 87.94 391 ALA A O 1
ATOM 3028 N N . LEU A 1 392 ? -39.587 15.175 20.788 1.00 90.81 392 LEU A N 1
ATOM 3029 C CA . LEU A 1 392 ? -39.811 13.746 20.981 1.00 90.81 392 LEU A CA 1
ATOM 3030 C C . LEU A 1 392 ? -39.162 12.994 19.821 1.00 90.81 392 LEU A C 1
ATOM 3032 O O . LEU A 1 392 ? -39.601 13.096 18.676 1.00 90.81 392 LEU A O 1
ATOM 3036 N N . ASP A 1 393 ? -38.096 12.263 20.127 1.00 91.56 393 ASP A N 1
ATOM 3037 C CA . ASP A 1 393 ? -37.382 11.409 19.189 1.00 91.56 393 ASP A CA 1
ATOM 3038 C C . ASP A 1 393 ? -38.035 10.022 19.087 1.00 91.56 393 ASP A C 1
ATOM 3040 O O . ASP A 1 393 ? -38.897 9.643 19.885 1.00 91.56 393 ASP A O 1
ATOM 3044 N N . GLU A 1 394 ? -37.607 9.228 18.103 1.00 93.25 394 GLU A N 1
ATOM 3045 C CA . GLU A 1 394 ? -38.109 7.861 17.894 1.00 93.25 394 GLU A CA 1
ATOM 3046 C C . GLU A 1 394 ? -37.889 6.948 19.116 1.00 93.25 394 GLU A C 1
ATOM 3048 O O . GLU A 1 394 ? -38.573 5.938 19.270 1.00 93.25 394 GLU A O 1
ATOM 3053 N N . ASN A 1 395 ? -36.965 7.323 20.007 1.00 92.62 395 ASN A N 1
ATOM 3054 C CA . ASN A 1 395 ? -36.636 6.591 21.225 1.00 92.62 395 ASN A CA 1
ATOM 3055 C C . ASN A 1 395 ? -37.371 7.089 22.476 1.00 92.62 395 ASN A C 1
ATOM 3057 O O . ASN A 1 395 ? -37.153 6.526 23.551 1.00 92.62 395 ASN A O 1
ATOM 3061 N N . SER A 1 396 ? -38.230 8.101 22.367 1.00 95.31 396 SER A N 1
ATOM 3062 C CA . SER A 1 396 ? -38.987 8.622 23.502 1.00 95.31 396 SER A CA 1
ATOM 3063 C C . SER A 1 396 ? -39.944 7.569 24.071 1.00 95.31 396 SER A C 1
ATOM 3065 O O . SER A 1 396 ? -40.580 6.816 23.330 1.00 95.31 396 SER A O 1
ATOM 3067 N N . ASP A 1 397 ? -40.108 7.542 25.396 1.00 94.69 397 ASP A N 1
ATOM 3068 C CA . ASP A 1 397 ? -40.975 6.576 26.084 1.00 94.69 397 ASP A CA 1
ATOM 3069 C C . ASP A 1 397 ? -42.437 6.648 25.614 1.00 94.69 397 ASP A C 1
ATOM 3071 O O . ASP A 1 397 ? -43.125 5.629 25.560 1.00 94.69 397 ASP A O 1
ATOM 3075 N N . VAL A 1 398 ? -42.897 7.832 25.192 1.00 93.88 398 VAL A N 1
ATOM 3076 C CA . VAL A 1 398 ? -44.238 8.029 24.617 1.00 93.88 398 VAL A CA 1
ATOM 3077 C C . VAL A 1 398 ? -44.359 7.343 23.252 1.00 93.88 398 VAL A C 1
ATOM 3079 O O . VAL A 1 398 ? -45.356 6.674 22.982 1.00 93.88 398 VAL A O 1
ATOM 3082 N N . VAL A 1 399 ? -43.332 7.461 22.404 1.00 95.00 399 VAL A N 1
ATOM 3083 C CA . VAL A 1 399 ? -43.293 6.823 21.077 1.00 95.00 399 VAL A CA 1
ATOM 3084 C C . VAL A 1 399 ? -43.172 5.306 21.224 1.00 95.00 399 VAL A C 1
ATOM 3086 O O . VAL A 1 399 ? -43.907 4.574 20.567 1.00 95.00 399 VAL A O 1
ATOM 3089 N N . ARG A 1 400 ? -42.355 4.823 22.169 1.00 95.62 400 ARG A N 1
ATOM 3090 C CA . ARG A 1 400 ? -42.252 3.391 22.494 1.00 95.62 400 ARG A CA 1
ATOM 3091 C C . ARG A 1 400 ? -43.559 2.804 23.021 1.00 95.62 400 ARG A C 1
ATOM 3093 O O . ARG A 1 400 ? -43.901 1.677 22.670 1.00 95.62 400 ARG A O 1
ATOM 3100 N N . ALA A 1 401 ? -44.297 3.541 23.854 1.00 94.81 401 ALA A N 1
ATOM 3101 C CA . ALA A 1 401 ? -45.599 3.100 24.352 1.00 94.81 401 ALA A CA 1
ATOM 3102 C C . ALA A 1 401 ? -46.633 2.984 23.219 1.00 94.81 401 ALA A C 1
ATOM 3104 O O . ALA A 1 401 ? -47.387 2.010 23.180 1.00 94.81 401 ALA A O 1
ATOM 3105 N N . LEU A 1 402 ? -46.630 3.929 22.270 1.00 94.88 402 LEU A N 1
ATOM 3106 C CA . LEU A 1 402 ? -47.466 3.865 21.066 1.00 94.88 402 LEU A CA 1
ATOM 3107 C C . LEU A 1 402 ? -47.062 2.709 20.148 1.00 94.88 402 LEU A C 1
ATOM 3109 O O . LEU A 1 402 ? -47.935 1.987 19.676 1.00 94.88 402 LEU A O 1
ATOM 3113 N N . ASP A 1 403 ? -45.765 2.489 19.938 1.00 95.88 403 ASP A N 1
ATOM 3114 C CA . ASP A 1 403 ? -45.263 1.382 19.119 1.00 95.88 403 ASP A CA 1
ATOM 3115 C C . ASP A 1 403 ? -45.620 0.024 19.722 1.00 95.88 403 ASP A C 1
ATOM 3117 O O . ASP A 1 403 ? -46.056 -0.879 19.006 1.00 95.88 403 ASP A O 1
ATOM 3121 N N . LYS A 1 404 ? -45.541 -0.104 21.049 1.00 95.62 404 LYS A N 1
ATOM 3122 C CA . LYS A 1 404 ? -46.015 -1.293 21.757 1.00 95.62 404 LYS A CA 1
ATOM 3123 C C . LYS A 1 404 ? -47.520 -1.502 21.564 1.00 95.62 404 LYS A C 1
ATOM 3125 O O . LYS A 1 404 ? -47.921 -2.587 21.167 1.00 95.62 404 LYS A O 1
ATOM 3130 N N . ALA A 1 405 ? -48.343 -0.470 21.761 1.00 95.38 405 ALA A N 1
ATOM 3131 C CA . ALA A 1 405 ? -49.793 -0.571 21.577 1.00 95.38 405 ALA A CA 1
ATOM 3132 C C . ALA A 1 405 ? -50.193 -0.900 20.123 1.00 95.38 405 ALA A C 1
ATOM 3134 O O . ALA A 1 405 ? -51.130 -1.665 19.891 1.00 95.38 405 ALA A O 1
ATOM 3135 N N . ILE A 1 406 ? -49.474 -0.350 19.137 1.00 96.19 406 ILE A N 1
ATOM 3136 C CA . ILE A 1 406 ? -49.648 -0.678 17.715 1.00 96.19 406 ILE A CA 1
ATOM 3137 C C . ILE A 1 406 ? -49.318 -2.153 17.472 1.00 96.19 406 ILE A C 1
ATOM 3139 O O . ILE A 1 406 ? -50.102 -2.839 16.818 1.00 96.19 406 ILE A O 1
ATOM 3143 N N . ASN A 1 407 ? -48.194 -2.643 17.997 1.00 95.38 407 ASN A N 1
ATOM 3144 C CA . ASN A 1 407 ? -47.783 -4.035 17.827 1.00 95.38 407 ASN A CA 1
ATOM 3145 C C . ASN A 1 407 ? -48.757 -5.002 18.510 1.00 95.38 407 ASN A C 1
ATOM 3147 O O . ASN A 1 407 ? -49.195 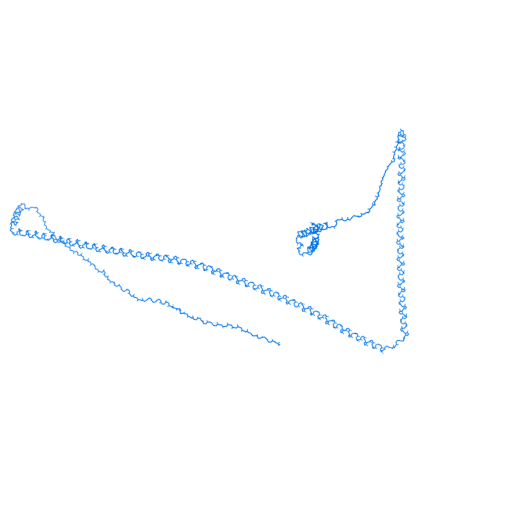-5.947 17.861 1.00 95.38 407 ASN A O 1
ATOM 3151 N N . ASP A 1 408 ? -49.195 -4.711 19.737 1.00 95.00 408 ASP A N 1
ATOM 3152 C CA . ASP A 1 408 ? -50.179 -5.522 20.465 1.00 95.00 408 ASP A CA 1
ATOM 3153 C C . ASP A 1 408 ? -51.500 -5.641 19.670 1.00 95.00 408 ASP A C 1
ATOM 3155 O O . ASP A 1 408 ? -52.087 -6.720 19.569 1.00 95.00 408 ASP A O 1
ATOM 3159 N N . MET A 1 409 ? -51.969 -4.554 19.042 1.00 93.94 409 MET A N 1
ATOM 3160 C CA . MET A 1 409 ? -53.179 -4.582 18.205 1.00 93.94 409 MET A CA 1
ATOM 3161 C C . MET A 1 409 ? -52.974 -5.264 16.845 1.00 93.94 409 MET A C 1
ATOM 3163 O O . MET A 1 409 ? -53.897 -5.891 16.324 1.00 93.94 409 MET A O 1
ATOM 3167 N N . VAL A 1 410 ? -51.779 -5.169 16.258 1.00 93.75 410 VAL A N 1
ATOM 3168 C CA . VAL A 1 410 ? -51.423 -5.906 15.034 1.00 93.75 410 VAL A CA 1
ATOM 3169 C C . VAL A 1 410 ? -51.336 -7.406 15.316 1.00 93.75 410 VAL A C 1
ATOM 3171 O O . VAL A 1 410 ? -51.825 -8.205 14.520 1.00 93.75 410 VAL A O 1
ATOM 3174 N N . GLU A 1 411 ? -50.794 -7.803 16.464 1.00 93.38 411 GLU A N 1
ATOM 3175 C CA . GLU A 1 411 ? -50.804 -9.191 16.925 1.00 93.38 411 GLU A CA 1
ATOM 3176 C C . GLU A 1 411 ? -52.235 -9.690 17.151 1.00 93.38 411 GLU A C 1
ATOM 3178 O O . GLU A 1 411 ? -52.580 -10.772 16.679 1.00 93.38 411 GLU A O 1
ATOM 3183 N N . GLN A 1 412 ? -53.113 -8.882 17.757 1.00 91.06 412 GLN A N 1
ATOM 3184 C CA . GLN A 1 412 ? -54.540 -9.210 17.874 1.00 91.06 412 GLN A CA 1
ATOM 3185 C C . GLN A 1 412 ? -55.213 -9.396 16.504 1.00 91.06 412 GLN A C 1
ATOM 3187 O O . GLN A 1 412 ? -55.983 -10.341 16.327 1.00 91.06 412 GLN A O 1
ATOM 3192 N N . LEU A 1 413 ? -54.904 -8.552 15.513 1.00 88.56 413 LEU A N 1
ATOM 3193 C CA . LEU A 1 413 ? -55.390 -8.719 14.137 1.00 88.56 413 LEU A CA 1
ATOM 3194 C C . LEU A 1 413 ? -54.871 -10.003 13.489 1.00 88.56 413 LEU A C 1
ATOM 3196 O O . LEU A 1 413 ? -55.644 -10.715 12.849 1.00 88.56 413 LEU A O 1
ATOM 3200 N N . ASN A 1 414 ? -53.593 -10.324 13.679 1.00 87.81 414 ASN A N 1
ATOM 3201 C CA . ASN A 1 414 ? -52.983 -11.538 13.142 1.00 87.81 414 ASN A CA 1
ATOM 3202 C C . ASN A 1 414 ? -53.539 -12.804 13.804 1.00 87.81 414 ASN A C 1
ATOM 3204 O O . ASN A 1 414 ? -53.680 -13.817 13.131 1.00 87.81 414 ASN A O 1
ATOM 3208 N N . CYS A 1 415 ? -53.919 -12.746 15.082 1.00 87.50 415 CYS A N 1
ATOM 3209 C CA . CYS A 1 415 ? -54.607 -13.837 15.775 1.00 87.50 415 CYS A CA 1
ATOM 3210 C C . CYS A 1 415 ? -56.059 -14.018 15.295 1.00 87.50 415 CYS A C 1
ATOM 3212 O O . CYS A 1 415 ? -56.577 -15.134 15.305 1.00 87.50 415 CYS A O 1
ATOM 3214 N N . LEU A 1 416 ? -56.716 -12.945 14.842 1.00 81.88 416 LEU A N 1
ATOM 3215 C CA . LEU A 1 416 ? -58.076 -12.985 14.287 1.00 81.88 416 LEU A CA 1
ATOM 3216 C C . LEU A 1 416 ? -58.109 -13.342 12.786 1.00 81.88 416 LEU A C 1
ATOM 3218 O O . LEU A 1 416 ? -59.107 -13.874 12.300 1.00 81.88 416 LEU A O 1
ATOM 3222 N N . GLY A 1 417 ? -57.020 -13.084 12.056 1.00 66.00 417 GLY A N 1
ATOM 3223 C CA . GLY A 1 417 ? -56.859 -13.334 10.619 1.00 66.00 417 GLY A CA 1
ATOM 3224 C C . GLY A 1 417 ? -57.025 -14.790 10.142 1.00 66.00 417 GLY A C 1
ATOM 3225 O O . GLY A 1 417 ? -57.743 -14.995 9.159 1.00 66.00 417 GLY A O 1
ATOM 3226 N N . PRO A 1 418 ? -56.447 -15.824 10.791 1.00 62.34 418 PRO A N 1
ATOM 3227 C CA . PRO A 1 418 ? -56.548 -17.205 10.307 1.00 62.34 418 PRO A CA 1
ATOM 3228 C C . PRO A 1 418 ? -57.965 -17.792 10.413 1.00 62.34 418 PRO A C 1
ATOM 3230 O O . PRO A 1 418 ? -58.269 -18.769 9.734 1.00 62.34 418 PRO A O 1
ATOM 3233 N N . HIS A 1 419 ? -58.867 -17.179 11.187 1.00 52.97 419 HIS A N 1
ATOM 3234 C CA . HIS A 1 419 ? -60.259 -17.623 11.310 1.00 52.97 419 HIS A CA 1
ATOM 3235 C C . HIS A 1 419 ? -61.202 -17.092 10.214 1.00 52.97 419 HIS A C 1
ATOM 3237 O O . HIS A 1 419 ? -62.341 -17.546 10.131 1.00 52.97 419 HIS A O 1
ATOM 3243 N N . LEU A 1 420 ? -60.743 -16.190 9.338 1.00 52.66 420 LEU A N 1
ATOM 3244 C CA . LEU A 1 420 ? -61.524 -15.684 8.197 1.00 52.66 420 LEU A CA 1
ATOM 3245 C C . LEU A 1 420 ? -61.238 -16.418 6.874 1.00 52.66 420 LEU A C 1
ATOM 3247 O O . LEU A 1 420 ? -61.980 -16.227 5.918 1.00 52.66 420 LEU A O 1
ATOM 3251 N N . HIS A 1 421 ? -60.211 -17.275 6.812 1.00 47.31 421 HIS A N 1
ATOM 3252 C CA . HIS A 1 421 ? -59.852 -18.050 5.608 1.00 47.31 421 HIS A CA 1
ATOM 3253 C C . HIS A 1 421 ? -60.441 -19.474 5.563 1.00 47.31 421 HIS A C 1
ATOM 3255 O O . HIS A 1 421 ? -60.184 -20.204 4.616 1.00 47.31 421 HIS A O 1
ATOM 3261 N N . MET A 1 422 ? -61.237 -19.874 6.563 1.00 47.75 422 MET A N 1
ATOM 3262 C CA . MET A 1 422 ? -61.900 -21.193 6.621 1.00 47.75 422 MET A CA 1
ATOM 3263 C C . MET A 1 422 ? -63.432 -21.116 6.488 1.00 47.75 422 MET A C 1
ATOM 3265 O O . MET A 1 422 ? -64.116 -22.103 6.732 1.00 47.75 422 MET A O 1
ATOM 3269 N N . ALA A 1 423 ? -63.986 -19.950 6.134 1.00 44.84 423 ALA A N 1
ATOM 3270 C CA . ALA A 1 423 ? -65.434 -19.729 6.022 1.00 44.84 423 ALA A CA 1
ATOM 3271 C C . ALA A 1 423 ? -65.897 -19.356 4.598 1.00 44.84 423 ALA A C 1
ATOM 3273 O O . ALA A 1 423 ? -67.014 -18.869 4.429 1.00 44.84 423 ALA A O 1
ATOM 3274 N N . THR A 1 424 ? -65.051 -19.557 3.582 1.00 47.59 424 THR A N 1
ATOM 3275 C CA . THR A 1 424 ? -65.370 -19.257 2.173 1.00 47.59 424 THR A CA 1
ATOM 3276 C C . THR A 1 424 ? -65.010 -20.384 1.201 1.00 47.59 424 THR A C 1
ATOM 3278 O O . THR A 1 424 ? -64.769 -20.089 0.034 1.00 47.59 424 THR A O 1
ATOM 3281 N N . ASP A 1 425 ? -65.011 -21.635 1.668 1.00 38.47 425 ASP A N 1
ATOM 3282 C CA . ASP A 1 425 ? -65.080 -22.825 0.806 1.00 38.47 425 ASP A CA 1
ATOM 3283 C C . ASP A 1 425 ? -66.392 -23.580 1.053 1.00 38.47 425 ASP A C 1
ATOM 3285 O O . ASP A 1 425 ? -66.735 -23.791 2.244 1.00 38.47 425 ASP A O 1
#

Sequence (425 aa):
MSATTSTHSSTSLASEGSTPPVTSVRTGGGAIPVSAAAPGHDHAPVASKASAQAANVASARLEDGSYAAAATSVVNSVRETPEYRVAWDLELWRAVQAAQLKQQLAEQKKKALAELARSVKAREQQAVACLELRERDIGRREQRLVEAEKQLEKRQWRLAEMERDLRRVRQQLTDARRRAKEEAAAEAQRAKDDAMHAVELSEQRVQAAEAQAKRADDRLQQAQRDYLALSDEFHRFRTRELTTPPEKLSAVEGRLRTQFIAEQEALRKQLELRHVEQQQELSDRCRKLEEENKHLTALATKRKEQLRRSTSDVEHLRQLNKVLDERVQQLEAAAGKAFGQARATAAGSSGSAAALPASAMAGAGAASAIAREVDRLRRERRFIVEGSGGALDENSDVVRALDKAINDMVEQLNCLGPHLHMATD

Secondary structure (DSSP, 8-state):
----------------------------------------------------------------TTHHHHHHHHHHHHHTSHHHHHHHHHHHHHHHHHHHHHHHHHHHHHHHHHHHHHHHHHHHHHHHHHHHHHHHHHHHHHHHHHHHHHHHHHHHHHHHHHHHHHHHHHHHHHHHHHHHHHHHHHHHHHHHHHHHHHHHHHHHHHHHHHHHHHHHHHHHHHHHHHHHHHHHHHHHHHHHHHHS----HHHHHHHHHHHHHHHHHHHHHHHHHHHHHHHHHHHHHHHHHHHHHHHHHHHHHHHHHHHHHHHHHHHHHHHHHHHHHHHHHHHHHHH-SS------------------------SHHHHHHHHHHHHHHHHHHHHHHHHTTTSS-TTSHHHHHHHHHHHHHHHHHHHHGGGSSSS--

Foldseek 3Di:
DDDDDDDDDDDDDDDDDDDDDPPDPPPPPDDDDPDDDDDDPDDDDDDDDDDDDDDDDDDDDDDDPPVVVVVVVVVVVVCPDPVNVVVVVVVVVVVVVVVVVVVVVVVVVVVVVVVVVVVVVVVVVVVVVVVVVVVVVVVVVVVVVVVVVVVVVVVVVVVVVVVVVVVVVVVVVVVVVVVVVVVVVVVVVVVVVVVVVVVVVVVVVVVVVVVVVVVVVVVVVVVVVVVVVVVVVVVVVVVCVVPPDPDDVVVVVVVVVVVVVVVVVVVVVVVVVVVVVVVVVVVVVVVVVVVVVVVVVVVVVVVVVVVVVVVVVVVVVVVVVVVVVVVVVVVCVVVVVDDDDDDDDDDDDDDDDDDDDDDDDPQVVVLVVLVVVLVVLVVVLCCCCVVVVNPAHCPHPVNVVSVVVSVVSVVVSVVSVVVVVVPPD